Protein AF-A0A956Q977-F1 (afdb_monomer)

Mean predicted aligned error: 12.02 Å

Secondary structure (DSSP, 8-state):
-------------------PPPPPPPHHHHHHHTTTS----HHHHSSTTS-HHHHHHHHHHHHHHHHHHHS-BSSGGGHHHHHHHHHHHHHHHHHHH-TTT-HHHHHHHHHHHHS---S-----TTTSS-SSS-TT-THHHHHHHHHHHHHHHHHH-TTHHHHHHHHHHHHHTT--B-HHHHHTTSSSSHHHHHHHHHH--S-EEEEEEE-TTSEEEEEEEEPPSSTT--S-------EEEEEEEEETTEEEEEEEEE-SSEEEEE---SS---EEESBGGG--SSEEEE---HHHHHHS-HHHHHHHHHHHHHHHHHTSS-HHHHHHHHHHHHTT--HHHHHHHHHHHHHHHHHT--GGGHHHHHHHHHHHHHHHHHHHHHS---TTHHHHHHHHHHHHHHTT-HHHHHHSPSSHHHHHHTT-SSSHHHHSSS---HHHHHHHHHHHHH---HHHHHHHHHHHHH-S-HHHHHHHHHHHTTS-HHHHHHHHHHHHHHGGG-HHHHHHHHHHHSHHHHHHHHHHHHHTT-HHHHHHTT-TTHHHHHHHHHHHHHHHHHHHHT-

Sequence (563 aa):
MQIGPTLAPRSLFSARASVATPKAPDSAQLQAVARAAFPDLRGILLGPGLAPRAAIEKSREMVEAWIANQAPPADPKLEHFWKGVAAWRAGRAIDDLRPDWQTRALENRHTAGTLWDVAEDPFAVTDSLIEDKWNLWPDFAEKKTGVLLDMVDNYLGGDQLARAIDKFVAARDGRPAKPADLFASLPGDWSKAMDGWLTQPHLPMVRSKLEPDGSLALSQSAFKLYPDSKGNYDQQWTIPVVIRYEDSQGLKTHRVMLSEPKAKVALPAVGKIQWAYPNAGGKGVYRTDTQLSEQDFDKLDKDERFAVTANQWRLVRHGEAKVGSFLDLALKMSGQADDSTLALLNTEMDYLGRCRVRPEDRQAFQALARTLLRPGLERLEAAGPAPHRPQLAEQTRDLLALNGDTQALEKVKPGPFRAVLEGKAEPLISELEGHPDKDRARELVVNLSNNNDPRVAERLMAALAASDDDTAASAVWGLAFGVSEPNRQAFMDCLNQNWKELPAFESWLRVAAGWPARESLRGLAQQKNDSQTLELLEHDVLRGELRYMDSVAGDLGSWLRAR

pLDDT: mean 74.58, std 20.56, range [21.36, 97.81]

Radius of gyration: 26.38 Å; Cα contacts (8 Å, |Δi|>4): 812; chains: 1; bounding box: 100×66×63 Å

Solvent-accessible surface area (backbone atoms only — not comparable to full-atom values): 30966 Å² total; per-residue (Å²): 135,87,84,87,86,90,79,86,83,87,84,86,89,83,85,77,83,79,78,80,74,82,78,74,80,54,68,70,58,55,61,62,58,33,68,62,52,80,79,86,54,58,66,51,73,73,35,98,83,52,58,65,61,58,25,51,51,52,43,27,53,53,36,34,53,26,41,51,55,14,34,20,54,65,44,79,72,38,48,37,46,53,46,6,53,17,45,41,53,31,38,50,53,42,46,76,75,40,59,77,43,48,57,53,61,34,54,43,44,48,38,49,46,58,74,62,85,42,61,64,42,76,55,14,66,73,67,52,73,71,71,98,78,61,100,64,54,70,66,51,49,19,53,53,38,31,30,51,50,43,22,50,31,63,59,69,41,80,68,54,54,61,53,42,51,50,53,50,32,41,69,34,70,50,41,59,39,53,73,52,61,59,32,55,66,43,93,67,70,39,30,68,34,44,42,40,66,28,57,33,56,59,40,42,30,38,36,45,46,80,43,98,88,55,29,38,38,38,35,51,40,45,48,62,35,37,83,70,56,74,75,92,57,85,61,72,47,47,40,66,35,30,29,32,32,31,32,71,86,42,81,47,76,48,77,47,77,45,60,57,61,60,49,78,42,79,61,96,62,53,75,63,65,77,49,76,44,65,46,48,72,36,37,45,70,51,45,70,48,67,88,67,50,79,73,52,53,70,72,43,53,75,49,31,44,42,34,52,47,39,38,39,46,49,33,35,59,28,69,79,39,59,51,50,65,33,52,53,47,46,58,70,38,16,87,72,36,50,76,46,47,38,51,50,51,46,54,55,49,52,41,39,61,61,72,40,51,48,66,91,40,38,70,56,48,25,53,49,51,45,63,38,45,48,56,22,48,55,52,57,71,71,43,77,87,32,70,61,50,66,59,53,47,51,55,48,30,54,55,32,25,72,37,71,31,64,75,33,44,74,72,50,66,88,49,70,62,43,33,31,76,69,67,72,39,77,70,53,59,73,59,47,54,38,64,34,51,65,71,54,27,51,52,46,53,54,51,46,69,75,47,84,46,58,76,50,38,56,42,42,41,20,14,34,29,48,28,84,33,66,67,39,33,47,46,49,57,61,38,53,79,66,44,58,69,71,50,32,48,43,50,51,47,46,46,60,76,43,39,93,70,34,41,52,39,50,16,48,40,51,28,50,63,36,76,74,49,35,58,53,50,43,50,52,22,61,76,67,69,36,63,69,61,46,56,60,69,67,60,84,70,56,72,46,55,61,67,53,49,54,51,47,28,54,44,42,46,55,48,55,75,75,107

Foldseek 3Di:
DDDDDDDDDDDDDDDDPDPDQPDDPDPVVLVVQLQAFQDDLQCLLVPPRDDNVVSLVVLLVSLLVSLCQQANAPDPLLSLLSSLVSNLLSVVVNCVNPVQQCVLVQLLLLCLLCVDQDLKQQAQSPPSSDDDQPVFASVNSSSLSNLVLLQVCVLVDDCQLSVLSRVQSSVSSRPYDDPLSSLVSHPDNRSQQCNCSRGPIAAKEWEWDQDPVRWIKIFIWGDGLFPPRDDDTRDFGQWFWWKWWQAPVGIDIDTDGDGDRIDTGRDPGDHHIPAMDRQALLSGSHAYHGPADPVNLVVHDPSVLSNVLSSQVSCLSHVVDAPLVSLVSLLVCQQPDDLNSLVSLLLVLVLCQLQFAALVLLLLSLVSLCSRNVNHLVVLVVRDDHPCSVVSNLSSLLVNLLSVNPVSLVVHDDDPSSCQSVVNDPVLSVLLGHQDEPVSLVVLLVVLQVDLDLVSNQSSLSSNLSYPDLVSLLSNVVRLVVHDPSNVVSVSVCCSPPVSSGSNVSSVLVNLVPVVNVVVQCVVCVVVVPPNSNVSSPDPSRPRNVVSSNSNSVSVSVSSVVD

Nearest PDB structures (foldseek):
  6mgq-assembly3_C  TM=6.447E-01  e=2.157E-15  Homo sapiens
  6mgq-assembly2_B  TM=6.651E-01  e=7.760E-15  Homo sapiens
  4jbs-assembly1_A  TM=6.341E-01  e=4.650E-15  Homo sapiens
  4p8q-assembly1_A  TM=5.962E-01  e=4.284E-13  Homo sapiens
  4z7i-assembly2_B  TM=6.032E-01  e=3.781E-11  Homo sapiens

Structure (mmCIF, N/CA/C/O backbone):
data_AF-A0A956Q977-F1
#
_entry.id   AF-A0A956Q977-F1
#
loop_
_atom_site.group_PDB
_atom_site.id
_atom_site.type_symbol
_atom_site.label_atom_id
_atom_site.label_alt_id
_atom_site.label_comp_id
_atom_site.label_asym_id
_atom_site.label_entity_id
_atom_site.label_seq_id
_atom_site.pdbx_PDB_ins_code
_atom_site.Cartn_x
_atom_site.Cartn_y
_atom_site.Cartn_z
_atom_site.occupancy
_atom_site.B_iso_or_equiv
_atom_site.auth_seq_id
_atom_site.auth_comp_id
_atom_site.auth_asym_id
_atom_site.auth_atom_id
_atom_site.pdbx_PDB_model_num
ATOM 1 N N . MET A 1 1 ? 75.853 25.916 35.596 1.00 33.31 1 MET A N 1
ATOM 2 C CA . MET A 1 1 ? 74.736 25.706 34.650 1.00 33.31 1 MET A CA 1
ATOM 3 C C . MET A 1 1 ? 74.315 24.238 34.753 1.00 33.31 1 MET A C 1
ATOM 5 O O . MET A 1 1 ? 74.905 23.407 34.087 1.00 33.31 1 MET A O 1
ATOM 9 N N . GLN A 1 2 ? 73.688 23.852 35.876 1.00 24.84 2 GLN A N 1
ATOM 10 C CA . GLN A 1 2 ? 72.247 23.517 36.015 1.00 24.84 2 GLN A CA 1
ATOM 11 C C . GLN A 1 2 ? 71.829 22.367 35.075 1.00 24.84 2 GLN A C 1
ATOM 13 O O . GLN A 1 2 ? 71.550 22.619 33.914 1.00 24.84 2 GLN A O 1
ATOM 18 N N . ILE A 1 3 ? 72.095 21.097 35.425 1.00 22.75 3 ILE A N 1
ATOM 19 C CA . ILE A 1 3 ? 71.440 20.178 36.401 1.00 22.75 3 ILE A CA 1
ATOM 20 C C . ILE A 1 3 ? 70.071 19.664 35.913 1.00 22.75 3 ILE A C 1
ATOM 22 O O . ILE A 1 3 ? 69.130 20.442 35.832 1.00 22.75 3 ILE A O 1
ATOM 26 N N . GLY A 1 4 ? 69.945 18.334 35.777 1.00 21.36 4 GLY A N 1
ATOM 27 C CA . GLY A 1 4 ? 68.764 17.617 36.286 1.00 21.36 4 GLY A CA 1
ATOM 28 C C . GLY A 1 4 ? 67.836 16.913 35.277 1.00 21.36 4 GLY A C 1
ATOM 29 O O . GLY A 1 4 ? 67.233 17.592 34.456 1.00 21.36 4 GLY A O 1
ATOM 30 N N . PRO A 1 5 ? 67.658 15.577 35.381 1.00 34.03 5 PRO A N 1
ATOM 31 C CA . PRO A 1 5 ? 66.677 14.776 34.640 1.00 34.03 5 PRO A CA 1
ATOM 32 C C . PRO A 1 5 ? 65.350 14.585 35.423 1.00 34.03 5 PRO A C 1
ATOM 34 O O . PRO A 1 5 ? 65.203 15.074 36.542 1.00 34.03 5 PRO A O 1
ATOM 37 N N . THR A 1 6 ? 64.474 13.712 34.896 1.00 21.75 6 THR A N 1
ATOM 38 C CA . THR A 1 6 ? 63.455 12.876 35.591 1.00 21.75 6 THR A CA 1
ATOM 39 C C . THR A 1 6 ? 62.000 13.369 35.767 1.00 21.75 6 THR A C 1
ATOM 41 O O . THR A 1 6 ? 61.745 14.499 36.156 1.00 21.75 6 THR A O 1
ATOM 44 N N . LEU A 1 7 ? 61.095 12.378 35.614 1.00 22.02 7 LEU A N 1
ATOM 45 C CA . LEU A 1 7 ? 59.753 12.171 36.207 1.00 22.02 7 LEU A CA 1
ATOM 46 C C . LEU A 1 7 ? 58.495 12.481 35.367 1.00 22.02 7 LEU A C 1
ATOM 48 O O . LEU A 1 7 ? 58.010 13.602 35.296 1.00 22.02 7 LEU A O 1
ATOM 52 N N . ALA A 1 8 ? 57.870 11.400 34.882 1.00 25.27 8 ALA A N 1
ATOM 53 C CA . ALA A 1 8 ? 56.411 11.244 34.945 1.00 25.27 8 ALA A CA 1
ATOM 54 C C . ALA A 1 8 ? 55.989 10.973 36.411 1.00 25.27 8 ALA A C 1
ATOM 56 O O . ALA A 1 8 ? 56.784 10.377 37.147 1.00 25.27 8 ALA A O 1
ATOM 57 N N . PRO A 1 9 ? 54.763 11.347 36.846 1.00 24.84 9 PRO A N 1
ATOM 58 C CA . PRO A 1 9 ? 53.682 10.348 36.859 1.00 24.84 9 PRO A CA 1
ATOM 59 C C . PRO A 1 9 ? 52.232 10.865 36.640 1.00 24.84 9 PRO A C 1
ATOM 61 O O . PRO A 1 9 ? 51.841 11.932 37.093 1.00 24.84 9 PRO A O 1
ATOM 64 N N . ARG A 1 10 ? 51.444 9.994 35.986 1.00 22.00 10 ARG A N 1
ATOM 65 C CA . ARG A 1 10 ? 50.012 9.628 36.149 1.00 22.00 10 ARG A CA 1
ATOM 66 C C . ARG A 1 10 ? 48.985 10.655 36.678 1.00 22.00 10 ARG A C 1
ATOM 68 O O . ARG A 1 10 ? 48.985 10.985 37.858 1.00 22.00 10 ARG A O 1
ATOM 75 N N . SER A 1 11 ? 47.917 10.846 35.896 1.00 21.95 11 SER A N 1
ATOM 76 C CA . SER A 1 11 ? 46.542 10.805 36.419 1.00 21.95 11 SER A CA 1
ATOM 77 C C . SER A 1 11 ? 45.676 9.847 35.584 1.00 21.95 11 SER A C 1
ATOM 79 O O . SER A 1 11 ? 45.898 9.640 34.391 1.00 21.95 11 SER A O 1
ATOM 81 N N . LEU A 1 12 ? 44.782 9.156 36.287 1.00 24.86 12 LEU A N 1
ATOM 82 C CA . LEU A 1 12 ? 43.885 8.098 35.826 1.00 24.86 12 LEU A CA 1
ATOM 83 C C . LEU A 1 12 ? 42.687 8.669 35.043 1.00 24.86 12 LEU A C 1
ATOM 85 O O . LEU A 1 12 ? 42.328 9.824 35.237 1.00 24.86 12 LEU A O 1
ATOM 89 N N . PHE A 1 13 ? 42.034 7.783 34.277 1.00 23.36 13 PHE A N 1
ATOM 90 C CA . PHE A 1 13 ? 40.771 7.924 33.525 1.00 23.36 13 PHE A CA 1
ATOM 91 C C . PHE A 1 13 ? 40.871 8.354 32.050 1.00 23.36 13 PHE A C 1
ATOM 93 O O . PHE A 1 13 ? 40.732 9.517 31.702 1.00 23.36 13 PHE A O 1
ATOM 100 N N . SER A 1 14 ? 40.949 7.373 31.144 1.00 23.97 14 SER A N 1
ATOM 101 C CA . SER A 1 14 ? 39.811 7.041 30.269 1.00 23.97 14 SER A CA 1
ATOM 102 C C . SER A 1 14 ? 40.108 5.762 29.477 1.00 23.97 14 SER A C 1
ATOM 104 O O . SER A 1 14 ? 41.134 5.641 28.817 1.00 23.97 14 SER A O 1
ATOM 106 N N . ALA A 1 15 ? 39.199 4.795 29.542 1.00 23.19 15 ALA A N 1
ATOM 107 C CA . ALA A 1 15 ? 39.104 3.728 28.558 1.00 23.19 15 ALA A CA 1
ATOM 108 C C . ALA A 1 15 ? 37.668 3.759 28.030 1.00 23.19 15 ALA A C 1
ATOM 110 O O . ALA A 1 15 ? 36.773 3.119 28.574 1.00 23.19 15 ALA A O 1
ATOM 111 N N . ARG A 1 16 ? 37.435 4.579 26.999 1.00 25.55 16 ARG A N 1
ATOM 112 C CA . ARG A 1 16 ? 36.317 4.366 26.078 1.00 25.55 16 ARG A CA 1
ATOM 113 C C . ARG A 1 16 ? 36.783 3.309 25.087 1.00 25.55 16 ARG A C 1
ATOM 115 O O . ARG A 1 16 ? 37.752 3.533 24.368 1.00 25.55 16 ARG A O 1
ATOM 122 N N . ALA A 1 17 ? 36.110 2.165 25.069 1.00 27.70 17 ALA A N 1
ATOM 123 C CA . ALA A 1 17 ? 36.262 1.203 23.992 1.00 27.70 17 ALA A CA 1
ATOM 124 C C . ALA A 1 17 ? 35.852 1.880 22.673 1.00 27.70 17 ALA A C 1
ATOM 126 O O . ALA A 1 17 ? 34.720 2.344 22.530 1.00 27.70 17 ALA A O 1
ATOM 127 N N . SER A 1 18 ? 36.791 1.981 21.732 1.00 25.09 18 SER A N 1
ATOM 128 C CA . SER A 1 18 ? 36.519 2.406 20.363 1.00 25.09 18 SER A CA 1
ATOM 129 C C . SER A 1 18 ? 35.730 1.308 19.656 1.00 25.09 18 SER A C 1
ATOM 131 O O . SER A 1 18 ? 36.269 0.235 19.380 1.00 25.09 18 SER A O 1
ATOM 133 N N . VAL A 1 19 ? 34.467 1.573 19.336 1.00 31.80 19 VAL A N 1
ATOM 134 C CA . VAL A 1 19 ? 33.778 0.821 18.288 1.00 31.80 19 VAL A CA 1
ATOM 135 C C . VAL A 1 19 ? 34.350 1.338 16.975 1.00 31.80 19 VAL A C 1
ATOM 137 O O . VAL A 1 19 ? 34.201 2.515 16.654 1.00 31.80 19 VAL A O 1
ATOM 140 N N . ALA A 1 20 ? 35.072 0.484 16.253 1.00 30.45 20 ALA A N 1
ATOM 141 C CA . ALA A 1 20 ? 35.516 0.804 14.908 1.00 30.45 20 ALA A CA 1
ATOM 142 C C . ALA A 1 20 ? 34.277 0.983 14.022 1.00 30.45 20 ALA A C 1
ATOM 144 O O . ALA A 1 20 ? 33.486 0.056 13.852 1.00 30.45 20 ALA A O 1
ATOM 145 N N . THR A 1 21 ? 34.100 2.178 13.470 1.00 36.44 21 THR A N 1
ATOM 146 C CA . THR A 1 21 ? 33.175 2.407 12.365 1.00 36.44 21 THR A CA 1
ATOM 147 C C . THR A 1 21 ? 33.656 1.596 11.156 1.00 36.44 21 THR A C 1
ATOM 149 O O . THR A 1 21 ? 34.840 1.673 10.810 1.00 36.44 21 THR A O 1
ATOM 152 N N . PRO A 1 22 ? 32.793 0.806 10.489 1.00 40.84 22 PRO A 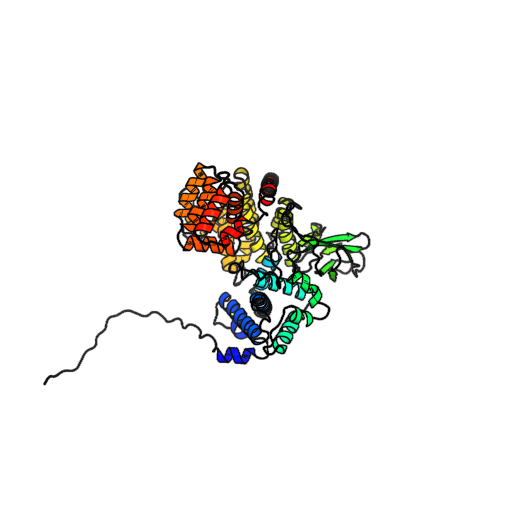N 1
ATOM 153 C CA . PRO A 1 22 ? 33.165 0.181 9.229 1.00 40.84 22 PRO A CA 1
ATOM 154 C C . PRO A 1 22 ? 33.512 1.284 8.228 1.00 40.84 22 PRO A C 1
ATOM 156 O O . PRO A 1 22 ? 32.705 2.180 7.981 1.00 40.84 22 PRO A O 1
ATOM 159 N N . LYS A 1 23 ? 34.720 1.242 7.663 1.00 41.06 23 LYS A N 1
ATOM 160 C CA . LYS A 1 23 ? 35.137 2.180 6.619 1.00 41.06 23 LYS A CA 1
ATOM 161 C C . LYS A 1 23 ? 34.208 1.981 5.415 1.00 41.06 23 LYS A C 1
ATOM 163 O O . LYS A 1 23 ? 34.110 0.867 4.896 1.00 41.06 23 LYS A O 1
ATOM 168 N N . ALA A 1 24 ? 33.497 3.033 5.009 1.00 49.06 24 ALA A N 1
ATOM 169 C CA . ALA A 1 24 ? 32.728 3.019 3.770 1.00 49.06 24 ALA A CA 1
ATOM 170 C C . ALA A 1 24 ? 33.658 2.632 2.598 1.00 49.06 24 ALA A C 1
ATOM 172 O O . ALA A 1 24 ? 34.837 3.004 2.627 1.00 49.06 24 ALA A O 1
ATOM 173 N N . PRO A 1 25 ? 33.181 1.845 1.614 1.00 50.12 25 PRO A N 1
ATOM 174 C CA . PRO A 1 25 ? 33.988 1.493 0.451 1.00 50.12 25 PRO A CA 1
ATOM 175 C C . PRO A 1 25 ? 34.493 2.758 -0.255 1.00 50.12 25 PRO A C 1
ATOM 177 O O . PRO A 1 25 ? 33.809 3.780 -0.280 1.00 50.12 25 PRO A O 1
ATOM 180 N N . ASP A 1 26 ? 35.715 2.689 -0.782 1.00 56.91 26 ASP A N 1
ATOM 181 C CA . ASP A 1 26 ? 36.385 3.813 -1.433 1.00 56.91 26 ASP A CA 1
ATOM 182 C C . ASP A 1 26 ? 35.555 4.317 -2.631 1.00 56.91 26 ASP A C 1
ATOM 184 O O . ASP A 1 26 ? 35.125 3.530 -3.479 1.00 56.91 26 ASP A O 1
ATOM 188 N N . SER A 1 27 ? 35.341 5.634 -2.701 1.00 56.22 27 SER A N 1
ATOM 189 C CA . SER A 1 27 ? 34.620 6.339 -3.771 1.00 56.22 27 SER A CA 1
ATOM 190 C C . SER A 1 27 ? 35.114 5.925 -5.164 1.00 56.22 27 SER A C 1
ATOM 192 O O . SER A 1 27 ? 34.315 5.691 -6.071 1.00 56.22 27 SER A O 1
ATOM 194 N N . ALA A 1 28 ? 36.424 5.710 -5.314 1.00 54.78 28 ALA A N 1
ATOM 195 C CA . ALA A 1 28 ? 37.023 5.275 -6.573 1.00 54.78 28 ALA A CA 1
ATOM 196 C C . ALA A 1 28 ? 36.668 3.820 -6.952 1.00 54.78 28 ALA A C 1
ATOM 198 O O . ALA A 1 28 ? 36.517 3.508 -8.134 1.00 54.78 28 ALA A O 1
ATOM 199 N N . GLN A 1 29 ? 36.489 2.925 -5.972 1.00 53.28 29 GLN A N 1
ATOM 200 C CA . GLN A 1 29 ? 36.068 1.537 -6.210 1.00 53.28 29 GLN A CA 1
ATOM 201 C C . GLN A 1 29 ? 34.581 1.447 -6.561 1.00 53.28 29 GLN A C 1
ATOM 203 O O . GLN A 1 29 ? 34.215 0.708 -7.475 1.00 53.28 29 GLN A O 1
ATOM 208 N N . LEU A 1 30 ? 33.733 2.234 -5.891 1.00 53.41 30 LEU A N 1
ATOM 209 C CA . LEU A 1 30 ? 32.309 2.334 -6.223 1.00 53.41 30 LEU A CA 1
ATOM 210 C C . LEU A 1 30 ? 32.105 2.883 -7.644 1.00 53.41 30 LEU A C 1
ATOM 212 O O . LEU A 1 30 ? 31.294 2.348 -8.397 1.00 53.41 30 LEU A O 1
ATOM 216 N N . GLN A 1 31 ? 32.896 3.881 -8.049 1.00 55.09 31 GLN A N 1
ATOM 217 C CA . GLN A 1 31 ? 32.854 4.452 -9.401 1.00 55.09 31 GLN A CA 1
ATOM 218 C C . GLN A 1 31 ? 33.339 3.488 -10.499 1.00 55.09 31 GLN A C 1
ATOM 220 O O . GLN A 1 31 ? 32.870 3.586 -11.633 1.00 55.09 31 GLN A O 1
ATOM 225 N N . ALA A 1 32 ? 34.252 2.561 -10.190 1.00 54.09 32 ALA A N 1
ATOM 226 C CA . ALA A 1 32 ? 34.758 1.571 -11.145 1.00 54.09 32 ALA A CA 1
ATOM 227 C C . ALA A 1 32 ? 33.801 0.378 -11.337 1.00 54.09 32 ALA A C 1
ATOM 229 O O . ALA A 1 32 ? 33.623 -0.092 -12.458 1.00 54.09 32 ALA A O 1
ATOM 230 N N . VAL A 1 33 ? 33.152 -0.089 -10.263 1.00 51.94 33 VAL A N 1
ATOM 231 C CA . VAL A 1 33 ? 32.170 -1.192 -10.303 1.00 51.94 33 VAL A CA 1
ATOM 232 C C . VAL A 1 33 ? 30.842 -0.748 -10.933 1.00 51.94 33 VAL A C 1
ATOM 234 O O . VAL A 1 33 ? 30.188 -1.535 -11.612 1.00 51.94 33 VAL A O 1
ATOM 237 N N . ALA A 1 34 ? 30.469 0.528 -10.789 1.00 56.75 34 ALA A N 1
ATOM 238 C CA . ALA A 1 34 ? 29.203 1.072 -11.281 1.00 56.75 34 ALA A CA 1
ATOM 239 C C . ALA A 1 34 ? 29.087 1.197 -12.814 1.00 56.75 34 ALA A C 1
ATOM 241 O O . ALA A 1 34 ? 28.024 1.571 -13.301 1.00 56.75 34 ALA A O 1
ATOM 242 N N . ARG A 1 35 ? 30.144 0.934 -13.597 1.00 62.00 35 ARG A N 1
ATOM 243 C CA . ARG A 1 35 ? 30.169 1.354 -15.010 1.00 62.00 35 ARG A CA 1
ATOM 244 C C . ARG A 1 35 ? 29.624 0.373 -16.054 1.00 62.00 35 ARG A C 1
ATOM 246 O O . ARG A 1 35 ? 29.585 0.747 -17.217 1.00 62.00 35 ARG A O 1
ATOM 253 N N . ALA A 1 36 ? 29.208 -0.844 -15.688 1.00 62.09 36 ALA A N 1
ATOM 254 C CA . ALA A 1 36 ? 28.709 -1.796 -16.698 1.00 62.09 36 ALA A CA 1
ATOM 255 C C . ALA A 1 36 ? 27.7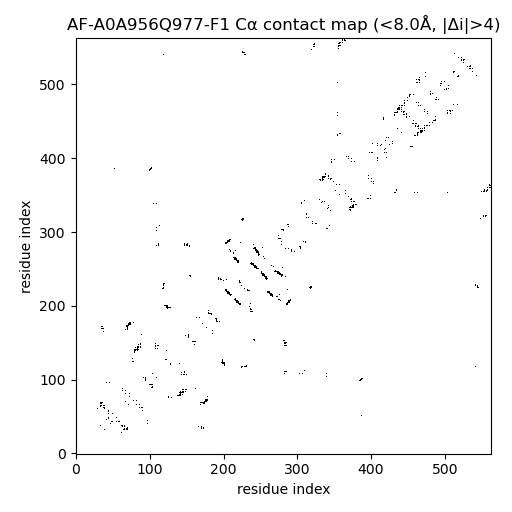00 -2.860 -16.223 1.00 62.09 36 ALA A C 1
ATOM 257 O O . ALA A 1 36 ? 27.074 -3.502 -17.064 1.00 62.09 36 ALA A O 1
ATOM 258 N N . ALA A 1 37 ? 27.527 -3.090 -14.915 1.00 77.38 37 ALA A N 1
ATOM 259 C CA . ALA A 1 37 ? 26.672 -4.168 -14.406 1.00 77.38 37 ALA A CA 1
ATOM 260 C C . ALA A 1 37 ? 25.976 -3.790 -13.094 1.00 77.38 37 ALA A C 1
ATOM 262 O O . ALA A 1 37 ? 26.464 -2.935 -12.356 1.00 77.38 37 ALA A O 1
ATOM 263 N N . PHE A 1 38 ? 24.849 -4.451 -12.813 1.00 87.94 38 PHE A N 1
ATOM 264 C CA . PHE A 1 38 ? 24.130 -4.311 -11.547 1.00 87.94 38 PHE A CA 1
ATOM 265 C C . PHE A 1 38 ? 25.064 -4.613 -10.352 1.00 87.94 38 PHE A C 1
ATOM 267 O O . PHE A 1 38 ? 25.790 -5.613 -10.405 1.00 87.94 38 PHE A O 1
ATOM 274 N N . PRO A 1 39 ? 25.066 -3.792 -9.281 1.00 86.44 39 PRO A N 1
ATOM 275 C CA . PRO A 1 39 ? 25.947 -3.999 -8.130 1.00 86.44 39 PRO A CA 1
ATOM 276 C C . PRO A 1 39 ? 25.725 -5.351 -7.429 1.00 86.44 39 PRO A C 1
ATOM 278 O O . PRO A 1 39 ? 24.589 -5.747 -7.175 1.00 86.44 39 PRO A O 1
ATOM 281 N N . ASP A 1 40 ? 26.801 -6.044 -7.036 1.00 86.75 40 ASP A N 1
ATOM 282 C CA . ASP A 1 40 ? 26.687 -7.235 -6.179 1.00 86.75 40 ASP A CA 1
ATOM 283 C C . ASP A 1 40 ? 26.447 -6.826 -4.717 1.00 86.75 40 ASP A C 1
ATOM 285 O O . ASP A 1 40 ? 27.344 -6.342 -4.022 1.00 86.75 40 ASP A O 1
ATOM 289 N N . LEU A 1 41 ? 25.216 -7.029 -4.245 1.00 90.38 41 LEU A N 1
ATOM 290 C CA . LEU A 1 41 ? 24.768 -6.629 -2.909 1.00 90.38 41 LEU A CA 1
ATOM 291 C C . LEU A 1 41 ? 24.975 -7.713 -1.836 1.00 90.38 41 LEU A C 1
ATOM 293 O O . LEU A 1 41 ? 24.718 -7.464 -0.654 1.00 90.38 41 LEU A O 1
ATOM 297 N N . ARG A 1 42 ? 25.463 -8.912 -2.195 1.00 90.56 42 ARG A N 1
ATOM 298 C CA . ARG A 1 42 ? 25.560 -10.056 -1.265 1.00 90.56 42 ARG A CA 1
ATOM 299 C C . ARG A 1 42 ? 26.360 -9.746 -0.008 1.00 90.56 42 ARG A C 1
ATOM 301 O O . ARG A 1 42 ? 25.913 -10.060 1.091 1.00 90.56 42 ARG A O 1
ATOM 308 N N . GLY A 1 43 ? 27.519 -9.105 -0.150 1.00 87.56 43 GLY A N 1
ATOM 309 C CA . GLY A 1 43 ? 28.384 -8.785 0.991 1.00 87.56 43 GLY A CA 1
ATOM 310 C C . GLY A 1 43 ? 27.749 -7.811 1.990 1.00 87.56 43 GLY A C 1
ATOM 311 O O . GLY A 1 43 ? 28.054 -7.871 3.177 1.00 87.56 43 GLY A O 1
ATOM 312 N N . ILE A 1 44 ? 26.846 -6.941 1.530 1.00 89.25 44 ILE A N 1
ATOM 313 C CA . ILE A 1 44 ? 26.142 -5.963 2.372 1.00 89.25 44 ILE A CA 1
ATOM 314 C C . ILE A 1 44 ? 24.975 -6.617 3.102 1.00 89.25 44 ILE A C 1
ATOM 316 O O . ILE A 1 44 ? 24.791 -6.383 4.292 1.00 89.25 44 ILE A O 1
ATOM 320 N N . LEU A 1 45 ? 24.210 -7.447 2.393 1.00 89.88 45 LEU A N 1
ATOM 321 C CA . LEU A 1 45 ? 22.962 -8.021 2.899 1.00 89.88 45 LEU A CA 1
ATOM 322 C C . LEU A 1 45 ? 23.164 -9.303 3.719 1.00 89.88 45 LEU A C 1
ATOM 324 O O . LEU A 1 45 ? 22.362 -9.603 4.609 1.00 89.88 45 LEU A O 1
ATOM 328 N N . LEU A 1 46 ? 24.232 -10.053 3.429 1.00 88.38 46 LEU A N 1
ATOM 329 C CA . LEU A 1 46 ? 24.577 -11.310 4.101 1.00 88.38 46 LEU A CA 1
ATOM 330 C C . LEU A 1 46 ? 25.779 -11.177 5.051 1.00 88.38 46 LEU A C 1
ATOM 332 O O . LEU A 1 46 ? 26.043 -12.087 5.834 1.00 88.38 46 LEU A O 1
ATOM 336 N N . GLY A 1 47 ? 26.534 -10.076 4.977 1.00 83.38 47 GLY A N 1
ATOM 337 C CA . GLY A 1 47 ? 27.735 -9.869 5.786 1.00 83.38 47 GLY A CA 1
ATOM 338 C C . GLY A 1 47 ? 27.438 -9.433 7.231 1.00 83.38 47 GLY A C 1
ATOM 339 O O . GLY A 1 47 ? 26.446 -8.752 7.483 1.00 83.38 47 GLY A O 1
ATOM 340 N N . PRO A 1 48 ? 28.323 -9.738 8.201 1.00 73.31 48 PRO A N 1
ATOM 341 C CA . PRO A 1 48 ? 28.103 -9.452 9.627 1.00 73.31 48 PRO A CA 1
ATOM 342 C C . PRO A 1 48 ? 28.342 -7.982 10.044 1.00 73.31 48 PRO A C 1
ATOM 344 O O . PRO A 1 48 ? 28.502 -7.697 11.227 1.00 73.31 48 PRO A O 1
ATOM 347 N N . GLY A 1 49 ? 28.417 -7.037 9.101 1.00 72.56 49 GLY A N 1
ATOM 348 C CA . GLY A 1 49 ? 28.955 -5.690 9.350 1.00 72.56 49 GLY A CA 1
ATOM 349 C C . GLY A 1 49 ? 27.936 -4.562 9.528 1.00 72.56 49 GLY A C 1
ATOM 350 O O . GLY A 1 49 ? 28.323 -3.480 9.964 1.00 72.56 49 GLY A O 1
ATOM 351 N N . LEU A 1 50 ? 26.666 -4.771 9.175 1.00 83.62 50 LEU A N 1
ATOM 352 C CA . LEU A 1 50 ? 25.643 -3.722 9.199 1.00 83.62 50 LEU A CA 1
ATOM 353 C C . LEU A 1 50 ? 24.359 -4.219 9.856 1.00 83.62 50 LEU A C 1
ATOM 355 O O . LEU A 1 50 ? 23.916 -5.342 9.626 1.00 83.62 50 LEU A O 1
ATOM 359 N N . ALA A 1 51 ? 23.737 -3.346 10.649 1.00 86.31 51 ALA A N 1
ATOM 360 C CA . ALA A 1 51 ? 22.368 -3.564 11.094 1.00 86.31 51 ALA A CA 1
ATOM 361 C C . ALA A 1 51 ? 21.429 -3.613 9.869 1.00 86.31 51 ALA A C 1
ATOM 363 O O . ALA A 1 51 ? 21.681 -2.893 8.900 1.00 86.31 51 ALA A O 1
ATOM 364 N N . PRO A 1 52 ? 20.328 -4.388 9.902 1.00 86.88 52 PRO A N 1
ATOM 365 C CA . PRO A 1 52 ? 19.467 -4.590 8.735 1.00 86.88 52 PRO A CA 1
ATOM 366 C C . PRO A 1 52 ? 19.007 -3.299 8.043 1.00 86.88 52 PRO A C 1
ATOM 368 O O . PRO A 1 52 ? 19.118 -3.182 6.828 1.00 86.88 52 PRO A O 1
ATOM 371 N N . ARG A 1 53 ? 18.586 -2.284 8.811 1.00 84.00 53 ARG A N 1
ATOM 372 C CA . ARG A 1 53 ? 18.181 -0.977 8.264 1.00 84.00 53 ARG A CA 1
ATOM 373 C C . ARG A 1 53 ? 19.314 -0.280 7.501 1.00 84.00 53 ARG A C 1
ATOM 375 O O . ARG A 1 53 ? 19.101 0.174 6.386 1.00 84.00 53 ARG A O 1
ATOM 382 N N . ALA A 1 54 ? 20.524 -0.277 8.061 1.00 87.31 54 ALA A N 1
ATOM 383 C CA . ALA A 1 54 ? 21.699 0.303 7.410 1.00 87.31 54 ALA A CA 1
ATOM 384 C C . ALA A 1 54 ? 22.131 -0.497 6.167 1.00 87.31 54 ALA A C 1
ATOM 386 O O . ALA A 1 54 ? 22.638 0.071 5.206 1.00 87.31 54 ALA A O 1
ATOM 387 N N . ALA A 1 55 ? 21.930 -1.819 6.163 1.00 89.38 55 ALA A N 1
ATOM 388 C CA . ALA A 1 55 ? 22.196 -2.651 4.993 1.00 89.38 55 ALA A CA 1
ATOM 389 C C . ALA A 1 55 ? 21.211 -2.368 3.844 1.00 89.38 55 ALA A C 1
ATOM 391 O O . ALA A 1 55 ? 21.629 -2.346 2.687 1.00 89.38 55 ALA A O 1
ATOM 392 N N . ILE A 1 56 ? 19.933 -2.116 4.153 1.00 88.31 56 ILE A N 1
ATOM 393 C CA . ILE A 1 56 ? 18.916 -1.698 3.172 1.00 88.31 56 ILE A CA 1
ATOM 394 C C . ILE A 1 56 ? 19.278 -0.340 2.579 1.00 88.31 56 ILE A C 1
ATOM 396 O O . ILE A 1 56 ? 19.363 -0.217 1.361 1.00 88.31 56 ILE A O 1
ATOM 400 N N . GLU A 1 57 ? 19.540 0.648 3.434 1.00 88.38 57 GLU A N 1
ATOM 401 C CA . GLU A 1 57 ? 19.900 2.010 3.028 1.00 88.38 57 GLU A CA 1
ATOM 402 C C . GLU A 1 57 ? 21.145 2.007 2.137 1.00 88.38 57 GLU A C 1
ATOM 404 O O . GLU A 1 57 ? 21.095 2.461 0.999 1.00 88.38 57 GLU A O 1
ATOM 409 N N . LYS A 1 58 ? 22.214 1.332 2.569 1.00 89.31 58 LYS A N 1
ATOM 410 C CA . LYS A 1 58 ? 23.435 1.196 1.769 1.00 89.31 58 LYS A CA 1
ATOM 411 C C . LYS A 1 58 ? 23.210 0.466 0.441 1.00 89.31 58 LYS A C 1
ATOM 413 O O . LYS A 1 58 ? 23.848 0.783 -0.561 1.00 89.31 58 LYS A O 1
ATOM 418 N N . SER A 1 59 ? 22.332 -0.538 0.419 1.00 90.69 59 SER A N 1
ATOM 419 C CA . SER A 1 59 ? 21.990 -1.243 -0.822 1.00 90.69 59 SER A CA 1
ATOM 420 C C . SER A 1 59 ? 21.268 -0.319 -1.799 1.00 90.69 59 SER A C 1
ATOM 422 O O . SER A 1 59 ? 21.585 -0.330 -2.987 1.00 90.69 59 SER A O 1
ATOM 424 N N . ARG A 1 60 ? 20.343 0.509 -1.301 1.00 90.31 60 ARG A N 1
ATOM 425 C CA . ARG A 1 60 ? 19.656 1.529 -2.097 1.00 90.31 60 ARG A CA 1
ATOM 426 C C . ARG A 1 60 ? 20.636 2.564 -2.634 1.00 90.31 60 ARG A C 1
ATOM 428 O O . ARG A 1 60 ? 20.688 2.736 -3.844 1.00 90.31 60 ARG A O 1
ATOM 435 N N . GLU A 1 61 ? 21.487 3.136 -1.783 1.00 90.12 61 GLU A N 1
ATOM 436 C CA . GLU A 1 61 ? 22.522 4.102 -2.181 1.00 90.12 61 GLU A CA 1
ATOM 437 C C . GLU A 1 61 ? 23.419 3.566 -3.306 1.00 90.12 61 GLU A C 1
ATOM 439 O O . GLU A 1 61 ? 23.723 4.270 -4.269 1.00 90.12 61 GLU A O 1
ATOM 444 N N . MET A 1 62 ? 23.835 2.297 -3.219 1.00 90.69 62 MET A N 1
ATOM 445 C CA . MET A 1 62 ? 24.673 1.681 -4.249 1.00 90.69 62 MET A CA 1
ATOM 446 C C . MET A 1 62 ? 23.952 1.506 -5.585 1.00 90.69 62 MET A C 1
ATOM 448 O O . MET A 1 62 ? 24.558 1.727 -6.635 1.00 90.69 62 MET A O 1
ATOM 452 N N . VAL A 1 63 ? 22.680 1.105 -5.564 1.00 93.12 63 VAL A N 1
ATOM 453 C CA . VAL A 1 63 ? 21.882 0.972 -6.790 1.00 93.12 63 VAL A CA 1
ATOM 454 C C . VAL A 1 63 ? 21.543 2.349 -7.363 1.00 93.12 63 VAL A C 1
ATOM 456 O O . VAL A 1 63 ? 21.650 2.535 -8.571 1.00 93.12 63 VAL A O 1
ATOM 459 N N . GLU A 1 64 ? 21.220 3.331 -6.521 1.00 91.94 64 GLU A N 1
ATOM 460 C CA . GLU A 1 64 ? 20.988 4.725 -6.917 1.00 91.94 64 GLU A CA 1
ATOM 461 C C . GLU A 1 64 ? 22.224 5.316 -7.601 1.00 91.94 64 GLU A C 1
ATOM 463 O O . GLU A 1 64 ? 22.119 5.844 -8.707 1.00 91.94 64 GLU A O 1
ATOM 468 N N . ALA A 1 65 ? 23.412 5.151 -7.011 1.00 90.25 65 ALA A N 1
ATOM 469 C CA . ALA A 1 65 ? 24.665 5.605 -7.607 1.00 90.25 65 ALA A CA 1
ATOM 470 C C . ALA A 1 65 ? 24.968 4.904 -8.941 1.00 90.25 65 ALA A C 1
ATOM 472 O O . ALA A 1 65 ? 25.486 5.526 -9.871 1.00 90.25 65 ALA A O 1
ATOM 473 N N . TRP A 1 66 ? 24.651 3.612 -9.060 1.00 91.00 66 TRP A N 1
ATOM 474 C CA . TRP A 1 66 ? 24.786 2.882 -10.319 1.00 91.00 66 TRP A CA 1
ATOM 475 C C . TRP A 1 66 ? 23.859 3.450 -11.403 1.00 91.00 66 TRP A C 1
ATOM 477 O O . TRP A 1 66 ? 24.346 3.806 -12.477 1.00 91.00 66 TRP A O 1
ATOM 487 N N . ILE A 1 67 ? 22.563 3.627 -11.114 1.00 92.62 67 ILE A N 1
ATOM 488 C CA . ILE A 1 67 ? 21.605 4.215 -12.065 1.00 92.62 67 ILE A CA 1
ATOM 489 C C . ILE A 1 67 ? 22.013 5.642 -12.436 1.00 92.62 67 ILE A C 1
ATOM 491 O O . ILE A 1 67 ? 22.069 5.955 -13.620 1.00 92.62 67 ILE A O 1
ATOM 495 N N . ALA A 1 68 ? 22.363 6.487 -11.466 1.00 90.62 68 ALA A N 1
ATOM 496 C CA . ALA A 1 68 ? 22.741 7.876 -11.719 1.00 90.62 68 ALA A CA 1
ATOM 497 C C . ALA A 1 68 ? 23.973 8.002 -12.634 1.00 90.62 68 ALA A C 1
ATOM 499 O O . ALA A 1 68 ? 24.028 8.896 -13.474 1.00 90.62 68 ALA A O 1
ATOM 500 N N . ASN A 1 69 ? 24.946 7.092 -12.511 1.00 89.94 69 ASN A N 1
ATOM 501 C CA . ASN A 1 69 ? 26.140 7.085 -13.361 1.00 89.94 69 ASN A CA 1
ATOM 502 C C . ASN A 1 69 ? 25.882 6.515 -14.760 1.00 89.94 69 ASN A C 1
ATOM 504 O O . ASN A 1 69 ? 26.533 6.920 -15.720 1.00 89.94 69 ASN A O 1
ATOM 508 N N . GLN A 1 70 ? 24.995 5.528 -14.872 1.00 90.62 70 GLN A N 1
ATOM 509 C CA . GLN A 1 70 ? 24.777 4.780 -16.108 1.00 90.62 70 GLN A CA 1
ATOM 510 C C . GLN A 1 70 ? 23.655 5.360 -16.961 1.00 90.62 70 GLN A C 1
ATOM 512 O O . GLN A 1 70 ? 23.802 5.472 -18.173 1.00 90.62 70 GLN A O 1
ATOM 517 N N . ALA A 1 71 ? 22.560 5.763 -16.334 1.00 92.25 71 ALA A N 1
ATOM 518 C CA . ALA A 1 71 ? 21.366 6.310 -16.953 1.00 92.25 71 ALA A CA 1
ATOM 519 C C . ALA A 1 71 ? 20.936 7.590 -16.211 1.00 92.25 71 ALA A C 1
ATOM 521 O O . ALA A 1 71 ? 19.867 7.601 -15.597 1.00 92.25 71 ALA A O 1
ATOM 522 N N . PRO A 1 72 ? 21.755 8.665 -16.230 1.00 92.19 72 PRO A N 1
ATOM 523 C CA . PRO A 1 72 ? 21.406 9.903 -15.541 1.00 92.19 72 PRO A CA 1
ATOM 524 C C . PRO A 1 72 ? 20.063 10.453 -16.044 1.00 92.19 72 PRO A C 1
ATOM 526 O O . PRO A 1 72 ? 19.702 10.225 -17.200 1.00 92.19 72 PRO A O 1
ATOM 529 N N . PRO A 1 73 ? 19.303 11.195 -15.229 1.00 90.69 73 PRO A N 1
ATOM 530 C CA . PRO A 1 73 ? 18.062 11.806 -15.686 1.00 90.69 73 PRO A CA 1
ATOM 531 C C . PRO A 1 73 ? 18.296 12.768 -16.861 1.00 90.69 73 PRO A C 1
ATOM 533 O O . PRO A 1 73 ? 19.220 13.579 -16.838 1.00 90.69 73 PRO A O 1
ATOM 536 N N . ALA A 1 74 ? 17.435 12.710 -17.883 1.00 91.75 74 ALA A N 1
ATOM 537 C CA . ALA A 1 74 ? 17.441 13.676 -18.990 1.00 91.75 74 ALA A CA 1
ATOM 538 C C . ALA A 1 74 ? 17.028 15.098 -18.567 1.00 91.75 74 ALA A C 1
ATOM 540 O O . ALA A 1 74 ? 17.362 16.057 -19.257 1.00 91.75 74 ALA A O 1
ATOM 541 N N . ASP A 1 75 ? 16.317 15.218 -17.447 1.00 85.88 75 ASP A N 1
ATOM 542 C CA . ASP A 1 75 ? 15.931 16.466 -16.791 1.00 85.88 75 ASP A CA 1
ATOM 543 C C . ASP A 1 75 ? 16.064 16.254 -15.271 1.00 85.88 75 ASP A C 1
ATOM 545 O O . ASP A 1 75 ? 15.535 15.249 -14.785 1.00 85.88 75 ASP A O 1
ATOM 549 N N . PRO A 1 76 ? 16.731 17.147 -14.507 1.00 82.56 76 PRO A N 1
ATOM 550 C CA . PRO A 1 76 ? 16.841 17.048 -13.048 1.00 82.56 76 PRO A CA 1
ATOM 551 C C . PRO A 1 76 ? 15.521 16.767 -12.317 1.00 82.56 76 PRO A C 1
ATOM 553 O O . PRO A 1 76 ? 15.518 16.071 -11.307 1.00 82.56 76 PRO A O 1
ATOM 556 N N . LYS A 1 77 ? 14.384 17.225 -12.851 1.00 75.31 77 LYS A N 1
ATOM 557 C CA . LYS A 1 77 ? 13.052 16.968 -12.280 1.00 75.31 77 LYS A CA 1
ATOM 558 C C . LYS A 1 77 ? 12.701 15.483 -12.207 1.00 75.31 77 LYS A C 1
ATOM 560 O O . LYS A 1 77 ? 11.907 15.083 -11.369 1.00 75.31 77 LYS A O 1
ATOM 565 N N . LEU A 1 78 ? 13.324 14.644 -13.031 1.00 81.56 78 LEU A N 1
ATOM 566 C CA . LEU A 1 78 ? 13.106 13.197 -13.050 1.00 81.56 78 LEU A CA 1
ATOM 567 C C . LEU A 1 78 ? 13.912 12.444 -11.978 1.00 81.56 78 LEU A C 1
ATOM 569 O O . LEU A 1 78 ? 13.843 11.216 -11.933 1.00 81.56 78 LEU A O 1
ATOM 573 N N . GLU A 1 79 ? 14.684 13.126 -11.125 1.00 84.00 79 GLU A N 1
ATOM 574 C CA . GLU A 1 79 ? 15.544 12.489 -10.116 1.00 84.00 79 GLU A CA 1
ATOM 575 C C . GLU A 1 79 ? 14.779 11.480 -9.245 1.00 84.00 79 GLU A C 1
ATOM 577 O O . GLU A 1 79 ? 15.216 10.339 -9.091 1.00 84.00 79 GLU A O 1
ATOM 582 N N . HIS A 1 80 ? 13.603 11.853 -8.731 1.00 83.75 80 HIS A N 1
ATOM 583 C CA . HIS A 1 80 ? 12.820 10.984 -7.846 1.00 83.75 80 HIS A CA 1
ATOM 584 C C . HIS A 1 80 ? 12.202 9.774 -8.556 1.00 83.75 80 HIS A C 1
ATOM 586 O O . HIS A 1 80 ? 12.047 8.723 -7.935 1.00 83.75 80 HIS A O 1
ATOM 592 N N . PHE A 1 81 ? 11.919 9.870 -9.860 1.00 86.94 81 PHE A N 1
ATOM 593 C CA . PHE A 1 81 ? 11.559 8.692 -10.652 1.00 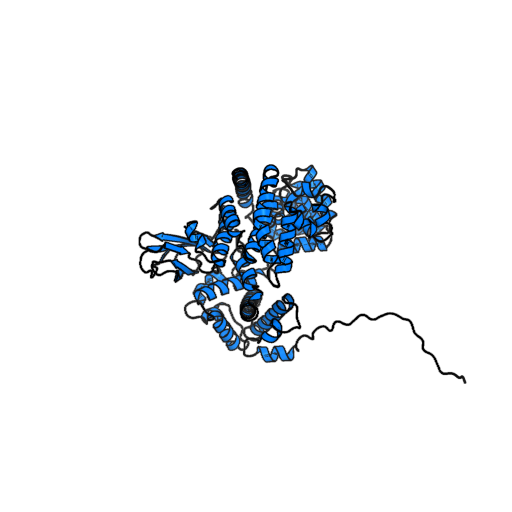86.94 81 PHE A CA 1
ATOM 594 C C . PHE A 1 81 ? 12.719 7.691 -10.669 1.00 86.94 81 PHE A C 1
ATOM 596 O O . PHE A 1 81 ? 12.535 6.520 -10.346 1.00 86.94 81 PHE A O 1
ATOM 603 N N . TRP A 1 82 ? 13.938 8.145 -10.977 1.00 90.50 82 TRP A N 1
ATOM 604 C CA . TRP A 1 82 ? 15.105 7.259 -11.032 1.00 90.50 82 TRP A CA 1
ATOM 605 C C . TRP A 1 82 ? 15.500 6.702 -9.662 1.00 90.50 82 TRP A C 1
ATOM 607 O O . TRP A 1 82 ? 15.867 5.528 -9.581 1.00 90.50 82 TRP A O 1
ATOM 617 N N . LYS A 1 83 ? 15.342 7.478 -8.581 1.00 89.06 83 LYS A N 1
ATOM 618 C CA . LYS A 1 83 ? 15.437 6.953 -7.207 1.00 89.06 83 LYS A CA 1
ATOM 619 C C . LYS A 1 83 ? 14.399 5.864 -6.950 1.00 89.06 83 LYS A C 1
ATOM 621 O O . LYS A 1 83 ? 14.732 4.836 -6.372 1.00 89.06 83 LYS A O 1
ATOM 626 N N . GLY A 1 84 ? 13.179 6.017 -7.465 1.00 89.75 84 GLY A N 1
ATOM 627 C CA . GLY A 1 84 ? 12.135 4.996 -7.364 1.00 89.75 84 GLY A CA 1
ATOM 628 C C . GLY A 1 84 ? 12.479 3.710 -8.111 1.00 89.75 84 GLY A C 1
ATOM 629 O O . GLY A 1 84 ? 12.291 2.615 -7.579 1.00 89.75 84 GLY A O 1
ATOM 630 N N . VAL A 1 85 ? 13.064 3.824 -9.310 1.00 93.94 85 VAL A N 1
ATOM 631 C CA . VAL A 1 85 ? 13.602 2.673 -10.058 1.00 93.94 85 VAL A CA 1
ATOM 632 C C . VAL A 1 85 ? 14.704 1.973 -9.255 1.00 93.94 85 VAL A C 1
ATOM 634 O O . VAL A 1 85 ? 14.714 0.742 -9.157 1.00 93.94 85 VAL A O 1
ATOM 637 N N . ALA A 1 86 ? 15.611 2.740 -8.647 1.00 92.62 86 ALA A N 1
ATOM 638 C CA . ALA A 1 86 ? 16.695 2.202 -7.836 1.00 92.62 86 ALA A CA 1
ATOM 639 C C . ALA A 1 86 ? 16.184 1.500 -6.571 1.00 92.62 86 ALA A C 1
ATOM 641 O O . ALA A 1 86 ? 16.565 0.357 -6.314 1.00 92.62 86 ALA A O 1
ATOM 642 N N . ALA A 1 87 ? 15.283 2.142 -5.824 1.00 90.38 87 ALA A N 1
ATOM 643 C CA . ALA A 1 87 ? 14.659 1.591 -4.627 1.00 90.38 87 ALA A CA 1
ATOM 644 C C . ALA A 1 87 ? 13.913 0.288 -4.943 1.00 90.38 87 ALA A C 1
ATOM 646 O O . ALA A 1 87 ? 14.102 -0.715 -4.254 1.00 90.38 87 ALA A O 1
ATOM 647 N N . TRP A 1 88 ? 13.150 0.255 -6.041 1.00 93.19 88 TRP A N 1
ATOM 648 C CA . TRP A 1 88 ? 12.462 -0.951 -6.501 1.00 93.19 88 TRP A CA 1
ATOM 649 C C . TRP A 1 88 ? 13.433 -2.095 -6.815 1.00 93.19 88 TRP A C 1
ATOM 651 O O . TRP A 1 88 ? 13.232 -3.240 -6.385 1.00 93.19 88 TRP A O 1
ATOM 661 N N . ARG A 1 89 ? 14.512 -1.794 -7.550 1.00 93.12 89 ARG A N 1
ATOM 662 C CA . ARG A 1 89 ? 15.493 -2.793 -7.985 1.00 93.12 89 ARG A CA 1
ATOM 663 C C . ARG A 1 89 ? 16.350 -3.310 -6.827 1.00 93.12 89 ARG A C 1
ATOM 665 O O . ARG A 1 89 ? 16.611 -4.516 -6.774 1.00 93.12 89 ARG A O 1
ATOM 672 N N . ALA A 1 90 ? 16.750 -2.430 -5.908 1.00 92.19 90 ALA A N 1
ATOM 673 C CA . ALA A 1 90 ? 17.418 -2.784 -4.658 1.00 92.19 90 ALA A CA 1
ATOM 674 C C . ALA A 1 90 ? 16.501 -3.641 -3.779 1.00 92.19 90 ALA A C 1
ATOM 676 O O . ALA A 1 90 ? 16.916 -4.702 -3.322 1.00 92.19 90 ALA A O 1
ATOM 677 N N . GLY A 1 91 ? 15.234 -3.239 -3.628 1.00 91.00 91 GLY A N 1
ATOM 678 C CA . GLY A 1 91 ? 14.208 -3.994 -2.912 1.00 91.00 91 GLY A CA 1
ATOM 679 C C . GLY A 1 91 ? 14.041 -5.413 -3.453 1.00 91.00 91 GLY A C 1
ATOM 680 O O . GLY A 1 91 ? 13.982 -6.356 -2.672 1.00 91.00 91 GLY A O 1
ATOM 681 N N . ARG A 1 92 ? 14.073 -5.595 -4.783 1.00 90.81 92 ARG A N 1
ATOM 682 C CA . ARG A 1 92 ? 14.041 -6.937 -5.389 1.00 90.81 92 ARG A CA 1
ATOM 683 C C . ARG A 1 92 ? 15.234 -7.795 -4.971 1.00 90.81 92 ARG A C 1
ATOM 685 O O . ARG A 1 92 ? 15.062 -8.939 -4.575 1.00 90.81 92 ARG A O 1
ATOM 692 N N . ALA A 1 93 ? 16.441 -7.236 -5.040 1.00 90.69 93 ALA A N 1
ATOM 693 C CA . ALA A 1 93 ? 17.648 -7.952 -4.642 1.00 90.69 93 ALA A CA 1
ATOM 694 C C . ALA A 1 93 ? 17.665 -8.271 -3.136 1.00 90.69 93 ALA A C 1
ATOM 696 O O . ALA A 1 93 ? 18.174 -9.317 -2.737 1.00 90.69 93 ALA A O 1
ATOM 697 N N . ILE A 1 94 ? 17.097 -7.389 -2.308 1.00 92.00 94 ILE A N 1
ATOM 698 C CA . ILE A 1 94 ? 16.899 -7.632 -0.877 1.00 92.00 94 ILE A CA 1
ATOM 699 C C . ILE A 1 94 ? 15.941 -8.802 -0.668 1.00 92.00 94 ILE A C 1
ATOM 701 O O . ILE A 1 94 ? 16.288 -9.694 0.093 1.00 92.00 94 ILE A O 1
ATOM 705 N N . ASP A 1 95 ? 14.801 -8.858 -1.358 1.00 89.38 95 ASP A N 1
ATOM 706 C CA . ASP A 1 95 ? 13.865 -9.985 -1.240 1.00 89.38 95 ASP A CA 1
ATOM 707 C C . ASP A 1 95 ? 14.503 -11.317 -1.674 1.00 89.38 95 ASP A C 1
ATOM 709 O O . ASP A 1 95 ? 14.284 -12.344 -1.034 1.00 89.38 95 ASP A O 1
ATOM 713 N N . ASP A 1 96 ? 15.331 -11.304 -2.724 1.00 89.81 96 ASP A N 1
ATOM 714 C CA . ASP A 1 96 ? 16.009 -12.508 -3.216 1.00 89.81 96 ASP A CA 1
ATOM 715 C C . ASP A 1 96 ? 17.100 -13.006 -2.241 1.00 89.81 96 ASP A C 1
ATOM 717 O O . ASP A 1 96 ? 17.323 -14.210 -2.106 1.00 89.81 96 ASP A O 1
ATOM 721 N N . LEU A 1 97 ? 17.802 -12.090 -1.561 1.00 91.81 97 LEU A N 1
ATOM 722 C CA . LEU A 1 97 ? 18.922 -12.412 -0.662 1.00 91.81 97 LEU A CA 1
ATOM 723 C C . LEU A 1 97 ? 18.507 -12.555 0.810 1.00 91.81 97 LEU A C 1
ATOM 725 O O . LEU A 1 97 ? 19.142 -13.301 1.555 1.00 91.81 97 LEU A O 1
ATOM 729 N N . ARG A 1 98 ? 17.469 -11.832 1.229 1.00 91.12 98 ARG A N 1
ATOM 730 C CA . ARG A 1 98 ? 16.914 -11.735 2.588 1.00 91.12 98 ARG A CA 1
ATOM 731 C C . ARG A 1 98 ? 15.381 -11.787 2.553 1.00 91.12 98 ARG A C 1
ATOM 733 O O . ARG A 1 98 ? 14.717 -10.856 3.016 1.00 91.12 98 ARG A O 1
ATOM 740 N N . PRO A 1 99 ? 14.786 -12.894 2.069 1.00 88.81 99 PRO A N 1
ATOM 741 C CA . PRO A 1 99 ? 13.330 -13.052 2.048 1.00 88.81 99 PRO A CA 1
ATOM 742 C C . PRO A 1 99 ? 12.710 -13.002 3.455 1.00 88.81 99 PRO A C 1
ATOM 744 O O . PRO A 1 99 ? 11.524 -12.714 3.609 1.00 88.81 99 PRO A O 1
ATOM 747 N N . ASP A 1 100 ? 13.507 -13.251 4.499 1.00 86.56 100 ASP A N 1
ATOM 748 C CA . ASP A 1 100 ? 13.116 -13.123 5.902 1.00 86.56 100 ASP A CA 1
ATOM 749 C C . ASP A 1 100 ? 12.774 -11.682 6.312 1.00 86.56 100 ASP A C 1
ATOM 751 O O . ASP A 1 100 ? 11.984 -11.492 7.238 1.00 86.56 100 ASP A O 1
ATOM 755 N N . TRP A 1 101 ? 13.317 -10.674 5.619 1.00 88.62 101 TRP A N 1
ATOM 756 C CA . TRP A 1 101 ? 13.102 -9.262 5.942 1.00 88.62 101 TRP A CA 1
ATOM 757 C C . TRP A 1 101 ? 11.760 -8.717 5.474 1.00 88.62 101 TRP A C 1
ATOM 759 O O . TRP A 1 101 ? 11.240 -7.819 6.126 1.00 88.62 101 TRP A O 1
ATOM 769 N N . GLN A 1 102 ? 11.192 -9.252 4.389 1.00 82.88 102 GLN A N 1
ATOM 770 C CA . GLN A 1 102 ? 9.863 -8.876 3.879 1.00 82.88 102 GLN A CA 1
ATOM 771 C C . GLN A 1 102 ? 9.667 -7.355 3.672 1.00 82.88 102 GLN A C 1
ATOM 773 O O . GLN A 1 102 ? 8.548 -6.852 3.775 1.00 82.88 102 GLN A O 1
ATOM 778 N N . THR A 1 103 ? 10.736 -6.605 3.390 1.00 75.56 103 THR A N 1
ATOM 779 C CA . THR A 1 103 ? 10.730 -5.131 3.388 1.00 75.56 103 THR A CA 1
ATOM 780 C C . THR A 1 103 ? 9.879 -4.566 2.263 1.00 75.56 103 THR A C 1
ATOM 782 O O . THR A 1 103 ? 8.986 -3.762 2.515 1.00 75.56 103 THR A O 1
ATOM 785 N N . ARG A 1 104 ? 10.076 -5.053 1.032 1.00 78.75 104 ARG A N 1
ATOM 786 C CA . ARG A 1 104 ? 9.282 -4.631 -0.129 1.00 78.75 104 ARG A CA 1
ATOM 787 C C . ARG A 1 104 ? 7.823 -5.049 0.013 1.00 78.75 104 ARG A C 1
ATOM 789 O O . ARG A 1 104 ? 6.928 -4.293 -0.352 1.00 78.75 104 ARG A O 1
ATOM 796 N N . ALA A 1 105 ? 7.571 -6.230 0.580 1.00 71.94 105 ALA A N 1
ATOM 797 C CA . ALA A 1 105 ? 6.215 -6.677 0.865 1.00 71.94 105 ALA A CA 1
ATOM 798 C C . ALA A 1 105 ? 5.511 -5.726 1.841 1.00 71.94 105 ALA A C 1
ATOM 800 O O . ALA A 1 105 ? 4.338 -5.446 1.635 1.00 71.94 105 ALA A O 1
ATOM 801 N N . LEU A 1 106 ? 6.185 -5.202 2.867 1.00 74.56 106 LEU A N 1
ATOM 802 C CA . LEU A 1 106 ? 5.583 -4.207 3.753 1.00 74.56 106 LEU A CA 1
ATOM 803 C C . LEU A 1 106 ? 5.398 -2.856 3.067 1.00 74.56 106 LEU A C 1
ATOM 805 O O . LEU A 1 106 ? 4.270 -2.373 2.984 1.00 74.56 106 LEU A O 1
ATOM 809 N N . GLU A 1 107 ? 6.488 -2.277 2.572 1.00 72.25 107 GLU A N 1
ATOM 810 C CA . GLU A 1 107 ? 6.514 -0.916 2.040 1.00 72.25 107 GLU A CA 1
ATOM 811 C C . GLU A 1 107 ? 5.600 -0.782 0.825 1.00 72.25 107 GLU A C 1
ATOM 813 O O . GLU A 1 107 ? 4.706 0.060 0.832 1.00 72.25 107 GLU A O 1
ATOM 818 N N . ASN A 1 108 ? 5.725 -1.645 -0.184 1.00 74.00 108 ASN A N 1
ATOM 819 C CA . ASN A 1 108 ? 4.943 -1.498 -1.409 1.00 74.00 108 ASN A CA 1
ATOM 820 C C . ASN A 1 108 ? 3.493 -1.950 -1.250 1.00 74.00 108 ASN A C 1
ATOM 822 O O . ASN A 1 108 ? 2.636 -1.367 -1.903 1.00 74.00 108 ASN A O 1
ATOM 826 N N . ARG A 1 109 ? 3.174 -2.940 -0.395 1.00 76.38 109 ARG A N 1
ATOM 827 C CA . ARG A 1 109 ? 1.758 -3.286 -0.142 1.00 76.38 109 ARG A CA 1
ATOM 828 C C . ARG A 1 109 ? 1.069 -2.178 0.626 1.00 76.38 109 ARG A C 1
ATOM 830 O O . ARG A 1 109 ? -0.009 -1.771 0.211 1.00 76.38 109 ARG A O 1
ATOM 837 N N . HIS A 1 110 ? 1.692 -1.677 1.695 1.00 69.00 110 HIS A N 1
ATOM 838 C CA . HIS A 1 110 ? 1.154 -0.529 2.413 1.00 69.00 110 HIS A CA 1
ATOM 839 C C . HIS A 1 110 ? 0.985 0.625 1.437 1.00 69.00 110 HIS A C 1
ATOM 841 O O . HIS A 1 110 ? -0.133 1.060 1.226 1.00 69.00 110 HIS A O 1
ATOM 847 N N . THR A 1 111 ? 2.040 1.004 0.715 1.00 71.75 111 THR A N 1
ATOM 848 C CA . THR A 1 111 ? 1.956 2.108 -0.238 1.00 71.75 111 THR A CA 1
ATOM 849 C C . THR A 1 111 ? 0.888 1.833 -1.304 1.00 71.75 111 THR A C 1
ATOM 851 O O . THR A 1 111 ? 0.038 2.675 -1.466 1.00 71.75 111 THR A O 1
ATOM 854 N N . ALA A 1 112 ? 0.790 0.687 -1.981 1.00 66.25 112 ALA A N 1
ATOM 855 C CA . ALA A 1 112 ? -0.275 0.440 -2.975 1.00 66.25 112 ALA A CA 1
ATOM 856 C C . ALA A 1 112 ? -1.697 0.456 -2.367 1.00 66.25 112 ALA A C 1
ATOM 858 O O . ALA A 1 112 ? -2.645 0.982 -2.959 1.00 66.25 112 ALA A O 1
ATOM 859 N N . GLY A 1 113 ? -1.850 -0.078 -1.153 1.00 59.97 113 GLY A N 1
ATOM 860 C CA . GLY A 1 113 ? -3.093 -0.008 -0.386 1.00 59.97 113 GLY A CA 1
ATOM 861 C C . GLY A 1 113 ? -3.445 1.422 0.032 1.00 59.97 113 GLY A C 1
ATOM 862 O O . GLY A 1 113 ? -4.619 1.786 0.039 1.00 59.97 113 GLY A O 1
ATOM 863 N N . THR A 1 114 ? -2.437 2.256 0.287 1.00 62.56 114 THR A N 1
ATOM 864 C CA . THR A 1 114 ? -2.571 3.571 0.917 1.00 62.56 114 THR A CA 1
ATOM 865 C C . THR A 1 114 ? -2.045 4.735 0.079 1.00 62.56 114 THR A C 1
ATOM 867 O O . THR A 1 114 ? -1.909 5.795 0.668 1.00 62.56 114 THR A O 1
ATOM 870 N N . LEU A 1 115 ? -1.736 4.592 -1.226 1.00 56.66 115 LEU A N 1
ATOM 871 C CA . LEU A 1 115 ? -0.831 5.474 -2.026 1.00 56.66 115 LEU A CA 1
ATOM 872 C C . LEU A 1 115 ? -1.296 6.922 -2.229 1.00 56.66 115 LEU A C 1
ATOM 874 O O . LEU A 1 115 ? -0.773 7.648 -3.070 1.00 56.66 115 LEU A O 1
ATOM 878 N N . TRP A 1 116 ? -2.233 7.329 -1.396 1.00 56.53 116 TRP A N 1
ATOM 879 C CA . TRP A 1 116 ? -2.644 8.664 -1.061 1.00 56.53 116 TRP A CA 1
ATOM 880 C C . TRP A 1 116 ? -3.763 9.136 -1.957 1.00 56.53 116 TRP A C 1
ATOM 882 O O . TRP A 1 116 ? -3.581 9.972 -2.837 1.00 56.53 116 TRP A O 1
ATOM 892 N N . ASP A 1 117 ? -4.945 8.596 -1.666 1.00 53.56 117 ASP A N 1
ATOM 893 C CA . ASP A 1 117 ? -6.207 9.096 -2.174 1.00 53.56 117 ASP A CA 1
ATOM 894 C C . ASP A 1 117 ? -6.363 10.550 -1.693 1.00 53.56 117 ASP A C 1
ATOM 896 O O . ASP A 1 117 ? -6.525 10.829 -0.511 1.00 53.56 117 ASP A O 1
ATOM 900 N N . VAL A 1 118 ? -6.229 11.503 -2.602 1.00 44.88 118 VAL A N 1
ATOM 901 C CA . VAL A 1 118 ? -6.625 12.901 -2.410 1.00 44.88 118 VAL A CA 1
ATOM 902 C C . VAL A 1 118 ? -7.533 13.257 -3.567 1.00 44.88 118 VAL A C 1
ATOM 904 O O . VAL A 1 118 ? -7.390 12.736 -4.675 1.00 44.88 118 VAL A O 1
ATOM 907 N N . ALA A 1 119 ? -8.479 14.151 -3.289 1.00 40.69 119 ALA A N 1
ATOM 908 C CA . ALA A 1 119 ? -9.410 14.706 -4.267 1.00 40.69 119 ALA A CA 1
ATOM 909 C C . ALA A 1 119 ? -8.710 15.345 -5.479 1.00 40.69 119 ALA A C 1
ATOM 911 O O . ALA A 1 119 ? -9.302 15.403 -6.553 1.00 40.69 119 ALA A O 1
ATOM 912 N N . GLU A 1 120 ? -7.446 15.724 -5.327 1.00 44.88 120 GLU A N 1
ATOM 913 C CA . GLU A 1 120 ? -6.538 16.134 -6.385 1.00 44.88 120 GLU A CA 1
ATOM 914 C C . GLU A 1 120 ? -5.254 15.339 -6.163 1.00 44.88 120 GLU A C 1
ATOM 916 O O . GLU A 1 120 ? -4.570 15.532 -5.165 1.00 44.88 120 GLU A O 1
ATOM 921 N N . ASP A 1 121 ? -4.947 14.377 -7.024 1.00 42.56 121 ASP A N 1
ATOM 922 C CA . ASP A 1 121 ? -3.552 13.982 -7.195 1.00 42.56 121 ASP A CA 1
ATOM 923 C C . ASP A 1 121 ? -2.909 15.153 -7.944 1.00 42.56 121 ASP A C 1
ATOM 925 O O . ASP A 1 121 ? -3.387 15.483 -9.023 1.00 42.56 121 ASP A O 1
ATOM 929 N N . PRO A 1 122 ? -1.888 15.848 -7.442 1.00 41.47 122 PRO A N 1
ATOM 930 C CA . PRO A 1 122 ? -1.195 16.813 -8.277 1.00 41.47 122 PRO A CA 1
ATOM 931 C C . PRO A 1 122 ? -0.181 16.151 -9.229 1.00 41.47 122 PRO A C 1
ATOM 933 O O . PRO A 1 122 ? 0.574 16.876 -9.864 1.00 41.47 122 PRO A O 1
ATOM 936 N N . PHE A 1 123 ? -0.061 14.817 -9.330 1.00 49.03 123 PHE A N 1
ATOM 937 C CA . PHE A 1 123 ? 1.243 14.216 -9.642 1.00 49.03 123 PHE A CA 1
ATOM 938 C C . PHE A 1 123 ? 1.294 13.312 -10.880 1.00 49.03 123 PHE A C 1
ATOM 940 O O . PHE A 1 123 ? 1.358 12.081 -10.805 1.00 49.03 123 PHE A O 1
ATOM 947 N N . ALA A 1 124 ? 1.439 13.957 -12.032 1.00 47.25 124 ALA A N 1
ATOM 948 C CA . ALA A 1 124 ? 2.246 13.434 -13.122 1.00 47.25 124 ALA A CA 1
ATOM 949 C C . ALA A 1 124 ? 3.696 13.191 -12.639 1.00 47.25 124 ALA A C 1
ATOM 951 O O . ALA A 1 124 ? 4.354 14.101 -12.145 1.00 47.25 124 ALA A O 1
ATOM 952 N N . VAL A 1 125 ? 4.229 11.984 -12.825 1.00 48.50 125 VAL A N 1
ATOM 953 C CA . VAL A 1 125 ? 5.663 11.660 -12.718 1.00 48.50 125 VAL A CA 1
ATOM 954 C C . VAL A 1 125 ? 6.548 12.474 -13.686 1.00 48.50 125 VAL A C 1
ATOM 956 O O . VAL A 1 125 ? 7.745 12.576 -13.436 1.00 48.50 125 VAL A O 1
ATOM 959 N N . THR A 1 126 ? 6.018 13.045 -14.779 1.00 46.91 126 THR A N 1
ATOM 960 C CA . THR A 1 126 ? 6.841 13.725 -15.804 1.00 46.91 126 THR A CA 1
ATOM 961 C C . THR A 1 126 ? 6.589 15.221 -16.017 1.00 46.91 126 THR A C 1
ATOM 963 O O . THR A 1 126 ? 7.557 15.896 -16.348 1.00 46.91 126 THR A O 1
ATOM 966 N N . ASP A 1 127 ? 5.382 15.764 -15.796 1.00 42.62 127 ASP A N 1
ATOM 967 C CA . ASP A 1 127 ? 5.075 17.177 -16.138 1.00 42.62 127 ASP A CA 1
ATOM 968 C C . ASP A 1 127 ? 4.643 18.079 -14.963 1.00 42.62 127 ASP A C 1
ATOM 970 O O . ASP A 1 127 ? 4.745 19.298 -15.072 1.00 42.62 127 ASP A O 1
ATOM 974 N N . SER A 1 128 ? 4.234 17.541 -13.807 1.00 42.69 128 SER A N 1
ATOM 975 C CA . SER A 1 128 ? 3.790 18.354 -12.653 1.00 42.69 128 SER A CA 1
ATOM 976 C C . SER A 1 128 ? 4.816 18.458 -11.518 1.00 42.69 128 SER A C 1
ATOM 978 O O . SER A 1 128 ? 4.527 18.951 -10.428 1.00 42.69 128 SER A O 1
ATOM 980 N N . LEU A 1 129 ? 6.061 18.077 -11.810 1.00 43.94 129 LEU A N 1
ATOM 981 C CA . LEU A 1 129 ? 7.242 18.341 -10.980 1.00 43.94 129 LEU A CA 1
ATOM 982 C C . LEU A 1 129 ? 7.805 19.765 -11.208 1.00 43.94 129 LEU A C 1
ATOM 984 O O . LEU A 1 129 ? 8.962 20.038 -10.893 1.00 43.94 129 LEU A O 1
ATOM 988 N N . ILE A 1 130 ? 7.018 20.676 -11.801 1.00 43.97 130 ILE A N 1
ATOM 989 C CA . ILE A 1 130 ? 7.464 21.993 -12.282 1.00 43.97 130 ILE A CA 1
ATOM 990 C C . ILE A 1 130 ? 6.546 23.103 -11.770 1.00 43.97 130 ILE A C 1
ATOM 992 O O . ILE A 1 130 ? 5.593 23.474 -12.438 1.00 43.97 130 ILE A O 1
ATOM 996 N N . GLU A 1 131 ? 6.852 23.588 -10.569 1.00 35.84 131 GLU A N 1
ATOM 997 C CA . GLU A 1 131 ? 6.997 25.003 -10.168 1.00 35.84 131 GLU A CA 1
ATOM 998 C C . GLU A 1 131 ? 6.774 25.097 -8.660 1.00 35.84 131 GLU A C 1
ATOM 1000 O O . GLU A 1 131 ? 5.711 24.723 -8.188 1.00 35.84 131 GLU A O 1
ATOM 1005 N N . ASP A 1 132 ? 7.811 25.534 -7.934 1.00 41.25 132 ASP A N 1
ATOM 1006 C CA . ASP A 1 132 ? 7.888 26.080 -6.562 1.00 41.25 132 ASP A CA 1
ATOM 1007 C C . ASP A 1 132 ? 7.191 25.375 -5.371 1.00 41.25 132 ASP A C 1
ATOM 1009 O O . ASP A 1 132 ? 7.502 25.679 -4.221 1.00 41.25 132 ASP A O 1
ATOM 1013 N N . LYS A 1 133 ? 6.343 24.368 -5.598 1.00 39.03 133 LYS A N 1
ATOM 1014 C CA . LYS A 1 133 ? 5.452 23.737 -4.605 1.00 39.03 133 LYS A CA 1
ATOM 1015 C C . LYS A 1 133 ? 6.057 22.523 -3.873 1.00 39.03 133 LYS A C 1
ATOM 1017 O O . LYS A 1 133 ? 5.404 21.903 -3.040 1.00 39.03 133 LYS A O 1
ATOM 1022 N N . TRP A 1 134 ? 7.300 22.138 -4.191 1.00 44.38 134 TRP A N 1
ATOM 1023 C CA . TRP A 1 134 ? 7.779 20.755 -3.993 1.00 44.38 134 TRP A CA 1
ATOM 1024 C C . TRP A 1 134 ? 9.094 20.533 -3.242 1.00 44.38 134 TRP A C 1
ATOM 1026 O O . TRP A 1 134 ? 9.531 19.388 -3.130 1.00 44.38 134 TRP A O 1
ATOM 1036 N N . ASN A 1 135 ? 9.656 21.536 -2.571 1.00 40.56 135 ASN A N 1
ATOM 1037 C CA . ASN A 1 135 ? 10.659 21.262 -1.526 1.00 40.56 135 ASN A CA 1
ATOM 1038 C C . ASN A 1 135 ? 10.082 20.470 -0.318 1.00 40.56 135 ASN A C 1
ATOM 1040 O O . ASN A 1 135 ? 10.760 20.321 0.694 1.00 40.56 135 ASN A O 1
ATOM 1044 N N . LEU A 1 136 ? 8.839 19.970 -0.405 1.00 42.00 136 LEU A N 1
ATOM 1045 C CA . LEU A 1 136 ? 8.051 19.438 0.704 1.00 42.00 136 LEU A CA 1
ATOM 1046 C C . LEU A 1 136 ? 7.871 17.903 0.700 1.00 42.00 136 LEU A C 1
ATOM 1048 O O . LEU A 1 136 ? 7.760 17.345 1.786 1.00 42.00 136 LEU A O 1
ATOM 1052 N N . TRP A 1 137 ? 7.893 17.187 -0.447 1.00 50.97 137 TRP A N 1
ATOM 1053 C CA . TRP A 1 137 ? 7.549 15.735 -0.479 1.00 50.97 137 TRP A CA 1
ATOM 1054 C C . TRP A 1 137 ? 8.343 14.821 -1.453 1.00 50.97 137 TRP A C 1
ATOM 1056 O O . TRP A 1 137 ? 7.747 14.018 -2.175 1.00 50.97 137 TRP A O 1
ATOM 1066 N N . PRO A 1 138 ? 9.686 14.850 -1.457 1.00 55.75 138 PRO A N 1
ATOM 1067 C CA . PRO A 1 138 ? 10.533 14.046 -2.359 1.00 55.75 138 PRO A CA 1
ATOM 1068 C C . PRO A 1 138 ? 10.234 12.526 -2.387 1.00 55.75 138 PRO A C 1
ATOM 1070 O O . PRO A 1 138 ? 10.401 11.875 -3.420 1.00 55.75 138 PRO A O 1
ATOM 1073 N N . ASP A 1 139 ? 9.734 11.959 -1.288 1.00 64.00 139 ASP A N 1
ATOM 1074 C CA . ASP A 1 139 ? 9.395 10.536 -1.152 1.00 64.00 139 ASP A CA 1
ATOM 1075 C C . ASP A 1 139 ? 8.256 10.054 -2.071 1.00 64.00 139 ASP A C 1
ATOM 1077 O O . ASP A 1 139 ? 8.136 8.855 -2.336 1.00 64.00 139 ASP A O 1
ATOM 1081 N N . PHE A 1 140 ? 7.364 10.945 -2.517 1.00 68.81 140 PHE A N 1
ATOM 1082 C CA . PHE A 1 140 ? 6.130 10.531 -3.191 1.00 68.81 140 PHE A CA 1
ATOM 1083 C C . PHE A 1 140 ? 6.388 9.932 -4.577 1.00 68.81 140 PHE A C 1
ATOM 1085 O O . PHE A 1 140 ? 5.924 8.830 -4.874 1.00 68.81 140 PHE A O 1
ATOM 1092 N N . ALA A 1 141 ? 7.132 10.641 -5.430 1.00 74.06 141 ALA A N 1
ATOM 1093 C CA . ALA A 1 141 ? 7.416 10.190 -6.792 1.00 74.06 141 ALA A CA 1
ATOM 1094 C C . ALA A 1 141 ? 8.246 8.895 -6.795 1.00 74.06 141 ALA A C 1
ATOM 1096 O O . ALA A 1 141 ? 8.024 8.014 -7.628 1.00 74.06 141 ALA A O 1
ATOM 1097 N N . GLU A 1 142 ? 9.136 8.743 -5.813 1.00 80.06 142 GLU A N 1
ATOM 1098 C CA . GLU A 1 142 ? 9.885 7.512 -5.581 1.00 80.06 142 GLU A CA 1
ATOM 1099 C C . GLU A 1 142 ? 8.944 6.335 -5.267 1.00 80.06 142 GLU A C 1
ATOM 1101 O O . GLU A 1 142 ? 8.966 5.312 -5.957 1.00 80.06 142 GLU A O 1
ATOM 1106 N N . LYS A 1 143 ? 8.055 6.506 -4.278 1.00 79.12 143 LYS A N 1
ATOM 1107 C CA . LYS A 1 143 ? 7.079 5.490 -3.853 1.00 79.12 143 LYS A CA 1
ATOM 1108 C C . LYS A 1 143 ? 6.075 5.139 -4.959 1.00 79.12 143 LYS A C 1
ATOM 1110 O O . LYS A 1 143 ? 5.823 3.955 -5.192 1.00 79.12 143 LYS A O 1
ATOM 1115 N N . LYS A 1 144 ? 5.547 6.136 -5.690 1.00 80.38 144 LYS A N 1
ATOM 1116 C CA . LYS A 1 144 ? 4.669 5.932 -6.864 1.00 80.38 144 LYS A CA 1
ATOM 1117 C C . LYS A 1 144 ? 5.387 5.121 -7.937 1.00 80.38 144 LYS A C 1
ATOM 1119 O O . LYS A 1 144 ? 4.829 4.160 -8.455 1.00 80.38 144 LYS A O 1
ATOM 1124 N N . THR A 1 145 ? 6.646 5.439 -8.223 1.00 87.00 145 THR A N 1
ATOM 1125 C CA . THR A 1 145 ? 7.445 4.660 -9.176 1.00 87.00 145 THR A CA 1
ATOM 1126 C C . THR A 1 145 ? 7.607 3.212 -8.716 1.00 87.00 145 THR A C 1
ATOM 1128 O O . THR A 1 145 ? 7.377 2.299 -9.506 1.00 87.00 145 THR A O 1
ATOM 1131 N N . GLY A 1 146 ? 7.924 2.980 -7.438 1.00 88.31 146 GLY A N 1
ATOM 1132 C CA . GLY A 1 146 ? 8.070 1.635 -6.880 1.00 88.31 146 GLY A CA 1
ATOM 1133 C C . GLY A 1 146 ? 6.830 0.754 -7.075 1.00 88.31 146 GLY A C 1
ATOM 1134 O O . GLY A 1 146 ? 6.945 -0.375 -7.553 1.00 88.31 146 GLY A O 1
ATOM 1135 N N . VAL A 1 147 ? 5.633 1.268 -6.785 1.00 87.25 147 VAL A N 1
ATOM 1136 C CA . VAL A 1 147 ? 4.397 0.488 -6.980 1.00 87.25 147 VAL A CA 1
ATOM 1137 C C . VAL A 1 147 ? 4.006 0.325 -8.454 1.00 87.25 147 VAL A C 1
ATOM 1139 O O . VAL A 1 147 ? 3.441 -0.703 -8.821 1.00 87.25 147 VAL A O 1
ATOM 1142 N N . LEU A 1 148 ? 4.319 1.299 -9.321 1.00 91.25 148 LEU A N 1
ATOM 1143 C CA . LEU A 1 148 ? 4.065 1.186 -10.760 1.00 91.25 148 LEU A CA 1
ATOM 1144 C C . LEU A 1 148 ? 4.926 0.070 -11.344 1.00 91.25 148 LEU A C 1
ATOM 1146 O O . LEU A 1 148 ? 4.435 -0.755 -12.111 1.00 91.25 148 LEU A O 1
ATOM 1150 N N . LEU A 1 149 ? 6.189 -0.002 -10.925 1.00 94.06 149 LEU A N 1
ATOM 1151 C CA . LEU A 1 149 ? 7.082 -1.088 -11.302 1.00 94.06 149 LEU A CA 1
ATOM 1152 C C . LEU A 1 149 ? 6.603 -2.436 -10.742 1.00 94.06 149 LEU A C 1
ATOM 1154 O O . LEU A 1 149 ? 6.665 -3.416 -11.472 1.00 94.06 149 LEU A O 1
ATOM 1158 N N . ASP A 1 150 ? 6.045 -2.511 -9.526 1.00 92.12 150 ASP A N 1
ATOM 1159 C CA . ASP A 1 150 ? 5.403 -3.742 -9.019 1.00 92.12 150 ASP A CA 1
ATOM 1160 C C . ASP A 1 150 ? 4.231 -4.203 -9.889 1.00 92.12 150 ASP A C 1
ATOM 1162 O O . ASP A 1 150 ? 4.103 -5.393 -10.182 1.00 92.12 150 ASP A O 1
ATOM 1166 N N . MET A 1 151 ? 3.385 -3.271 -10.325 1.00 94.62 151 MET A N 1
ATOM 1167 C CA . MET A 1 151 ? 2.260 -3.568 -11.205 1.00 94.62 151 MET A CA 1
ATOM 1168 C C . MET A 1 151 ? 2.734 -4.074 -12.577 1.00 94.62 151 MET A C 1
ATOM 1170 O O . MET A 1 151 ? 2.214 -5.073 -13.083 1.00 94.62 151 MET A O 1
ATOM 1174 N N . VAL A 1 152 ? 3.740 -3.417 -13.163 1.00 96.19 152 VAL A N 1
ATOM 1175 C CA . VAL A 1 152 ? 4.362 -3.826 -14.433 1.00 96.19 152 VAL A CA 1
ATOM 1176 C C . VAL A 1 152 ? 5.014 -5.206 -14.293 1.00 96.19 152 VAL A C 1
ATOM 1178 O O . VAL A 1 152 ? 4.793 -6.076 -15.136 1.00 96.19 152 VAL A O 1
ATOM 1181 N N . ASP A 1 153 ? 5.767 -5.439 -13.218 1.00 94.94 153 ASP A N 1
ATOM 1182 C CA . ASP A 1 153 ? 6.442 -6.710 -12.925 1.00 94.94 153 ASP A CA 1
ATOM 1183 C C . ASP A 1 153 ? 5.442 -7.856 -12.747 1.00 94.94 153 ASP A C 1
ATOM 1185 O O . ASP A 1 153 ? 5.618 -8.926 -13.324 1.00 94.94 153 ASP A O 1
ATOM 1189 N N . ASN A 1 154 ? 4.337 -7.619 -12.033 1.00 94.56 154 ASN A N 1
ATOM 1190 C CA . ASN A 1 154 ? 3.265 -8.601 -11.857 1.00 94.56 154 ASN A CA 1
ATOM 1191 C C . ASN A 1 154 ? 2.603 -8.979 -13.194 1.00 94.56 154 ASN A C 1
ATOM 1193 O O . ASN A 1 154 ? 2.327 -10.155 -13.463 1.00 94.56 154 ASN A O 1
ATOM 1197 N N . TYR A 1 155 ? 2.375 -7.990 -14.064 1.00 96.81 155 TYR A N 1
ATOM 1198 C CA . TYR A 1 155 ? 1.816 -8.238 -15.389 1.00 96.81 155 TYR A CA 1
ATOM 1199 C C . TYR A 1 155 ? 2.789 -8.998 -16.289 1.00 96.81 155 TYR A C 1
ATOM 1201 O O . TYR A 1 155 ? 2.386 -9.969 -16.926 1.00 96.81 155 TYR A O 1
ATOM 1209 N N . LEU A 1 156 ? 4.063 -8.606 -16.339 1.00 95.19 156 LEU A N 1
ATOM 1210 C CA . LEU A 1 156 ? 5.070 -9.299 -17.147 1.00 95.19 156 LEU A CA 1
ATOM 1211 C C . LEU A 1 156 ? 5.343 -10.718 -16.621 1.00 95.19 156 LEU A C 1
ATOM 1213 O O . LEU A 1 156 ? 5.390 -11.669 -17.402 1.00 95.19 156 LEU A O 1
ATOM 1217 N N . GLY A 1 157 ? 5.464 -10.866 -15.302 1.00 90.94 157 GLY A N 1
ATOM 1218 C CA . GLY A 1 157 ? 5.778 -12.106 -14.600 1.00 90.94 157 GLY A CA 1
ATOM 1219 C C . GLY A 1 157 ? 7.252 -12.530 -14.697 1.00 90.94 157 GLY A C 1
ATOM 1220 O O . GLY A 1 157 ? 7.940 -12.287 -15.696 1.00 90.94 157 GLY A O 1
ATOM 1221 N N . GLY A 1 158 ? 7.723 -13.234 -13.660 1.00 87.56 158 GLY A N 1
ATOM 1222 C CA . GLY A 1 158 ? 9.132 -13.631 -13.511 1.00 87.56 158 GLY A CA 1
ATOM 1223 C C . GLY A 1 158 ? 10.058 -12.415 -13.391 1.00 87.56 158 GLY A C 1
ATOM 1224 O O . GLY A 1 158 ? 9.596 -11.330 -13.080 1.00 87.56 158 GLY A O 1
ATOM 1225 N N . ASP A 1 159 ? 11.351 -12.555 -13.703 1.00 90.19 159 ASP A N 1
ATOM 1226 C CA . ASP A 1 159 ? 12.306 -11.427 -13.570 1.00 90.19 159 ASP A CA 1
ATOM 1227 C C . ASP A 1 159 ? 12.433 -10.576 -14.846 1.00 90.19 159 ASP A C 1
ATOM 1229 O O . ASP A 1 159 ? 13.501 -10.044 -15.159 1.00 90.19 159 ASP A O 1
ATOM 1233 N N . GLN A 1 160 ? 11.374 -10.496 -15.655 1.00 93.31 160 GLN A N 1
ATOM 1234 C CA . GLN A 1 160 ? 11.433 -9.796 -16.941 1.00 93.31 160 GLN A CA 1
ATOM 1235 C C . GLN A 1 160 ? 11.713 -8.299 -16.775 1.00 93.31 160 GLN A C 1
ATOM 1237 O O . GLN A 1 160 ? 12.602 -7.788 -17.459 1.00 93.31 160 GLN A O 1
ATOM 1242 N N . LEU A 1 161 ? 11.018 -7.618 -15.855 1.00 95.50 161 LEU A N 1
ATOM 1243 C CA . LEU A 1 161 ? 11.232 -6.190 -15.610 1.00 95.50 161 LEU A CA 1
ATOM 1244 C C . LEU A 1 161 ? 12.627 -5.925 -15.039 1.00 95.50 161 LEU A C 1
ATOM 1246 O O . LEU A 1 161 ? 13.335 -5.055 -15.538 1.00 95.50 161 LEU A O 1
ATOM 1250 N N . ALA A 1 162 ? 13.053 -6.710 -14.044 1.00 93.50 162 ALA A N 1
ATOM 1251 C CA . ALA A 1 162 ? 14.375 -6.567 -13.436 1.00 93.50 162 ALA A CA 1
ATOM 1252 C C . ALA A 1 162 ? 15.501 -6.719 -14.474 1.00 93.50 162 ALA A C 1
ATOM 1254 O O . ALA A 1 162 ? 16.379 -5.863 -14.557 1.00 93.50 162 ALA A O 1
ATOM 1255 N N . ARG A 1 163 ? 15.435 -7.746 -15.336 1.00 92.31 163 ARG A N 1
ATOM 1256 C CA . ARG A 1 163 ? 16.412 -7.932 -16.424 1.00 92.31 163 ARG A CA 1
ATOM 1257 C C . ARG A 1 163 ? 16.371 -6.805 -17.455 1.00 92.31 163 ARG A C 1
ATOM 1259 O O . ARG A 1 163 ? 17.418 -6.441 -17.989 1.00 92.31 163 ARG A O 1
ATOM 1266 N N . ALA A 1 164 ? 15.185 -6.278 -17.762 1.00 93.94 164 ALA A N 1
ATOM 1267 C CA . ALA A 1 164 ? 15.043 -5.162 -18.689 1.00 93.94 164 ALA A CA 1
ATOM 1268 C C . ALA A 1 164 ? 15.657 -3.876 -18.121 1.00 93.94 164 ALA A C 1
ATOM 1270 O O . ALA A 1 164 ? 16.424 -3.234 -18.831 1.00 93.94 164 ALA A O 1
ATOM 1271 N N . ILE A 1 165 ? 15.411 -3.558 -16.844 1.00 95.25 165 ILE A N 1
ATOM 1272 C CA . ILE A 1 165 ? 16.048 -2.435 -16.137 1.00 95.25 165 ILE A CA 1
ATOM 1273 C C . ILE A 1 165 ? 17.570 -2.601 -16.143 1.00 95.25 165 ILE A C 1
ATOM 1275 O O . ILE A 1 165 ? 18.273 -1.685 -16.561 1.00 95.25 165 ILE A O 1
ATOM 1279 N N . ASP A 1 166 ? 18.081 -3.775 -15.758 1.00 93.19 166 ASP A N 1
ATOM 1280 C CA . ASP A 1 166 ? 19.523 -4.042 -15.704 1.00 93.19 166 ASP A CA 1
ATOM 1281 C C . ASP A 1 166 ? 20.193 -3.815 -17.064 1.00 93.19 166 ASP A C 1
ATOM 1283 O O . ASP A 1 166 ? 21.194 -3.103 -17.171 1.00 93.19 166 ASP A O 1
ATOM 1287 N N . LYS A 1 167 ? 19.600 -4.376 -18.124 1.00 92.56 167 LYS A N 1
ATOM 1288 C CA . LYS A 1 167 ? 20.090 -4.222 -19.495 1.00 92.56 167 LYS A CA 1
ATOM 1289 C C . LYS A 1 167 ? 19.960 -2.785 -19.994 1.00 92.56 167 LYS A C 1
ATOM 1291 O O . LYS A 1 167 ? 20.872 -2.298 -20.657 1.00 92.56 167 LYS A O 1
ATOM 1296 N N . PHE A 1 168 ? 18.836 -2.126 -19.716 1.00 94.44 168 PHE A N 1
ATOM 1297 C CA . PHE A 1 168 ? 18.580 -0.751 -20.128 1.00 94.44 168 PHE A CA 1
ATOM 1298 C C . PHE A 1 168 ? 19.615 0.189 -19.518 1.00 94.44 168 PHE A C 1
ATOM 1300 O O . PHE A 1 168 ? 20.297 0.892 -20.260 1.00 94.44 168 PHE A O 1
ATOM 1307 N N . VAL A 1 169 ? 19.768 0.154 -18.191 1.00 93.88 169 VAL A N 1
ATOM 1308 C CA . VAL A 1 169 ? 20.683 1.031 -17.457 1.00 93.88 169 VAL A CA 1
ATOM 1309 C C . VAL A 1 169 ? 22.119 0.796 -17.923 1.00 93.88 169 VAL A C 1
ATOM 1311 O O . VAL A 1 169 ? 22.773 1.752 -18.327 1.00 93.88 169 VAL A O 1
ATOM 1314 N N . ALA A 1 170 ? 22.577 -0.459 -18.000 1.00 90.75 170 ALA A N 1
ATOM 1315 C CA . ALA A 1 170 ? 23.921 -0.777 -18.493 1.00 90.75 170 ALA A CA 1
ATOM 1316 C C . ALA A 1 170 ? 24.164 -0.313 -19.944 1.00 90.75 170 ALA A C 1
ATOM 1318 O O . ALA A 1 170 ? 25.263 0.102 -20.295 1.00 90.75 170 ALA A O 1
ATOM 1319 N N . ALA A 1 171 ? 23.143 -0.352 -20.806 1.00 91.75 171 ALA A N 1
ATOM 1320 C CA . ALA A 1 171 ? 23.262 0.0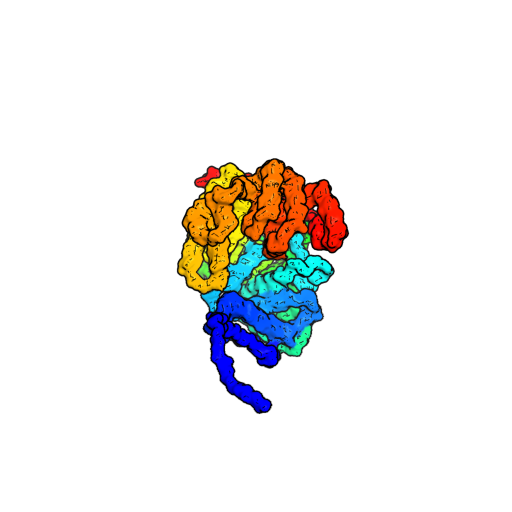85 -22.197 1.00 91.75 171 ALA A CA 1
ATOM 1321 C C . ALA A 1 171 ? 23.242 1.615 -22.374 1.00 91.75 171 ALA A C 1
ATOM 1323 O O . ALA A 1 171 ? 23.549 2.107 -23.468 1.00 91.75 171 ALA A O 1
ATOM 1324 N N . ARG A 1 172 ? 22.852 2.389 -21.350 1.00 92.19 172 ARG A N 1
ATOM 1325 C CA . ARG A 1 172 ? 22.852 3.856 -21.442 1.00 92.19 172 ARG A CA 1
ATOM 1326 C C . ARG A 1 172 ? 24.265 4.427 -21.456 1.00 92.19 172 ARG A C 1
ATOM 1328 O O . ARG A 1 172 ? 24.459 5.390 -22.194 1.00 92.19 172 ARG A O 1
ATOM 1335 N N . ASP A 1 173 ? 25.230 3.814 -20.769 1.00 88.50 173 ASP A N 1
ATOM 1336 C CA . ASP A 1 173 ? 26.647 4.227 -20.765 1.00 88.50 173 ASP A CA 1
ATOM 1337 C C . ASP A 1 173 ? 26.825 5.738 -20.494 1.00 88.50 173 ASP A C 1
ATOM 1339 O O . ASP A 1 173 ? 27.441 6.485 -21.251 1.00 88.50 173 ASP A O 1
ATOM 1343 N N . GLY A 1 174 ? 26.152 6.228 -19.452 1.00 90.06 174 GLY A N 1
ATOM 1344 C CA . GLY A 1 174 ? 26.148 7.634 -19.039 1.00 90.06 174 GLY A CA 1
ATOM 1345 C C . GLY A 1 174 ? 25.238 8.552 -19.859 1.00 90.06 174 GLY A C 1
ATOM 1346 O O . GLY A 1 174 ? 25.174 9.749 -19.580 1.00 90.06 174 GLY A O 1
ATOM 1347 N N . ARG A 1 175 ? 24.509 8.042 -20.863 1.00 93.25 175 ARG A N 1
ATOM 1348 C CA . ARG A 1 175 ? 23.601 8.869 -21.675 1.00 93.25 175 ARG A CA 1
ATOM 1349 C C . ARG A 1 175 ? 22.305 9.196 -20.920 1.00 93.25 175 ARG A C 1
ATOM 1351 O O . ARG A 1 175 ? 21.612 8.259 -20.500 1.00 93.25 175 ARG A O 1
ATOM 1358 N N . PRO A 1 176 ? 21.914 10.485 -20.832 1.00 94.56 176 PRO A N 1
ATOM 1359 C CA . PRO A 1 176 ? 20.737 10.898 -20.075 1.00 94.56 176 PRO A CA 1
ATOM 1360 C C . PRO A 1 176 ? 19.450 10.246 -20.570 1.00 94.56 176 PRO A C 1
ATOM 1362 O O . PRO A 1 176 ? 19.269 10.159 -21.780 1.00 94.56 176 PRO A O 1
ATOM 1365 N N . ALA A 1 177 ? 18.565 9.801 -19.676 1.00 92.69 177 ALA A N 1
ATOM 1366 C CA . ALA A 1 177 ? 17.383 8.992 -19.968 1.00 92.69 177 ALA A CA 1
ATOM 1367 C C . ALA A 1 177 ? 16.059 9.591 -19.486 1.00 92.69 177 ALA A C 1
ATOM 1369 O O . ALA A 1 177 ? 15.977 10.233 -18.436 1.00 92.69 177 ALA A O 1
ATOM 1370 N N . LYS A 1 178 ? 15.004 9.324 -20.264 1.00 91.94 178 LYS A N 1
ATOM 1371 C CA . LYS A 1 178 ? 13.607 9.598 -19.902 1.00 91.94 178 LYS A CA 1
ATOM 1372 C C . LYS A 1 178 ? 12.907 8.306 -19.449 1.00 91.94 178 LYS A C 1
ATOM 1374 O O . LYS A 1 178 ? 13.287 7.236 -19.924 1.00 91.94 178 LYS A O 1
ATOM 1379 N N . PRO A 1 179 ? 11.843 8.375 -18.626 1.00 91.44 179 PRO A N 1
ATOM 1380 C CA . PRO A 1 179 ? 11.023 7.208 -18.283 1.00 91.44 179 PRO A CA 1
ATOM 1381 C C . PRO A 1 179 ? 10.529 6.430 -19.511 1.00 91.44 179 PRO A C 1
ATOM 1383 O O . PRO A 1 179 ? 10.592 5.203 -19.537 1.00 91.44 179 PRO A O 1
ATOM 1386 N N . ALA A 1 180 ? 10.114 7.143 -20.564 1.00 91.50 180 ALA A N 1
ATOM 1387 C CA . ALA A 1 180 ? 9.688 6.550 -21.831 1.00 91.50 180 ALA A CA 1
ATOM 1388 C C . ALA A 1 180 ? 10.766 5.649 -22.463 1.00 91.50 180 ALA A C 1
ATOM 1390 O O . ALA A 1 180 ? 10.438 4.584 -22.978 1.00 91.50 180 ALA A O 1
ATOM 1391 N N . ASP A 1 181 ? 12.052 6.019 -22.362 1.00 94.69 181 ASP A N 1
ATOM 1392 C CA . ASP A 1 181 ? 13.157 5.203 -22.882 1.00 94.69 181 ASP A CA 1
ATOM 1393 C C . ASP A 1 181 ? 13.245 3.854 -22.148 1.00 94.69 181 ASP A C 1
ATOM 1395 O O . ASP A 1 181 ? 13.482 2.819 -22.775 1.00 94.69 181 ASP A O 1
ATOM 1399 N N . LEU A 1 182 ? 13.047 3.861 -20.821 1.00 95.19 182 LEU A N 1
ATOM 1400 C CA . LEU A 1 182 ? 13.044 2.647 -20.003 1.00 95.19 182 LEU A CA 1
ATOM 1401 C C . LEU A 1 182 ? 11.861 1.754 -20.381 1.00 95.19 182 LEU A C 1
ATOM 1403 O O . LEU A 1 182 ? 12.052 0.573 -20.666 1.00 95.19 182 LEU A O 1
ATOM 1407 N N . PHE A 1 183 ? 10.646 2.300 -20.423 1.00 95.56 183 PHE A N 1
ATOM 1408 C CA . PHE A 1 183 ? 9.456 1.508 -20.735 1.00 95.56 183 PHE A CA 1
ATOM 1409 C C . PHE A 1 183 ? 9.438 1.012 -22.187 1.00 95.56 183 PHE A C 1
ATOM 1411 O O . PHE A 1 183 ? 8.987 -0.101 -22.434 1.00 95.56 183 PHE A O 1
ATOM 1418 N N . ALA A 1 184 ? 10.011 1.756 -23.137 1.00 95.19 184 ALA A N 1
ATOM 1419 C CA . ALA A 1 184 ? 10.202 1.299 -24.516 1.00 95.19 184 ALA A CA 1
ATOM 1420 C C . ALA A 1 184 ? 11.166 0.101 -24.643 1.00 95.19 184 ALA A C 1
ATOM 1422 O O . ALA A 1 184 ? 11.189 -0.559 -25.681 1.00 95.19 184 ALA A O 1
ATOM 1423 N N . SER A 1 185 ? 11.960 -0.203 -23.607 1.00 93.75 185 SER A N 1
ATOM 1424 C CA . SER A 1 185 ? 12.829 -1.389 -23.585 1.00 93.75 185 SER A CA 1
ATOM 1425 C C . SER A 1 185 ? 12.092 -2.696 -23.250 1.00 93.75 185 SER A C 1
ATOM 1427 O O . SER A 1 185 ? 12.658 -3.780 -23.421 1.00 93.75 185 SER A O 1
ATOM 1429 N N . LEU A 1 186 ? 10.841 -2.610 -22.784 1.00 94.62 186 LEU A N 1
ATOM 1430 C CA . LEU A 1 186 ? 9.997 -3.754 -22.435 1.00 94.62 186 LEU A CA 1
ATOM 1431 C C . LEU A 1 186 ? 9.278 -4.332 -23.667 1.00 94.62 186 LEU A C 1
ATOM 1433 O O . LEU A 1 186 ? 9.041 -3.619 -24.640 1.00 94.62 186 LEU A O 1
ATOM 1437 N N . PRO A 1 187 ? 8.881 -5.619 -23.645 1.00 89.31 187 PRO A N 1
ATOM 1438 C CA . PRO A 1 187 ? 8.120 -6.210 -24.742 1.00 89.31 187 PRO A CA 1
ATOM 1439 C C . PRO A 1 187 ? 6.695 -5.636 -24.811 1.00 89.31 187 PRO A C 1
ATOM 1441 O O . PRO A 1 187 ? 5.927 -5.754 -23.856 1.00 89.31 187 PRO A O 1
ATOM 1444 N N . GLY A 1 188 ? 6.325 -5.074 -25.965 1.00 89.12 188 GLY A N 1
ATOM 1445 C CA . GLY A 1 188 ? 5.020 -4.445 -26.204 1.00 89.12 188 GLY A CA 1
ATOM 1446 C C . GLY A 1 188 ? 5.073 -2.915 -26.137 1.00 89.12 188 GLY A C 1
ATOM 1447 O O . GLY A 1 188 ? 6.145 -2.325 -26.074 1.00 89.12 188 GLY A O 1
ATOM 1448 N N . ASP A 1 189 ? 3.911 -2.263 -26.160 1.00 91.38 189 ASP A N 1
ATOM 1449 C CA . ASP A 1 189 ? 3.807 -0.794 -26.182 1.00 91.38 189 ASP A CA 1
ATOM 1450 C C . ASP A 1 189 ? 3.745 -0.190 -24.763 1.00 91.38 189 ASP A C 1
ATOM 1452 O O . ASP A 1 189 ? 2.812 0.525 -24.391 1.00 91.38 189 ASP A O 1
ATOM 1456 N N . TRP A 1 190 ? 4.728 -0.528 -23.922 1.00 95.12 190 TRP A N 1
ATOM 1457 C CA . TRP A 1 190 ? 4.757 -0.086 -22.520 1.00 95.12 190 TRP A CA 1
ATOM 1458 C C . TRP A 1 190 ? 5.028 1.403 -22.359 1.00 95.12 190 TRP A C 1
ATOM 1460 O O . TRP A 1 190 ? 4.536 2.000 -21.405 1.00 95.12 190 TRP A O 1
ATOM 1470 N N . SER A 1 191 ? 5.773 2.018 -23.283 1.00 92.94 191 SER A N 1
ATOM 1471 C CA . SER A 1 191 ? 5.985 3.468 -23.254 1.00 92.94 191 SER A CA 1
ATOM 1472 C C . SER A 1 191 ? 4.655 4.210 -23.350 1.00 92.94 191 SER A C 1
ATOM 1474 O O . SER A 1 191 ? 4.421 5.125 -22.567 1.00 92.94 191 SER A O 1
ATOM 1476 N N . LYS A 1 192 ? 3.766 3.796 -24.262 1.00 90.94 192 LYS A N 1
ATOM 1477 C CA . LYS A 1 192 ? 2.423 4.368 -24.364 1.00 90.94 192 LYS A CA 1
ATOM 1478 C C . LYS A 1 192 ? 1.550 3.971 -23.179 1.00 90.94 192 LYS A C 1
ATOM 1480 O O . LYS A 1 192 ? 0.811 4.805 -22.667 1.00 90.94 192 LYS A O 1
ATOM 1485 N N . ALA A 1 193 ? 1.641 2.719 -22.725 1.00 93.81 193 ALA A N 1
ATOM 1486 C CA . ALA A 1 193 ? 0.828 2.253 -21.609 1.00 93.81 193 ALA A CA 1
ATOM 1487 C C . ALA A 1 193 ? 1.105 3.039 -20.320 1.00 93.81 193 ALA A C 1
ATOM 1489 O O . ALA A 1 193 ? 0.172 3.329 -19.577 1.00 93.81 193 ALA A O 1
ATOM 1490 N N . MET A 1 194 ? 2.371 3.389 -20.071 1.00 92.38 194 MET A N 1
ATOM 1491 C CA . MET A 1 194 ? 2.809 4.119 -18.880 1.00 92.38 194 MET A CA 1
ATOM 1492 C C . MET A 1 194 ? 2.644 5.630 -18.982 1.00 92.38 194 MET A C 1
ATOM 1494 O O . MET A 1 194 ? 2.646 6.277 -17.943 1.00 92.38 194 MET A O 1
ATOM 1498 N N . ASP A 1 195 ? 2.439 6.188 -20.177 1.00 87.12 195 ASP A N 1
ATOM 1499 C CA . ASP A 1 195 ? 2.302 7.634 -20.373 1.00 87.12 195 ASP A CA 1
ATOM 1500 C C . ASP A 1 195 ? 1.274 8.242 -19.409 1.00 87.12 195 ASP A C 1
ATOM 1502 O O . ASP A 1 195 ? 1.632 9.070 -18.582 1.00 87.12 195 ASP A O 1
ATOM 1506 N N . GLY A 1 196 ? 0.042 7.718 -19.387 1.00 85.12 196 GLY A N 1
ATOM 1507 C CA . GLY A 1 196 ? -1.002 8.211 -18.483 1.00 85.12 196 GLY A CA 1
ATOM 1508 C C . GLY A 1 196 ? -0.689 8.041 -16.992 1.00 85.12 196 GLY A C 1
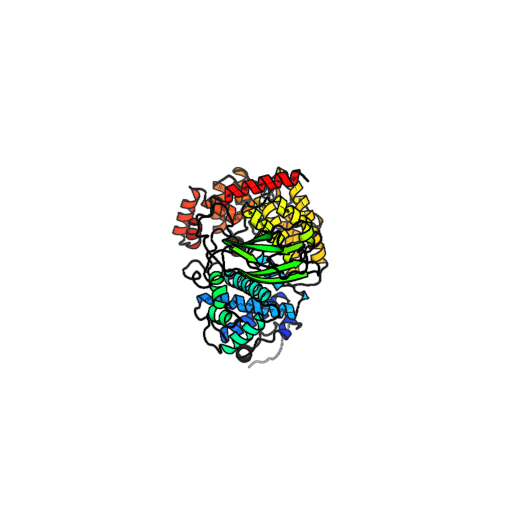ATOM 1509 O O . GLY A 1 196 ? -1.062 8.879 -16.182 1.00 85.12 196 GLY A O 1
ATOM 1510 N N . TRP A 1 197 ? 0.053 7.004 -16.604 1.00 86.56 197 TRP A N 1
ATOM 1511 C CA . TRP A 1 197 ? 0.477 6.815 -15.208 1.00 86.56 197 TRP A CA 1
ATOM 1512 C C . TRP A 1 197 ? 1.542 7.825 -14.774 1.00 86.56 197 TRP A C 1
ATOM 1514 O O . TRP A 1 197 ? 1.673 8.127 -13.584 1.00 86.56 197 TRP A O 1
ATOM 1524 N N . LEU A 1 198 ? 2.307 8.322 -15.747 1.00 81.19 198 LEU A N 1
ATOM 1525 C CA . LEU A 1 198 ? 3.372 9.288 -15.561 1.00 81.19 198 LEU A CA 1
ATOM 1526 C C . LEU A 1 198 ? 2.917 10.729 -15.804 1.00 81.19 198 LEU A C 1
ATOM 1528 O O . LEU A 1 198 ? 3.573 11.637 -15.324 1.00 81.19 198 LEU A O 1
ATOM 1532 N N . THR A 1 199 ? 1.830 10.978 -16.526 1.00 77.56 199 THR A N 1
ATOM 1533 C CA . THR A 1 199 ? 1.410 12.341 -16.901 1.00 77.56 199 THR A CA 1
ATOM 1534 C C . THR A 1 199 ? 0.076 12.755 -16.303 1.00 77.56 199 THR A C 1
ATOM 1536 O O . THR A 1 199 ? -0.214 13.948 -16.242 1.00 77.56 199 THR A O 1
ATOM 1539 N N . GLN A 1 200 ? -0.746 11.803 -15.857 1.00 77.00 200 GLN A N 1
ATOM 1540 C CA . GLN A 1 200 ? -2.085 12.108 -15.370 1.00 77.00 200 GLN A CA 1
ATOM 1541 C C . GLN A 1 200 ? -2.148 12.078 -13.843 1.00 77.00 200 GLN A C 1
ATOM 1543 O O . GLN A 1 200 ? -1.532 11.214 -13.205 1.00 77.00 200 GLN A O 1
ATOM 1548 N N . PRO A 1 201 ? -2.937 12.992 -13.260 1.00 71.44 201 PRO A N 1
ATOM 1549 C CA . PRO A 1 201 ? -3.353 12.876 -11.883 1.00 71.44 201 PRO A CA 1
ATOM 1550 C C . PRO A 1 201 ? -4.408 11.773 -11.724 1.00 71.44 201 PRO A C 1
ATOM 1552 O O . PRO A 1 201 ? -5.172 11.478 -12.641 1.00 71.44 201 PRO A O 1
ATOM 1555 N N . HIS A 1 202 ? -4.505 11.270 -10.504 1.00 74.12 202 HIS A N 1
ATOM 1556 C CA . HIS A 1 202 ? -5.440 10.314 -9.936 1.00 74.12 202 HIS A CA 1
ATOM 1557 C C . HIS A 1 202 ? -5.024 8.870 -10.199 1.00 74.12 202 HIS A C 1
ATOM 1559 O O . HIS A 1 202 ? -4.044 8.572 -10.881 1.00 74.12 202 HIS A O 1
ATOM 1565 N N . LEU A 1 203 ? -5.782 7.961 -9.595 1.00 80.62 203 LEU A N 1
ATOM 1566 C CA . LEU A 1 203 ? -5.670 6.529 -9.820 1.00 80.62 203 LEU A CA 1
ATOM 1567 C C . LEU A 1 203 ? -6.973 6.025 -10.442 1.00 80.62 203 LEU A C 1
ATOM 1569 O O . LEU A 1 203 ? -8.037 6.575 -10.144 1.00 80.62 203 LEU A O 1
ATOM 1573 N N . PRO A 1 204 ? -6.938 4.971 -11.267 1.00 88.88 204 PRO A N 1
ATOM 1574 C CA . PRO A 1 204 ? -8.163 4.394 -11.782 1.00 88.88 204 PRO A CA 1
ATOM 1575 C C . PRO A 1 204 ? -8.902 3.589 -10.705 1.00 88.88 204 PRO A C 1
ATOM 1577 O O . PRO A 1 204 ? -8.300 2.935 -9.853 1.00 88.88 204 PRO A O 1
ATOM 1580 N N . MET A 1 205 ? -10.226 3.587 -10.797 1.00 89.88 205 MET A N 1
ATOM 1581 C CA . MET A 1 205 ? -11.124 2.601 -10.208 1.00 89.88 205 MET A CA 1
ATOM 1582 C C . MET A 1 205 ? -11.507 1.596 -11.292 1.00 89.88 205 MET A C 1
ATOM 1584 O O . MET A 1 205 ? -12.096 1.972 -12.304 1.00 89.88 205 MET A O 1
ATOM 1588 N N . VAL A 1 206 ? -11.210 0.320 -11.064 1.00 94.69 206 VAL A N 1
ATOM 1589 C CA . VAL A 1 206 ? -11.590 -0.799 -11.927 1.00 94.69 206 VAL A CA 1
ATOM 1590 C C . VAL A 1 206 ? -12.769 -1.529 -11.300 1.00 94.69 206 VAL A C 1
ATOM 1592 O O . VAL A 1 206 ? -12.632 -2.200 -10.279 1.00 94.69 206 VAL A O 1
ATOM 1595 N N . ARG A 1 207 ? -13.935 -1.445 -11.939 1.00 95.12 207 ARG A N 1
ATOM 1596 C CA . ARG A 1 207 ? -15.097 -2.253 -11.553 1.00 95.12 207 ARG A CA 1
ATOM 1597 C C . ARG A 1 207 ? -15.123 -3.539 -12.356 1.00 95.12 207 ARG A C 1
ATOM 1599 O O . ARG A 1 207 ? -14.866 -3.514 -13.562 1.00 95.12 207 ARG A O 1
ATOM 1606 N N . SER A 1 208 ? -15.451 -4.646 -11.700 1.00 95.56 208 SER A N 1
ATOM 1607 C CA . SER A 1 208 ? -15.547 -5.952 -12.348 1.00 95.56 208 SER A CA 1
ATOM 1608 C C . SER A 1 208 ? -16.828 -6.686 -11.977 1.00 95.56 208 SER A C 1
ATOM 1610 O O . SER A 1 208 ? -17.267 -6.668 -10.825 1.00 95.56 208 SER A O 1
ATOM 1612 N N . LYS A 1 209 ? -17.418 -7.355 -12.967 1.00 95.25 209 LYS A N 1
ATOM 1613 C CA . LYS A 1 209 ? -18.612 -8.182 -12.798 1.00 95.25 209 LYS A CA 1
ATOM 1614 C C . LYS A 1 209 ? -18.496 -9.434 -13.659 1.00 95.25 209 LYS A C 1
ATOM 1616 O O . LYS A 1 209 ? -18.294 -9.338 -14.869 1.00 95.25 209 LYS A O 1
ATOM 1621 N N . LEU A 1 210 ? -18.614 -10.603 -13.033 1.00 94.00 210 LEU A N 1
ATOM 1622 C CA . LEU A 1 210 ? -18.677 -11.874 -13.749 1.00 94.00 210 LEU A CA 1
ATOM 1623 C C . LEU A 1 210 ? -20.070 -12.017 -14.372 1.00 94.00 210 LEU A C 1
ATOM 1625 O O . LEU A 1 210 ? -21.079 -11.995 -13.667 1.00 94.00 210 LEU A O 1
ATOM 1629 N N . GLU A 1 211 ? -20.131 -12.124 -15.694 1.00 93.62 211 GLU A N 1
ATOM 1630 C CA . GLU A 1 211 ? -21.386 -12.259 -16.426 1.00 93.62 211 GLU A CA 1
ATOM 1631 C C . GLU A 1 211 ? -21.826 -13.733 -16.521 1.00 93.62 211 GLU A C 1
ATOM 1633 O O . GLU A 1 211 ? -20.992 -14.642 -16.448 1.00 93.62 211 GLU A O 1
ATOM 1638 N N . PRO A 1 212 ? -23.132 -14.013 -16.715 1.00 90.69 212 PRO A N 1
ATOM 1639 C CA . PRO A 1 212 ? -23.650 -15.384 -16.787 1.00 90.69 212 PRO A CA 1
ATOM 1640 C C . PRO A 1 212 ? -23.035 -16.249 -17.895 1.00 90.69 212 PRO A C 1
ATOM 1642 O O . PRO A 1 212 ? -23.068 -17.474 -17.804 1.00 90.69 212 PRO A O 1
ATOM 1645 N N . ASP A 1 213 ? -22.484 -15.624 -18.937 1.00 90.75 213 ASP A N 1
ATOM 1646 C CA . ASP A 1 213 ? -21.797 -16.299 -20.042 1.00 90.75 213 ASP A CA 1
ATOM 1647 C C . ASP A 1 213 ? -20.328 -16.651 -19.735 1.00 90.75 213 ASP A C 1
ATOM 1649 O O . ASP A 1 213 ? -19.629 -17.172 -20.603 1.00 90.75 213 ASP A O 1
ATOM 1653 N N . GLY A 1 214 ? -19.853 -16.375 -18.515 1.00 90.12 214 GLY A N 1
ATOM 1654 C CA . GLY A 1 214 ? -18.485 -16.642 -18.070 1.00 90.12 214 GLY A CA 1
ATOM 1655 C C . GLY A 1 214 ? -17.466 -15.572 -18.472 1.00 90.12 214 GLY A C 1
ATOM 1656 O O . GLY A 1 214 ? -16.284 -15.702 -18.166 1.00 90.12 214 GLY A O 1
ATOM 1657 N N . SER A 1 215 ? -17.882 -14.498 -19.140 1.00 94.69 215 SER A N 1
ATOM 1658 C CA . SER A 1 215 ? -16.994 -13.359 -19.381 1.00 94.69 215 SER A CA 1
ATOM 1659 C C . SER A 1 215 ? -16.902 -12.443 -18.158 1.00 94.69 215 SER A C 1
ATOM 1661 O O . SER A 1 215 ? -17.824 -12.358 -17.347 1.00 94.69 215 SER A O 1
ATOM 1663 N N . LEU A 1 216 ? -15.787 -11.724 -18.032 1.00 96.56 216 LEU A N 1
ATOM 1664 C CA . LEU A 1 216 ? -15.612 -10.687 -17.022 1.00 96.56 216 LEU A CA 1
ATOM 1665 C C . LEU A 1 216 ? -15.828 -9.316 -17.666 1.00 96.56 216 LEU A C 1
ATOM 1667 O O . LEU A 1 216 ? -15.031 -8.878 -18.499 1.00 96.56 216 LEU A O 1
ATOM 1671 N N . ALA A 1 217 ? -16.906 -8.634 -17.289 1.00 97.62 217 ALA A N 1
ATOM 1672 C CA . ALA A 1 217 ? -17.108 -7.239 -17.644 1.00 97.62 217 ALA A CA 1
ATOM 1673 C C . ALA A 1 217 ? -16.206 -6.367 -16.763 1.00 97.62 217 ALA A C 1
ATOM 1675 O O . ALA A 1 217 ? -16.273 -6.448 -15.536 1.00 97.62 217 ALA A O 1
ATOM 1676 N N . LEU A 1 218 ? -15.372 -5.545 -17.394 1.00 97.81 218 LEU A N 1
ATOM 1677 C CA . LEU A 1 218 ? -14.499 -4.571 -16.749 1.00 97.81 218 LEU A CA 1
ATOM 1678 C C . LEU A 1 218 ? -14.896 -3.159 -17.169 1.00 97.81 218 LEU A C 1
ATOM 1680 O O . LEU A 1 218 ? -15.231 -2.918 -18.331 1.00 97.81 218 LEU A O 1
ATOM 1684 N N . SER A 1 219 ? -14.802 -2.214 -16.241 1.00 96.88 219 SER A N 1
ATOM 1685 C CA . SER A 1 219 ? -14.876 -0.787 -16.551 1.00 96.88 219 SER A CA 1
ATOM 1686 C C . SER A 1 219 ? -13.887 0.008 -15.721 1.00 96.88 219 SER A C 1
ATOM 1688 O O . SER A 1 219 ? -13.677 -0.335 -14.558 1.00 96.88 219 SER A O 1
ATOM 1690 N N . GLN A 1 220 ? -13.348 1.082 -16.292 1.00 94.56 220 GLN A N 1
ATOM 1691 C CA . GLN A 1 220 ? -12.493 2.026 -15.581 1.00 94.56 220 GLN A CA 1
ATOM 1692 C C . GLN A 1 220 ? -13.126 3.416 -15.485 1.00 94.56 220 GLN A C 1
ATOM 1694 O O . GLN A 1 220 ? -13.860 3.847 -16.374 1.00 94.56 220 GLN A O 1
ATOM 1699 N N . SER A 1 221 ? -12.806 4.115 -14.404 1.00 91.00 221 SER A N 1
ATOM 1700 C CA . SER A 1 221 ? -13.044 5.548 -14.220 1.00 91.00 221 SER A CA 1
ATOM 1701 C C . SER A 1 221 ? -11.939 6.123 -13.342 1.00 91.00 221 SER A C 1
ATOM 1703 O O . SER A 1 221 ? -11.326 5.373 -12.585 1.00 91.00 221 SER A O 1
ATOM 1705 N N . ALA A 1 222 ? -11.706 7.433 -13.359 1.00 86.56 222 ALA A N 1
ATOM 1706 C CA . ALA A 1 222 ? -10.867 8.048 -12.334 1.00 86.56 222 ALA A CA 1
ATOM 1707 C C . ALA A 1 222 ? -11.498 7.841 -10.941 1.00 86.56 222 ALA A C 1
ATOM 1709 O O . ALA A 1 222 ? -12.707 8.014 -10.760 1.00 86.56 222 ALA A O 1
ATOM 1710 N N . PHE A 1 223 ? -10.698 7.417 -9.964 1.00 80.81 223 PHE A N 1
ATOM 1711 C CA . PHE A 1 223 ? -11.135 7.280 -8.580 1.00 80.81 223 PHE A CA 1
ATOM 1712 C C . PHE A 1 223 ? -11.234 8.660 -7.933 1.00 80.81 223 PHE A C 1
ATOM 1714 O O . PHE A 1 223 ? -10.300 9.462 -7.993 1.00 80.81 223 PHE A O 1
ATOM 1721 N N . LYS A 1 224 ? -12.368 8.920 -7.285 1.00 73.06 224 LYS A N 1
ATOM 1722 C CA . LYS A 1 224 ? -12.576 10.096 -6.445 1.00 73.06 224 LYS A CA 1
ATOM 1723 C C . LYS A 1 224 ? -12.464 9.648 -5.003 1.00 73.06 224 LYS A C 1
ATOM 1725 O O . LYS A 1 224 ? -13.077 8.653 -4.639 1.00 73.06 224 LYS A O 1
ATOM 1730 N N . LEU A 1 225 ? -11.718 10.372 -4.172 1.00 65.94 225 LEU A N 1
ATOM 1731 C CA . LEU A 1 225 ? -11.754 10.087 -2.738 1.00 65.94 225 LEU A CA 1
ATOM 1732 C C . LEU A 1 225 ? -13.038 10.621 -2.095 1.00 65.94 225 LEU A C 1
ATOM 1734 O O . LEU A 1 225 ? -13.540 9.998 -1.173 1.00 65.94 225 LEU A O 1
ATOM 1738 N N . TYR A 1 226 ? -13.580 11.743 -2.575 1.00 61.84 226 TYR A N 1
ATOM 1739 C CA . TYR A 1 226 ? -14.769 12.372 -1.997 1.00 61.84 226 TYR A CA 1
ATOM 1740 C C . TYR A 1 226 ? -15.838 12.603 -3.076 1.00 61.84 226 TYR A C 1
ATOM 1742 O O . TYR A 1 226 ? -15.490 13.100 -4.147 1.00 61.84 226 TYR A O 1
ATOM 1750 N N . PRO A 1 227 ? -17.130 12.314 -2.816 1.00 60.22 227 PRO A N 1
ATOM 1751 C CA . PRO A 1 227 ? -18.202 12.466 -3.809 1.00 60.22 227 PRO A CA 1
ATOM 1752 C C . PRO A 1 227 ? -18.304 13.867 -4.426 1.00 60.22 227 PRO A C 1
ATOM 1754 O O . PRO A 1 227 ? -18.575 14.009 -5.618 1.00 60.22 227 PRO A O 1
ATOM 1757 N N . ASP A 1 228 ? -18.052 14.895 -3.610 1.00 60.25 228 ASP A N 1
ATOM 1758 C CA . ASP A 1 228 ? -18.171 16.310 -3.978 1.00 60.25 228 ASP A CA 1
ATOM 1759 C C . ASP A 1 228 ? -16.883 16.887 -4.605 1.00 60.25 228 ASP A C 1
ATOM 1761 O O . ASP A 1 228 ? -16.800 18.098 -4.835 1.00 60.25 228 ASP A O 1
ATOM 1765 N N . SER A 1 229 ? -15.853 16.067 -4.861 1.00 60.16 229 SER A N 1
ATOM 1766 C CA . SER A 1 229 ? -14.583 16.568 -5.388 1.00 60.16 229 SER A CA 1
ATOM 1767 C C . SER A 1 229 ? -14.742 17.138 -6.804 1.00 60.16 229 SER A C 1
ATOM 1769 O O . SER A 1 229 ? -15.293 16.506 -7.714 1.00 60.16 229 SER A O 1
ATOM 1771 N N . LYS A 1 230 ? -14.252 18.369 -6.989 1.00 54.41 230 LYS A N 1
ATOM 1772 C CA . LYS A 1 230 ? -14.171 19.042 -8.290 1.00 54.41 230 LYS A CA 1
ATOM 1773 C C . LYS A 1 230 ? -12.843 18.686 -8.954 1.00 54.41 230 LYS A C 1
ATOM 1775 O O . LYS A 1 230 ? -11.828 18.602 -8.281 1.00 54.41 230 LYS A O 1
ATOM 1780 N N . GLY A 1 231 ? -12.854 18.488 -10.266 1.00 61.47 231 GLY A N 1
ATOM 1781 C CA . GLY A 1 231 ? -11.671 18.107 -11.035 1.00 61.47 231 GLY A CA 1
ATOM 1782 C C . GLY A 1 231 ? -12.062 17.529 -12.390 1.00 61.47 231 GLY A C 1
ATOM 1783 O O . GLY A 1 231 ? -13.237 17.236 -12.628 1.00 61.47 231 GLY A O 1
ATOM 1784 N N . ASN A 1 232 ? -11.082 17.378 -13.281 1.00 63.03 232 ASN A N 1
ATOM 1785 C CA . ASN A 1 232 ? -11.251 16.528 -14.455 1.00 63.03 232 ASN A CA 1
ATOM 1786 C C . ASN A 1 232 ? -11.193 15.070 -13.979 1.00 63.03 232 ASN A C 1
ATOM 1788 O O . ASN A 1 232 ? -10.244 14.716 -13.285 1.00 63.03 232 ASN A O 1
ATOM 1792 N N . TYR A 1 233 ? -12.209 14.274 -14.314 1.00 73.38 233 TYR A N 1
ATOM 1793 C CA . TYR A 1 233 ? -12.298 12.841 -13.996 1.00 73.38 233 TYR A CA 1
ATOM 1794 C C . TYR A 1 233 ? -12.558 11.985 -15.247 1.00 73.38 233 TYR A C 1
ATOM 1796 O O . TYR A 1 233 ? -12.924 10.814 -15.133 1.00 73.38 233 TYR A O 1
ATOM 1804 N N . ASP A 1 234 ? -12.367 12.570 -16.434 1.00 79.00 234 ASP A N 1
ATOM 1805 C CA . ASP A 1 234 ? -12.509 11.903 -17.731 1.00 79.00 234 ASP A CA 1
ATOM 1806 C C . ASP A 1 234 ? -11.202 11.206 -18.173 1.00 79.00 234 ASP A C 1
ATOM 1808 O O . ASP A 1 234 ? -11.103 10.703 -19.295 1.00 79.00 234 ASP A O 1
ATOM 1812 N N . GLN A 1 235 ? -10.193 11.174 -17.292 1.00 84.00 235 GLN A N 1
ATOM 1813 C CA . GLN A 1 235 ? -8.915 10.489 -17.471 1.00 84.00 235 GLN A CA 1
ATOM 1814 C C . GLN A 1 235 ? -9.100 8.999 -17.744 1.00 84.00 235 GLN A C 1
ATOM 1816 O O . GLN A 1 235 ? -9.995 8.333 -17.213 1.00 84.00 235 GLN A O 1
ATOM 1821 N N . GLN A 1 236 ? -8.186 8.470 -18.550 1.00 87.25 236 GLN A N 1
ATOM 1822 C CA . GLN A 1 236 ? -8.124 7.060 -18.894 1.00 87.25 236 GLN A CA 1
ATOM 1823 C C . GLN A 1 236 ? -6.679 6.593 -18.847 1.00 87.25 236 GLN A C 1
ATOM 1825 O O . GLN A 1 236 ? -5.757 7.284 -19.296 1.00 87.25 236 GLN A O 1
ATOM 1830 N N . TRP A 1 237 ? -6.506 5.374 -18.351 1.00 92.94 237 TRP A N 1
ATOM 1831 C CA . TRP A 1 237 ? -5.220 4.705 -18.276 1.00 92.94 237 TRP A CA 1
ATOM 1832 C C . TRP A 1 237 ? -5.238 3.472 -19.167 1.00 92.94 237 TRP A C 1
ATOM 1834 O O . TRP A 1 237 ? -6.269 2.832 -19.369 1.00 92.94 237 TRP A O 1
ATOM 1844 N N . THR A 1 238 ? -4.063 3.091 -19.662 1.00 96.25 238 THR A N 1
ATOM 1845 C CA . THR A 1 238 ? -3.853 1.718 -20.121 1.00 96.25 238 THR A CA 1
ATOM 1846 C C . THR A 1 238 ? -3.461 0.895 -18.902 1.00 96.25 238 THR A C 1
ATOM 1848 O O . THR A 1 238 ? -2.342 1.009 -18.397 1.00 96.25 238 THR A O 1
ATOM 1851 N N . ILE A 1 239 ? -4.411 0.122 -18.379 1.00 96.88 239 ILE A N 1
ATOM 1852 C CA . ILE A 1 239 ? -4.254 -0.587 -17.109 1.00 96.88 239 ILE A CA 1
ATOM 1853 C C . ILE A 1 239 ? -3.801 -2.031 -17.376 1.00 96.88 239 ILE A C 1
ATOM 1855 O O . ILE A 1 239 ? -4.549 -2.790 -17.999 1.00 96.88 239 ILE A O 1
ATOM 1859 N N . PRO A 1 240 ? -2.614 -2.448 -16.894 1.00 97.06 240 PRO A N 1
ATOM 1860 C CA . PRO A 1 240 ? -2.169 -3.840 -16.934 1.00 97.06 240 PRO A CA 1
ATOM 1861 C C . PRO A 1 240 ? -2.925 -4.682 -15.892 1.00 97.06 240 PRO A C 1
ATOM 1863 O O . PRO A 1 240 ? -2.483 -4.860 -14.756 1.00 97.06 240 PRO A O 1
ATOM 1866 N N . VAL A 1 241 ? -4.088 -5.210 -16.266 1.00 97.56 241 VAL A N 1
ATOM 1867 C CA . VAL A 1 241 ? -4.945 -5.999 -15.373 1.00 97.56 241 VAL A CA 1
ATOM 1868 C C . VAL A 1 241 ? -4.495 -7.461 -15.379 1.00 97.56 241 VAL A C 1
ATOM 1870 O O . VAL A 1 241 ? -4.381 -8.094 -16.434 1.00 97.56 241 VAL A O 1
ATOM 1873 N N . VAL A 1 242 ? -4.270 -8.016 -14.186 1.00 97.56 242 VAL A N 1
ATOM 1874 C CA . VAL A 1 242 ? -3.977 -9.440 -13.982 1.00 97.56 242 VAL A CA 1
ATOM 1875 C C . VAL A 1 242 ? -5.138 -10.049 -13.210 1.00 97.56 242 VAL A C 1
ATOM 1877 O O . VAL A 1 242 ? -5.339 -9.765 -12.035 1.00 97.56 242 VAL A O 1
ATOM 1880 N N . ILE A 1 243 ? -5.913 -10.893 -13.878 1.00 97.25 243 ILE A N 1
ATOM 1881 C CA . ILE A 1 243 ? -7.118 -11.513 -13.338 1.00 97.25 243 ILE A CA 1
ATOM 1882 C C . ILE A 1 243 ? -6.748 -12.885 -12.791 1.00 97.25 243 ILE A C 1
ATOM 1884 O O . ILE A 1 243 ? -6.277 -13.736 -13.549 1.00 97.25 243 ILE A O 1
ATOM 1888 N N . ARG A 1 244 ? -7.001 -13.132 -11.506 1.00 96.50 244 ARG A N 1
ATOM 1889 C CA . ARG A 1 244 ? -6.990 -14.484 -10.941 1.00 96.50 244 ARG A CA 1
ATOM 1890 C C . ARG A 1 244 ? -8.416 -15.005 -10.886 1.00 96.50 244 ARG A C 1
ATOM 1892 O O . ARG A 1 244 ? -9.317 -14.275 -10.493 1.00 96.50 244 ARG A O 1
ATOM 1899 N N . TYR A 1 245 ? -8.631 -16.234 -11.325 1.00 96.06 245 TYR A N 1
ATOM 1900 C CA . TYR A 1 245 ? -9.955 -16.847 -11.332 1.00 96.06 245 TYR A CA 1
ATOM 1901 C C . TYR A 1 245 ? -9.852 -18.343 -11.068 1.00 96.06 245 TYR A C 1
ATOM 1903 O O . TYR A 1 245 ? -8.798 -18.950 -11.270 1.00 96.06 245 TYR A O 1
ATOM 1911 N N . GLU A 1 246 ? -10.953 -18.932 -10.622 1.00 95.25 246 GLU A N 1
ATOM 1912 C CA . GLU A 1 246 ? -11.079 -20.374 -10.440 1.00 95.25 246 GLU A CA 1
ATOM 1913 C C . GLU A 1 246 ? -12.118 -20.926 -11.408 1.00 95.25 246 GLU A C 1
ATOM 1915 O O . GLU A 1 246 ? -13.256 -20.451 -11.455 1.00 95.25 246 GLU A O 1
ATOM 1920 N N . ASP A 1 247 ? -11.727 -21.942 -12.169 1.00 95.06 247 ASP A N 1
ATOM 1921 C CA . ASP A 1 247 ? -12.620 -22.699 -13.038 1.00 95.06 247 ASP A CA 1
ATOM 1922 C C . ASP A 1 247 ? -12.766 -24.152 -12.551 1.00 95.06 247 ASP A C 1
ATOM 1924 O O . ASP A 1 247 ? -12.416 -24.491 -11.418 1.00 95.06 247 ASP A O 1
ATOM 1928 N N . SER A 1 248 ? -13.312 -25.041 -13.384 1.00 94.62 248 SER A N 1
ATOM 1929 C CA . SER A 1 248 ? -13.502 -26.452 -13.009 1.00 94.62 248 SER A CA 1
ATOM 1930 C C . SER A 1 248 ? -12.191 -27.254 -12.939 1.00 94.62 248 SER A C 1
ATOM 1932 O O . SER A 1 248 ? -12.202 -28.399 -12.496 1.00 94.62 248 SER A O 1
ATOM 1934 N N . GLN A 1 249 ? -11.067 -26.676 -13.370 1.00 94.88 249 GLN A N 1
ATOM 1935 C CA . GLN A 1 249 ? -9.720 -27.247 -13.294 1.00 94.88 249 GLN A CA 1
ATOM 1936 C C . GLN A 1 249 ? -8.819 -26.534 -12.270 1.00 94.88 249 GLN A C 1
ATOM 1938 O O . GLN A 1 249 ? -7.630 -26.850 -12.184 1.00 94.88 249 GLN A O 1
ATOM 1943 N N . GLY A 1 250 ? -9.362 -25.597 -11.489 1.00 94.38 250 GLY A N 1
ATOM 1944 C CA . GLY A 1 250 ? -8.668 -24.915 -10.400 1.00 94.38 250 GLY A CA 1
ATOM 1945 C C . GLY A 1 250 ? -8.250 -23.484 -10.734 1.00 94.38 250 GLY A C 1
ATOM 1946 O O . GLY A 1 250 ? -8.862 -22.807 -11.558 1.00 94.38 250 GLY A O 1
ATOM 1947 N N . LEU A 1 251 ? -7.215 -23.001 -10.044 1.00 95.75 251 LEU A N 1
ATOM 1948 C CA . LEU A 1 251 ? -6.770 -21.609 -10.129 1.00 95.75 251 LEU A CA 1
ATOM 1949 C C . LEU A 1 251 ? -6.026 -21.319 -11.432 1.00 95.75 251 LEU A C 1
ATOM 1951 O O . LEU A 1 251 ? -5.123 -22.055 -11.838 1.00 95.75 251 LEU A O 1
ATOM 1955 N N . LYS A 1 252 ? -6.373 -20.194 -12.050 1.00 96.06 252 LYS A N 1
ATOM 1956 C CA . LYS A 1 252 ? -5.797 -19.697 -13.296 1.00 96.06 252 LYS A CA 1
ATOM 1957 C C . LYS A 1 252 ? -5.519 -18.200 -13.192 1.00 96.06 252 LYS A C 1
ATOM 1959 O O . LYS A 1 252 ? -6.087 -17.488 -12.363 1.00 96.06 252 LYS A O 1
ATOM 1964 N N . THR A 1 253 ? -4.676 -17.717 -14.098 1.00 96.25 253 THR A N 1
ATOM 1965 C CA . THR A 1 253 ? -4.408 -16.289 -14.274 1.00 96.25 253 THR A CA 1
ATOM 1966 C C . THR A 1 253 ? -4.605 -15.902 -15.732 1.00 96.25 253 THR A C 1
ATOM 1968 O O . THR A 1 253 ? -4.181 -16.625 -16.633 1.00 96.25 253 THR A O 1
ATOM 1971 N N . HIS A 1 254 ? -5.222 -14.751 -15.973 1.00 97.00 254 HIS A N 1
ATOM 1972 C CA . HIS A 1 254 ? -5.357 -14.142 -17.290 1.00 97.00 254 HIS A CA 1
ATOM 1973 C C . HIS A 1 254 ? -4.888 -12.686 -17.245 1.00 97.00 254 HIS A C 1
ATOM 1975 O O . HIS A 1 254 ? -4.985 -12.036 -16.211 1.00 97.00 254 HIS A O 1
ATOM 1981 N N . ARG A 1 255 ? -4.339 -12.177 -18.348 1.00 96.44 255 ARG A N 1
ATOM 1982 C CA . ARG A 1 255 ? -3.728 -10.844 -18.424 1.00 96.44 255 ARG A CA 1
ATOM 1983 C C . ARG A 1 255 ? -4.379 -10.057 -19.547 1.00 96.44 255 ARG A C 1
ATOM 1985 O O . ARG A 1 255 ? -4.501 -10.584 -20.650 1.00 96.44 255 ARG A O 1
ATOM 1992 N N . VAL A 1 256 ? -4.775 -8.820 -19.269 1.00 96.75 256 VAL A N 1
ATOM 1993 C CA . VAL A 1 256 ? -5.407 -7.933 -20.249 1.00 96.75 256 VAL A CA 1
ATOM 1994 C C . VAL A 1 256 ? -4.944 -6.491 -20.052 1.00 96.75 256 VAL A C 1
ATOM 1996 O O . VAL A 1 256 ? -4.825 -6.021 -18.923 1.00 96.75 256 VAL A O 1
ATOM 1999 N N . MET A 1 257 ? -4.697 -5.784 -21.155 1.00 96.62 257 MET A N 1
ATOM 2000 C CA . MET A 1 257 ? -4.525 -4.330 -21.145 1.00 96.62 257 MET A CA 1
ATOM 2001 C C . MET A 1 257 ? -5.890 -3.673 -21.300 1.00 96.62 257 MET A C 1
ATOM 2003 O O . MET A 1 257 ? -6.495 -3.740 -22.369 1.00 96.62 257 MET A O 1
ATOM 2007 N N . LEU A 1 258 ? -6.386 -3.057 -20.231 1.00 97.12 258 LEU A N 1
ATOM 2008 C CA . LEU A 1 258 ? -7.631 -2.298 -20.252 1.00 97.12 258 LEU A CA 1
ATOM 2009 C C . LEU A 1 258 ? -7.314 -0.850 -20.640 1.00 97.12 258 LEU A C 1
ATOM 2011 O O . LEU A 1 258 ? -6.920 -0.064 -19.786 1.00 97.12 258 LEU A O 1
ATOM 2015 N N . SER A 1 259 ? -7.437 -0.519 -21.926 1.00 94.50 259 SER A N 1
ATOM 2016 C CA . SER A 1 259 ? -7.270 0.850 -22.446 1.00 94.50 259 SER A CA 1
ATOM 2017 C C . SER A 1 259 ? -8.597 1.577 -22.657 1.00 94.50 259 SER A C 1
ATOM 2019 O O . SER A 1 259 ? -8.643 2.797 -22.599 1.00 94.50 259 SER A O 1
ATOM 2021 N N . GLU A 1 260 ? -9.673 0.829 -22.897 1.00 95.38 260 GLU A N 1
ATOM 2022 C CA . GLU A 1 260 ? -11.008 1.380 -23.128 1.00 95.38 260 GLU A CA 1
ATOM 2023 C C . GLU A 1 260 ? -11.756 1.614 -21.803 1.00 95.38 260 GLU A C 1
ATOM 2025 O O . GLU A 1 260 ? -11.484 0.923 -20.811 1.00 95.38 260 GLU A O 1
ATOM 2030 N N . PRO A 1 261 ? -12.766 2.509 -21.771 1.00 95.44 261 PRO A N 1
ATOM 2031 C CA . PRO A 1 261 ? -13.609 2.721 -20.590 1.00 95.44 261 PRO A CA 1
ATOM 2032 C C . PRO A 1 261 ? -14.319 1.456 -20.111 1.00 95.44 261 PRO A C 1
ATOM 2034 O O . PRO A 1 261 ? -14.607 1.306 -18.924 1.00 95.44 261 PRO A O 1
ATOM 2037 N N . LYS A 1 262 ? -14.647 0.555 -21.044 1.00 97.00 262 LYS A N 1
ATOM 2038 C CA . LYS A 1 262 ? -15.322 -0.716 -20.786 1.00 97.00 262 LYS A CA 1
ATOM 2039 C C . LYS A 1 262 ? -14.739 -1.797 -21.681 1.00 97.00 262 LYS A C 1
ATOM 2041 O O . LYS A 1 262 ? -14.502 -1.562 -22.861 1.00 97.00 262 LYS A O 1
ATOM 2046 N N . ALA A 1 263 ? -14.592 -2.996 -21.138 1.00 97.44 263 ALA A N 1
ATOM 2047 C CA . ALA A 1 263 ? -14.195 -4.176 -21.889 1.00 97.44 263 ALA A CA 1
ATOM 2048 C C . ALA A 1 263 ? -14.963 -5.402 -21.398 1.00 97.44 263 ALA A C 1
ATOM 2050 O O . ALA A 1 263 ? -15.294 -5.523 -20.220 1.00 97.44 263 ALA A O 1
ATOM 2051 N N . LYS A 1 264 ? -15.220 -6.339 -22.309 1.00 97.38 264 LYS A N 1
ATOM 2052 C CA . LYS A 1 264 ? -15.746 -7.663 -21.981 1.00 97.38 264 LYS A CA 1
ATOM 2053 C C . LYS A 1 264 ? -14.645 -8.681 -22.239 1.00 97.38 264 LYS A C 1
ATOM 2055 O O . LYS A 1 264 ? -14.266 -8.900 -23.386 1.00 97.38 264 LYS A O 1
ATOM 2060 N N . VAL A 1 265 ? -14.105 -9.261 -21.173 1.00 97.06 265 VAL A N 1
ATOM 2061 C CA . VAL A 1 265 ? -12.946 -10.156 -21.234 1.00 97.06 265 VAL A CA 1
ATOM 2062 C C . VAL A 1 265 ? -13.426 -11.601 -21.227 1.00 97.06 265 VAL A C 1
ATOM 2064 O O . VAL A 1 265 ? -14.027 -12.061 -20.257 1.00 97.06 265 VAL A O 1
ATOM 2067 N N . ALA A 1 266 ? -13.158 -12.329 -22.308 1.00 96.19 266 ALA A N 1
ATOM 2068 C CA . ALA A 1 266 ? -13.378 -13.769 -22.347 1.00 96.19 266 ALA A CA 1
ATOM 2069 C C . ALA A 1 266 ? -12.250 -14.472 -21.579 1.00 96.19 266 ALA A C 1
ATOM 2071 O O . ALA A 1 266 ? -11.101 -14.480 -22.022 1.00 96.19 266 ALA A O 1
ATOM 2072 N N . LEU A 1 267 ? -12.571 -15.050 -20.421 1.00 96.25 267 LEU A N 1
ATOM 2073 C CA . LEU A 1 267 ? -11.610 -15.838 -19.656 1.00 96.25 267 LEU A CA 1
ATOM 2074 C C . LEU A 1 267 ? -11.457 -17.221 -20.312 1.00 96.25 267 LEU A C 1
ATOM 2076 O O . LEU A 1 267 ? -12.472 -17.855 -20.606 1.00 96.25 267 LEU A O 1
ATOM 2080 N N . PRO A 1 268 ? -10.225 -17.715 -20.547 1.00 94.94 268 PRO A N 1
ATOM 2081 C CA . PRO A 1 268 ? -9.983 -19.022 -21.162 1.00 94.94 268 PRO A CA 1
ATOM 2082 C C . PRO A 1 268 ? -10.210 -20.161 -20.151 1.00 94.94 268 PRO A C 1
ATOM 2084 O O . PRO A 1 268 ? -9.302 -20.931 -19.846 1.00 94.94 268 PRO A O 1
ATOM 2087 N N . ALA A 1 269 ? -11.420 -20.221 -19.600 1.00 94.12 269 ALA A N 1
ATOM 2088 C CA . ALA A 1 269 ? -11.815 -21.130 -18.540 1.00 94.12 269 ALA A CA 1
ATOM 2089 C C . ALA A 1 269 ? -12.290 -22.480 -19.085 1.00 94.12 269 ALA A C 1
ATOM 2091 O O . ALA A 1 269 ? -12.902 -22.572 -20.152 1.00 94.12 269 ALA A O 1
ATOM 2092 N N . VAL A 1 270 ? -12.069 -23.531 -18.301 1.00 93.81 270 VAL A N 1
ATOM 2093 C CA . VAL A 1 270 ? -12.683 -24.840 -18.514 1.00 93.81 270 VAL A CA 1
ATOM 2094 C C . VAL A 1 270 ? -13.865 -24.996 -17.561 1.00 93.81 270 VAL A C 1
ATOM 2096 O O . VAL A 1 270 ? -13.699 -25.081 -16.344 1.00 93.81 270 VAL A O 1
ATOM 2099 N N . GLY A 1 271 ? -15.073 -25.066 -18.122 1.00 91.44 271 GLY A N 1
ATOM 2100 C CA . GLY A 1 271 ? -16.311 -25.194 -17.353 1.00 91.44 271 GLY A CA 1
ATOM 2101 C C . GLY A 1 271 ? -16.755 -23.877 -16.710 1.00 91.44 271 GLY A C 1
ATOM 2102 O O . GLY A 1 271 ? -16.540 -22.799 -17.260 1.00 91.44 271 GLY A O 1
ATOM 2103 N N . LYS A 1 272 ? -17.428 -23.967 -15.558 1.00 92.56 272 LYS A N 1
ATOM 2104 C CA . LYS A 1 272 ? -17.973 -22.794 -14.858 1.00 92.56 272 LYS A CA 1
ATOM 2105 C C . LYS A 1 272 ? -16.868 -22.060 -14.095 1.00 92.56 272 LYS A C 1
ATOM 2107 O O . LYS A 1 272 ? -16.124 -22.690 -13.346 1.00 92.56 272 LYS A O 1
ATOM 2112 N N . ILE A 1 273 ? -16.831 -20.735 -14.231 1.00 94.75 273 ILE A N 1
ATOM 2113 C CA . ILE A 1 273 ? -16.007 -19.856 -13.394 1.00 94.75 273 ILE A CA 1
ATOM 2114 C C . ILE A 1 273 ? -16.719 -19.654 -12.059 1.00 94.75 273 ILE A C 1
ATOM 2116 O O . ILE A 1 273 ? -17.893 -19.279 -12.023 1.00 94.75 273 ILE A O 1
ATOM 2120 N N . GLN A 1 274 ? -16.016 -19.953 -10.972 1.00 92.69 274 GLN A N 1
ATOM 2121 C CA . GLN A 1 274 ? -16.544 -19.835 -9.615 1.00 92.69 274 GLN A CA 1
ATOM 2122 C C . GLN A 1 274 ? -16.445 -18.392 -9.121 1.00 92.69 274 GLN A C 1
ATOM 2124 O O . GLN A 1 274 ? -17.426 -17.845 -8.634 1.00 92.69 274 GLN A O 1
ATOM 2129 N N . TRP A 1 275 ? -15.280 -17.775 -9.315 1.00 94.31 275 TRP A N 1
ATOM 2130 C CA . TRP A 1 275 ? -14.994 -16.385 -8.976 1.00 94.31 275 TRP A CA 1
ATOM 2131 C C . TRP A 1 275 ? -13.877 -15.846 -9.867 1.00 94.31 275 TRP A C 1
ATOM 2133 O O . TRP A 1 275 ? -13.112 -16.612 -10.460 1.00 94.31 275 TRP A O 1
ATOM 2143 N N . ALA A 1 276 ? -13.775 -14.522 -9.937 1.00 95.38 276 ALA A N 1
ATOM 2144 C CA . ALA A 1 276 ? -12.686 -13.819 -10.597 1.00 95.38 276 ALA A CA 1
ATOM 2145 C C . ALA A 1 276 ? -12.347 -12.541 -9.822 1.00 95.38 276 ALA A C 1
ATOM 2147 O O . ALA A 1 276 ? -13.241 -11.808 -9.405 1.00 95.38 276 ALA A O 1
ATOM 2148 N N . TYR A 1 277 ? -11.057 -12.268 -9.659 1.00 96.19 277 TYR A N 1
ATOM 2149 C CA . TYR A 1 277 ? -10.532 -11.073 -9.015 1.00 96.19 277 TYR A CA 1
ATOM 2150 C C . TYR A 1 277 ? -9.547 -10.368 -9.962 1.00 96.19 277 TYR A C 1
ATOM 2152 O O . TYR A 1 277 ? -8.573 -10.993 -10.392 1.00 96.19 277 TYR A O 1
ATOM 2160 N N . PRO A 1 278 ? -9.778 -9.092 -10.327 1.00 96.06 278 PRO A N 1
ATOM 2161 C CA . PRO A 1 278 ? -9.026 -8.409 -11.380 1.00 96.06 278 PRO A CA 1
ATOM 2162 C C . PRO A 1 278 ? -7.659 -7.863 -10.939 1.00 96.06 278 PRO A C 1
ATOM 2164 O O . PRO A 1 278 ? -6.981 -7.261 -11.759 1.00 96.06 278 PRO A O 1
ATOM 2167 N N . ASN A 1 279 ? -7.245 -8.049 -9.682 1.00 95.50 279 ASN A N 1
ATOM 2168 C CA . ASN A 1 279 ? -5.975 -7.535 -9.159 1.00 95.50 279 ASN A CA 1
ATOM 2169 C C . ASN A 1 279 ? -5.142 -8.646 -8.493 1.00 95.50 279 ASN A C 1
ATOM 2171 O O . ASN A 1 279 ? -4.801 -8.568 -7.314 1.00 95.50 279 ASN A O 1
ATOM 2175 N N . ALA A 1 280 ? -4.847 -9.711 -9.242 1.00 95.56 280 ALA A N 1
ATOM 2176 C CA . ALA A 1 280 ? -4.066 -10.857 -8.772 1.00 95.56 280 ALA A CA 1
ATOM 2177 C C . ALA A 1 280 ? -2.759 -10.423 -8.081 1.00 95.56 280 ALA A C 1
ATOM 2179 O O . ALA A 1 280 ? -2.023 -9.579 -8.602 1.00 95.56 280 ALA A O 1
ATOM 2180 N N . GLY A 1 281 ? -2.471 -10.999 -6.912 1.00 91.19 281 GLY A N 1
ATOM 2181 C CA . GLY A 1 281 ? -1.338 -10.633 -6.057 1.00 91.19 281 GLY A CA 1
ATOM 2182 C C . GLY A 1 281 ? -1.417 -9.248 -5.394 1.00 91.19 281 GLY A C 1
ATOM 2183 O O . GLY A 1 281 ? -0.463 -8.850 -4.726 1.00 91.19 281 GLY A O 1
ATOM 2184 N N . GLY A 1 282 ? -2.501 -8.484 -5.590 1.00 90.56 282 GLY A N 1
ATOM 2185 C CA . GLY A 1 282 ? -2.703 -7.173 -4.965 1.00 90.56 282 GLY A CA 1
ATOM 2186 C C . GLY A 1 282 ? -1.667 -6.113 -5.359 1.00 90.56 282 GLY A C 1
ATOM 2187 O O . GLY A 1 282 ? -1.362 -5.236 -4.554 1.00 90.56 282 GLY A O 1
ATOM 2188 N N . LYS A 1 283 ? -1.071 -6.220 -6.557 1.00 89.75 283 LYS A N 1
ATOM 2189 C CA . LYS A 1 283 ? 0.038 -5.353 -7.016 1.00 89.75 283 LYS A CA 1
ATOM 2190 C C . LYS A 1 283 ? -0.396 -4.197 -7.916 1.00 89.75 283 LYS A C 1
ATOM 2192 O O . LYS A 1 283 ? 0.419 -3.341 -8.235 1.00 89.75 283 LYS A O 1
ATOM 2197 N N . GLY A 1 284 ? -1.647 -4.182 -8.365 1.00 89.88 284 GLY A N 1
ATOM 2198 C CA . GLY A 1 284 ? -2.195 -3.111 -9.188 1.00 89.88 284 GLY A CA 1
ATOM 2199 C C . GLY A 1 284 ? -2.301 -1.796 -8.423 1.00 89.88 284 GLY A C 1
ATOM 2200 O O . GLY A 1 284 ? -2.807 -1.770 -7.302 1.00 89.88 284 GLY A O 1
ATOM 2201 N N . VAL A 1 285 ? -1.879 -0.699 -9.055 1.00 88.06 285 VAL A N 1
ATOM 2202 C CA . VAL A 1 285 ? -1.987 0.668 -8.512 1.00 88.06 285 VAL A CA 1
ATOM 2203 C C . VAL A 1 285 ? -3.342 1.282 -8.882 1.00 88.06 285 VAL A C 1
ATOM 2205 O O . VAL A 1 285 ? -3.439 2.391 -9.394 1.00 88.06 285 VAL A O 1
ATOM 2208 N N . TYR A 1 286 ? -4.413 0.520 -8.694 1.00 89.62 286 TYR A N 1
ATOM 2209 C CA . TYR A 1 286 ? -5.780 0.937 -8.984 1.00 89.62 286 TYR A CA 1
ATOM 2210 C C . TYR A 1 286 ? -6.722 0.408 -7.914 1.00 89.62 286 TYR A C 1
ATOM 2212 O O . TYR A 1 286 ? -6.473 -0.625 -7.288 1.00 89.62 286 TYR A O 1
ATOM 2220 N N . ARG A 1 287 ? -7.816 1.134 -7.701 1.00 88.38 287 ARG A N 1
ATOM 2221 C CA . ARG A 1 287 ? -8.897 0.702 -6.819 1.00 88.38 287 ARG A CA 1
ATOM 2222 C C . ARG A 1 287 ? -9.758 -0.327 -7.532 1.00 88.38 287 ARG A C 1
ATOM 2224 O O . ARG A 1 287 ? -9.819 -0.350 -8.761 1.00 88.38 287 ARG A O 1
ATOM 2231 N N . THR A 1 288 ? -10.396 -1.199 -6.767 1.00 90.69 288 THR A N 1
ATOM 2232 C CA . THR A 1 288 ? -11.211 -2.283 -7.313 1.00 90.69 288 THR A CA 1
ATOM 2233 C C . THR A 1 288 ? -12.588 -2.302 -6.682 1.00 90.69 288 THR A C 1
ATOM 2235 O O . THR A 1 288 ? -12.704 -2.342 -5.465 1.00 90.69 288 THR A O 1
ATOM 2238 N N . ASP A 1 289 ? -13.632 -2.361 -7.492 1.00 89.44 289 ASP A N 1
ATOM 2239 C CA . ASP A 1 289 ? -14.984 -2.666 -7.029 1.00 89.44 289 ASP A CA 1
ATOM 2240 C C . ASP A 1 289 ? -15.378 -4.022 -7.615 1.00 89.44 289 ASP A C 1
ATOM 2242 O O . ASP A 1 289 ? -15.496 -4.198 -8.835 1.00 89.44 289 ASP A O 1
ATOM 2246 N N . THR A 1 290 ? -15.449 -5.026 -6.746 1.00 85.31 290 THR A N 1
ATOM 2247 C CA . THR A 1 290 ? -15.562 -6.431 -7.140 1.00 85.31 290 THR A CA 1
ATOM 2248 C C . THR A 1 290 ? -16.680 -7.094 -6.363 1.00 85.31 290 THR A C 1
ATOM 2250 O O . THR A 1 290 ? -16.719 -7.008 -5.136 1.00 85.31 290 THR A O 1
ATOM 2253 N N . GLN A 1 291 ? -17.537 -7.834 -7.061 1.00 81.19 291 GLN A N 1
ATOM 2254 C CA . GLN A 1 291 ? -18.588 -8.640 -6.440 1.00 81.19 291 GLN A CA 1
ATOM 2255 C C . GLN A 1 291 ? -18.017 -9.972 -5.938 1.00 81.19 291 GLN A C 1
ATOM 2257 O O . GLN A 1 291 ? -18.296 -11.028 -6.500 1.00 81.19 291 GLN A O 1
ATOM 2262 N N . LEU A 1 292 ? -17.169 -9.916 -4.910 1.00 84.50 292 LEU A N 1
ATOM 2263 C CA . LEU A 1 292 ? -16.671 -11.110 -4.231 1.00 84.50 292 LEU A CA 1
ATOM 2264 C C . LEU A 1 292 ? -17.635 -11.503 -3.114 1.00 84.50 292 LEU A C 1
ATOM 2266 O O . LEU A 1 292 ? -17.976 -10.679 -2.265 1.00 84.50 292 LEU A O 1
ATOM 2270 N N . SER A 1 293 ? -18.063 -12.767 -3.098 1.00 86.19 293 SER A N 1
ATOM 2271 C CA . SER A 1 293 ? -18.766 -13.302 -1.935 1.00 86.19 293 SER A CA 1
ATOM 2272 C C . SER A 1 293 ? -17.794 -13.517 -0.773 1.00 86.19 293 SER A C 1
ATOM 2274 O O . SER A 1 293 ? -16.574 -13.581 -0.951 1.00 86.19 293 SER A O 1
ATOM 2276 N N . GLU A 1 294 ? -18.330 -13.693 0.434 1.00 84.62 294 GLU A N 1
ATOM 2277 C CA . GLU A 1 294 ? -17.512 -14.016 1.604 1.00 84.62 294 GLU A CA 1
ATOM 2278 C C . GLU A 1 294 ? -16.690 -15.306 1.410 1.00 84.62 294 GLU A C 1
ATOM 2280 O O . GLU A 1 294 ? -15.543 -15.375 1.855 1.00 84.62 294 GLU A O 1
ATOM 2285 N N . GLN A 1 295 ? -17.257 -16.295 0.707 1.00 87.06 295 GLN A N 1
ATOM 2286 C CA . GLN A 1 295 ? -16.599 -17.566 0.393 1.00 87.06 295 GLN A CA 1
ATOM 2287 C C . GLN A 1 295 ? -15.463 -17.387 -0.620 1.00 87.06 295 GLN A C 1
ATOM 2289 O O . GLN A 1 295 ? -14.433 -18.049 -0.513 1.00 87.06 295 GLN A O 1
ATOM 2294 N N . ASP A 1 296 ? -15.626 -16.484 -1.587 1.00 90.69 296 ASP A N 1
ATOM 2295 C CA . ASP A 1 296 ? -14.592 -16.207 -2.587 1.00 90.69 296 ASP A CA 1
ATOM 2296 C C . ASP A 1 296 ? -13.424 -15.429 -1.975 1.00 90.69 296 ASP A C 1
ATOM 2298 O O . ASP A 1 296 ? -12.268 -15.690 -2.306 1.00 90.69 296 ASP A O 1
ATOM 2302 N N . PHE A 1 297 ? -13.700 -14.538 -1.017 1.00 91.31 297 PHE A N 1
ATOM 2303 C CA . PHE A 1 297 ? -12.662 -13.838 -0.259 1.00 91.31 297 PHE A CA 1
ATOM 2304 C C . PHE A 1 297 ? -11.713 -14.806 0.470 1.00 91.31 297 PHE A C 1
ATOM 2306 O O . PHE A 1 297 ? -10.505 -14.576 0.512 1.00 91.31 297 PHE A 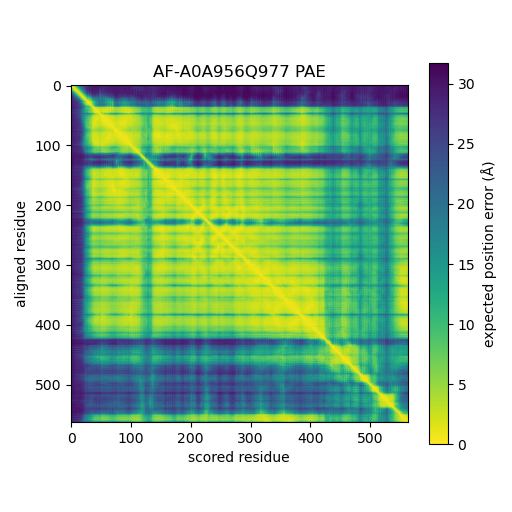O 1
ATOM 2313 N N . ASP A 1 298 ? -12.219 -15.923 1.003 1.00 91.19 298 ASP A N 1
ATOM 2314 C CA . ASP A 1 298 ? -11.382 -16.926 1.682 1.00 91.19 298 ASP A CA 1
ATOM 2315 C C . ASP A 1 298 ? -10.430 -17.664 0.740 1.00 91.19 298 ASP A C 1
ATOM 2317 O O . ASP A 1 298 ? -9.364 -18.121 1.162 1.00 91.19 298 ASP A O 1
ATOM 2321 N N . LYS A 1 299 ? -10.775 -17.724 -0.548 1.00 92.12 299 LYS A N 1
ATOM 2322 C CA . LYS A 1 299 ? -9.933 -18.304 -1.599 1.00 92.12 299 LYS A CA 1
ATOM 2323 C C . LYS A 1 299 ? -8.848 -17.339 -2.083 1.00 92.12 299 LYS A C 1
ATOM 2325 O O . LYS A 1 299 ? -7.921 -17.754 -2.789 1.00 92.12 299 LYS A O 1
ATOM 2330 N N . LEU A 1 300 ? -8.934 -16.060 -1.708 1.00 93.38 300 LEU A N 1
ATOM 2331 C CA . LEU A 1 300 ? -7.895 -15.093 -2.019 1.00 93.38 300 LEU A CA 1
ATOM 2332 C C . LEU A 1 300 ? -6.602 -15.406 -1.253 1.00 93.38 300 LEU A C 1
ATOM 2334 O O . LEU A 1 300 ? -6.635 -15.971 -0.162 1.00 93.38 300 LEU A O 1
ATOM 2338 N N . ASP A 1 301 ? -5.446 -15.058 -1.820 1.00 91.75 301 ASP A N 1
ATOM 2339 C CA . ASP A 1 301 ? -4.194 -15.167 -1.074 1.00 91.75 301 ASP A CA 1
ATOM 2340 C C . ASP A 1 301 ? -4.066 -14.008 -0.071 1.00 91.75 301 ASP A C 1
ATOM 2342 O O . ASP A 1 301 ? -4.909 -13.111 -0.007 1.00 91.75 301 ASP A O 1
ATOM 2346 N N . LYS A 1 302 ? -3.021 -14.029 0.758 1.00 90.75 302 LYS A N 1
ATOM 2347 C CA . LYS A 1 302 ? -2.833 -13.004 1.791 1.00 90.75 302 LYS A CA 1
ATOM 2348 C C . LYS A 1 302 ? -2.653 -11.585 1.225 1.00 90.75 302 LYS A C 1
ATOM 2350 O O . LYS A 1 302 ? -3.125 -10.642 1.854 1.00 90.75 302 LYS A O 1
ATOM 2355 N N . ASP A 1 303 ? -2.012 -11.434 0.066 1.00 89.94 303 ASP A N 1
ATOM 2356 C CA . ASP A 1 303 ? -1.742 -10.131 -0.552 1.00 89.94 303 ASP A CA 1
ATOM 2357 C C . ASP A 1 303 ? -3.020 -9.586 -1.201 1.00 89.94 303 ASP A C 1
ATOM 2359 O O . ASP A 1 303 ? -3.317 -8.396 -1.114 1.00 89.94 303 ASP A O 1
ATOM 2363 N N . GLU A 1 304 ? -3.832 -10.467 -1.778 1.00 93.31 304 GLU A N 1
ATOM 2364 C CA . GLU A 1 304 ? -5.129 -10.118 -2.350 1.00 93.31 304 GLU A CA 1
ATOM 2365 C C . GLU A 1 304 ? -6.159 -9.780 -1.274 1.00 93.31 304 GLU A C 1
ATOM 2367 O O . GLU A 1 304 ? -6.860 -8.779 -1.405 1.00 93.31 304 GLU A O 1
ATOM 2372 N N . ARG A 1 305 ? -6.205 -10.530 -0.164 1.00 93.12 305 ARG A N 1
ATOM 2373 C CA . ARG A 1 305 ? -7.047 -10.179 0.995 1.00 93.12 305 ARG A CA 1
ATOM 2374 C C . ARG A 1 305 ? -6.658 -8.835 1.601 1.00 93.12 305 ARG A C 1
ATOM 2376 O O . ARG A 1 305 ? -7.540 -8.050 1.954 1.00 93.12 305 ARG A O 1
ATOM 2383 N N . PHE A 1 306 ? -5.354 -8.561 1.692 1.00 91.75 306 PHE A N 1
ATOM 2384 C CA . PHE A 1 306 ? -4.849 -7.252 2.094 1.00 91.75 306 PHE A CA 1
ATOM 2385 C C . PHE A 1 306 ? -5.346 -6.159 1.141 1.00 91.75 306 PHE A C 1
ATOM 2387 O O . PHE A 1 306 ? -5.930 -5.181 1.599 1.00 91.75 306 PHE A O 1
ATOM 2394 N N . ALA A 1 307 ? -5.173 -6.339 -0.173 1.00 91.12 307 ALA A N 1
ATOM 2395 C CA . ALA A 1 307 ? -5.569 -5.347 -1.171 1.00 91.12 307 ALA A CA 1
ATOM 2396 C C . ALA A 1 307 ? -7.079 -5.067 -1.149 1.00 91.12 307 ALA A C 1
ATOM 2398 O O . ALA A 1 307 ? -7.477 -3.903 -1.156 1.00 91.12 307 ALA A O 1
ATOM 2399 N N . VAL A 1 308 ? -7.915 -6.107 -1.045 1.00 92.44 308 VAL A N 1
ATOM 2400 C CA . VAL A 1 308 ? -9.375 -5.964 -0.914 1.00 92.44 308 VAL A CA 1
ATOM 2401 C C . VAL A 1 308 ? -9.739 -5.183 0.348 1.00 92.44 308 VAL A C 1
ATOM 2403 O O . VAL A 1 308 ? -10.552 -4.265 0.287 1.00 92.44 308 VAL A O 1
ATOM 2406 N N . THR A 1 309 ? -9.115 -5.495 1.484 1.00 91.62 309 THR A N 1
ATOM 2407 C CA . THR A 1 309 ? -9.427 -4.846 2.768 1.00 91.62 309 THR A CA 1
ATOM 2408 C C . THR A 1 309 ? -8.958 -3.395 2.805 1.00 91.62 309 THR A C 1
ATOM 2410 O O . THR A 1 309 ? -9.715 -2.515 3.216 1.00 91.62 309 THR A O 1
ATOM 2413 N N . ALA A 1 310 ? -7.749 -3.119 2.306 1.00 88.38 310 ALA A N 1
ATOM 2414 C CA . ALA A 1 310 ? -7.247 -1.760 2.144 1.00 88.38 310 ALA A CA 1
ATOM 2415 C C . ALA A 1 310 ? -8.172 -0.947 1.230 1.00 88.38 310 ALA A C 1
ATOM 2417 O O . ALA A 1 310 ? -8.562 0.162 1.588 1.00 88.38 310 ALA A O 1
ATOM 2418 N N . ASN A 1 311 ? -8.585 -1.516 0.093 1.00 89.31 311 ASN A N 1
ATOM 2419 C CA . ASN A 1 311 ? -9.513 -0.889 -0.842 1.00 89.31 311 ASN A CA 1
ATOM 2420 C C . ASN A 1 311 ? -10.905 -0.654 -0.232 1.00 89.31 311 ASN A C 1
ATOM 2422 O O . ASN A 1 311 ? -11.491 0.402 -0.464 1.00 89.31 311 ASN A O 1
ATOM 2426 N N . GLN A 1 312 ? -11.420 -1.580 0.584 1.00 90.31 312 GLN A N 1
ATOM 2427 C CA . GLN A 1 312 ? -12.718 -1.418 1.243 1.00 90.31 312 GLN A CA 1
ATOM 2428 C C . GLN A 1 312 ? -12.743 -0.171 2.124 1.00 90.31 312 GLN A C 1
ATOM 2430 O O . GLN A 1 312 ? -13.709 0.587 2.081 1.00 90.31 312 GLN A O 1
ATOM 2435 N N . TRP A 1 313 ? -11.664 0.099 2.864 1.00 85.81 313 TRP A N 1
ATOM 2436 C CA . TRP A 1 313 ? -11.550 1.344 3.621 1.00 85.81 313 TRP A CA 1
ATOM 2437 C C . TRP A 1 313 ? -11.638 2.588 2.724 1.00 85.81 313 TRP A C 1
ATOM 2439 O O . TRP A 1 313 ? -12.223 3.596 3.106 1.00 85.81 313 TRP A O 1
ATOM 2449 N N . ARG A 1 314 ? -11.127 2.523 1.493 1.00 81.56 314 ARG A N 1
ATOM 2450 C CA . ARG A 1 314 ? -11.164 3.656 0.556 1.00 81.56 314 ARG A CA 1
ATOM 2451 C C . ARG A 1 314 ? -12.557 3.859 -0.026 1.00 81.56 314 ARG A C 1
ATOM 2453 O O . ARG A 1 314 ? -13.000 4.998 -0.122 1.00 81.56 314 ARG A O 1
ATOM 2460 N N . LEU A 1 315 ? -13.296 2.783 -0.295 1.00 83.06 315 LEU A N 1
ATOM 2461 C CA . LEU A 1 315 ? -14.729 2.864 -0.608 1.00 83.06 315 LEU A CA 1
ATOM 2462 C C . LEU A 1 315 ? -15.531 3.449 0.566 1.00 83.06 315 LEU A C 1
ATOM 2464 O O . LEU A 1 315 ? -16.453 4.236 0.350 1.00 83.06 315 LEU A O 1
ATOM 2468 N N . VAL A 1 316 ? -15.133 3.125 1.804 1.00 82.00 316 VAL A N 1
ATOM 2469 C CA . VAL A 1 316 ? -15.663 3.745 3.027 1.00 82.00 316 VAL A CA 1
ATOM 2470 C C . VAL A 1 316 ? -15.250 5.201 3.159 1.00 82.00 316 VAL A C 1
ATOM 2472 O O . VAL A 1 316 ? -15.982 5.950 3.774 1.00 82.00 316 VAL A O 1
ATOM 2475 N N . ARG A 1 317 ? -14.136 5.667 2.604 1.00 74.69 317 ARG A N 1
ATOM 2476 C CA . ARG A 1 317 ? -13.827 7.107 2.579 1.00 74.69 317 ARG A CA 1
ATOM 2477 C C . ARG A 1 317 ? -14.544 7.850 1.449 1.00 74.69 317 ARG A C 1
ATOM 2479 O O . ARG A 1 317 ? -14.830 9.031 1.600 1.00 74.69 317 ARG A O 1
ATOM 2486 N N . HIS A 1 318 ? -14.887 7.140 0.375 1.00 71.88 318 HIS A N 1
ATOM 2487 C CA . HIS A 1 318 ? -15.639 7.665 -0.764 1.00 71.88 318 HIS A CA 1
ATOM 2488 C C . HIS A 1 318 ? -17.158 7.708 -0.563 1.00 71.88 318 HIS A C 1
ATOM 2490 O O . HIS A 1 318 ? -17.850 8.371 -1.323 1.00 71.88 318 HIS A O 1
ATOM 2496 N N . GLY A 1 319 ? -17.718 7.022 0.431 1.00 75.50 319 GLY A N 1
ATOM 2497 C CA . GLY A 1 319 ? -19.179 6.944 0.575 1.00 75.50 319 GLY A CA 1
ATOM 2498 C C . GLY A 1 319 ? -19.856 5.918 -0.310 1.00 75.50 319 GLY A C 1
ATOM 2499 O O . GLY A 1 319 ? -21.082 5.865 -0.347 1.00 75.50 319 GLY A O 1
ATOM 2500 N N . GLU A 1 320 ? -19.078 5.059 -0.969 1.00 81.06 320 GLU A N 1
ATOM 2501 C CA . GLU A 1 320 ? -19.597 3.883 -1.674 1.00 81.06 320 GLU A CA 1
ATOM 2502 C C . GLU A 1 320 ? -19.765 2.672 -0.738 1.00 81.06 320 GLU A C 1
ATOM 2504 O O . GLU A 1 320 ? -20.454 1.716 -1.090 1.00 81.06 320 GLU A O 1
ATOM 2509 N N . ALA A 1 321 ? -19.195 2.711 0.473 1.00 86.50 321 ALA A N 1
ATOM 2510 C CA . ALA A 1 321 ? -19.337 1.651 1.467 1.00 86.50 321 ALA A CA 1
ATOM 2511 C C . ALA A 1 321 ? -19.515 2.188 2.894 1.00 86.50 321 ALA A C 1
ATOM 2513 O O . ALA A 1 321 ? -19.055 3.271 3.243 1.00 86.50 321 ALA A O 1
ATOM 2514 N N . LYS A 1 322 ? -20.152 1.384 3.752 1.00 89.69 322 LYS A N 1
ATOM 2515 C CA . LYS A 1 322 ? -20.282 1.672 5.189 1.00 89.69 322 LYS A CA 1
ATOM 2516 C C . LYS A 1 322 ? -19.065 1.182 5.956 1.00 89.69 322 LYS A C 1
ATOM 2518 O O . LYS A 1 322 ? -18.588 0.080 5.684 1.00 89.69 322 LYS A O 1
ATOM 2523 N N . VAL A 1 323 ? -18.638 1.910 6.987 1.00 90.12 323 VAL A N 1
ATOM 2524 C CA . VAL A 1 323 ? -17.491 1.523 7.837 1.00 90.12 323 VAL A CA 1
ATOM 2525 C C . VAL A 1 323 ? -17.593 0.106 8.402 1.00 90.12 323 VAL A C 1
ATOM 2527 O O . VAL A 1 323 ? -16.593 -0.605 8.437 1.00 90.12 323 VAL A O 1
ATOM 2530 N N . GLY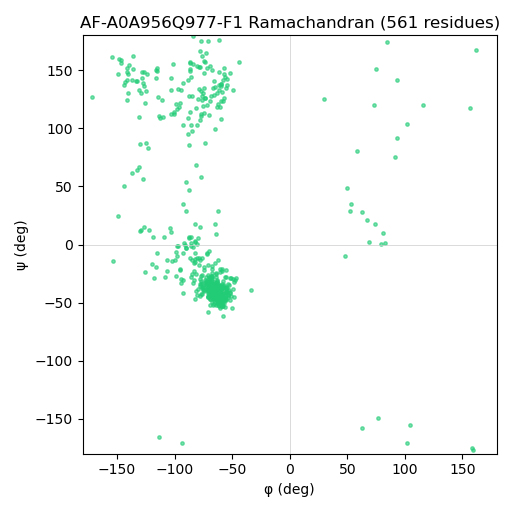 A 1 324 ? -18.803 -0.356 8.732 1.00 93.44 324 GLY A N 1
ATOM 2531 C CA . GLY A 1 324 ? -19.034 -1.727 9.194 1.00 93.44 324 GLY A CA 1
ATOM 2532 C C . GLY A 1 324 ? -18.508 -2.801 8.236 1.00 93.44 324 GLY A C 1
ATOM 2533 O O . GLY A 1 324 ? -17.915 -3.772 8.685 1.00 93.44 324 GLY A O 1
ATOM 2534 N N . SER A 1 325 ? -18.619 -2.588 6.920 1.00 92.00 325 SER A N 1
ATOM 2535 C CA . SER A 1 325 ? -18.117 -3.543 5.919 1.00 92.00 325 SER A CA 1
ATOM 2536 C C . SER A 1 325 ? -16.590 -3.680 5.930 1.00 92.00 325 SER A C 1
ATOM 2538 O O . SER A 1 325 ? -16.063 -4.769 5.717 1.00 92.00 325 SER A O 1
ATOM 2540 N N . PHE A 1 326 ? -15.868 -2.595 6.226 1.00 92.75 326 PHE A N 1
ATOM 2541 C CA . PHE A 1 326 ? -14.425 -2.642 6.448 1.00 92.75 326 PHE A CA 1
ATOM 2542 C C . PHE A 1 326 ? -14.094 -3.348 7.769 1.00 92.75 326 PHE A C 1
ATOM 2544 O O . PHE A 1 326 ? -13.208 -4.200 7.798 1.00 92.75 326 PHE A O 1
ATOM 2551 N N . LEU A 1 327 ? -14.824 -3.043 8.847 1.00 95.06 327 LEU A N 1
ATOM 2552 C CA . LEU A 1 327 ? -14.601 -3.660 10.159 1.00 95.06 327 LEU A CA 1
ATOM 2553 C C . LEU A 1 327 ? -14.873 -5.171 10.155 1.00 95.06 327 LEU A C 1
ATOM 2555 O O . LEU A 1 327 ? -14.153 -5.922 10.812 1.00 95.06 327 LEU A O 1
ATOM 2559 N N . ASP A 1 328 ? -15.853 -5.630 9.378 1.00 93.69 328 ASP A N 1
ATOM 2560 C CA . ASP A 1 328 ? -16.136 -7.054 9.190 1.00 93.69 328 ASP A CA 1
ATOM 2561 C C . ASP A 1 328 ? -14.953 -7.775 8.509 1.00 93.69 328 ASP A C 1
ATOM 2563 O O . ASP A 1 328 ? -14.517 -8.830 8.979 1.00 93.69 328 ASP A O 1
ATOM 2567 N N . LEU A 1 329 ? -14.361 -7.179 7.463 1.00 93.44 329 LEU A N 1
ATOM 2568 C CA . LEU A 1 329 ? -13.141 -7.703 6.830 1.00 93.44 329 LEU A CA 1
ATOM 2569 C C . LEU A 1 329 ? -11.933 -7.649 7.775 1.00 93.44 329 LEU A C 1
ATOM 2571 O O . LEU A 1 329 ? -11.176 -8.617 7.865 1.00 93.44 329 LEU A O 1
ATOM 2575 N N . ALA A 1 330 ? -11.770 -6.555 8.523 1.00 93.88 330 ALA A N 1
ATOM 2576 C CA . ALA A 1 330 ? -10.702 -6.401 9.507 1.00 93.88 330 ALA A CA 1
ATOM 2577 C C . ALA A 1 330 ? -10.762 -7.498 10.583 1.00 93.88 330 ALA A C 1
ATOM 2579 O O . ALA A 1 330 ? -9.742 -8.119 10.894 1.00 93.88 330 ALA A O 1
ATOM 2580 N N . LEU A 1 331 ? -11.958 -7.799 11.103 1.00 93.62 331 LEU A N 1
ATOM 2581 C CA . LEU A 1 331 ? -12.186 -8.894 12.050 1.00 93.62 331 LEU A CA 1
ATOM 2582 C C . LEU A 1 331 ? -11.847 -10.254 11.439 1.00 93.62 331 LEU A C 1
ATOM 2584 O O . LEU A 1 331 ? -11.206 -11.075 12.090 1.00 93.62 331 LEU A O 1
ATOM 2588 N N . LYS A 1 332 ? -12.228 -10.482 10.179 1.00 91.81 332 LYS A N 1
ATOM 2589 C CA . LYS A 1 332 ? -11.908 -11.718 9.454 1.00 91.81 332 LYS A CA 1
ATOM 2590 C C . LYS A 1 332 ? -10.401 -11.900 9.241 1.00 91.81 332 LYS A C 1
ATOM 2592 O O . LYS A 1 332 ? -9.894 -13.023 9.251 1.00 91.81 332 LYS A O 1
ATOM 2597 N N . MET A 1 333 ? -9.664 -10.807 9.059 1.00 91.19 333 MET A N 1
ATOM 2598 C CA . MET A 1 333 ? -8.215 -10.840 8.856 1.00 91.19 333 MET A CA 1
ATOM 2599 C C . MET A 1 333 ? -7.403 -10.889 10.154 1.00 91.19 333 MET A C 1
ATOM 2601 O O . MET A 1 333 ? -6.288 -11.409 10.128 1.00 91.19 333 MET A O 1
ATOM 2605 N N . SER A 1 334 ? -7.921 -10.397 11.282 1.00 89.81 334 SER A N 1
ATOM 2606 C CA . SER A 1 334 ? -7.149 -10.221 12.526 1.00 89.81 334 SER A CA 1
ATOM 2607 C C . SER A 1 334 ? -6.458 -11.503 13.010 1.00 89.81 334 SER A C 1
ATOM 2609 O O . SER A 1 334 ? -5.285 -11.479 13.395 1.00 89.81 334 SER A O 1
ATOM 2611 N N . GLY A 1 335 ? -7.135 -12.651 12.907 1.00 84.00 335 GLY A N 1
ATOM 2612 C CA . GLY A 1 335 ? -6.616 -13.961 13.312 1.00 84.00 335 GLY A CA 1
ATOM 2613 C C . GLY A 1 335 ? -5.454 -14.483 12.458 1.00 84.00 335 GLY A C 1
ATOM 2614 O O . GLY A 1 335 ? -4.707 -15.345 12.913 1.00 84.00 335 GLY A O 1
ATOM 2615 N N . GLN A 1 336 ? -5.260 -13.939 11.255 1.00 84.25 336 GLN A N 1
ATOM 2616 C CA . GLN A 1 336 ? -4.237 -14.360 10.286 1.00 84.25 336 GLN A CA 1
ATOM 2617 C C . GLN A 1 336 ? -3.404 -13.192 9.730 1.00 84.25 336 GLN A C 1
ATOM 2619 O O . GLN A 1 336 ? -2.674 -13.363 8.756 1.00 84.25 336 GLN A O 1
ATOM 2624 N N . ALA A 1 337 ? -3.511 -12.006 10.335 1.00 85.56 337 ALA A N 1
ATOM 2625 C CA . ALA A 1 337 ? -2.796 -10.807 9.921 1.00 85.56 337 ALA A CA 1
ATOM 2626 C C . ALA A 1 337 ? -1.277 -11.031 9.944 1.00 85.56 337 ALA A C 1
ATOM 2628 O O . ALA A 1 337 ? -0.713 -11.393 10.985 1.00 85.56 337 ALA A O 1
ATOM 2629 N N . ASP A 1 338 ? -0.649 -10.808 8.791 1.00 89.38 338 ASP A N 1
ATOM 2630 C CA . ASP A 1 338 ? 0.795 -10.667 8.641 1.00 89.38 338 ASP A CA 1
ATOM 2631 C C . ASP A 1 338 ? 1.237 -9.224 8.937 1.00 89.38 338 ASP A C 1
ATOM 2633 O O . ASP A 1 338 ? 0.408 -8.362 9.229 1.00 89.38 338 ASP A O 1
ATOM 2637 N N . ASP A 1 339 ? 2.541 -8.949 8.854 1.00 90.75 339 ASP A N 1
ATOM 2638 C CA . ASP A 1 339 ? 3.114 -7.644 9.210 1.00 90.75 339 ASP A CA 1
ATOM 2639 C C . ASP A 1 339 ? 2.461 -6.477 8.440 1.00 90.75 339 ASP A C 1
ATOM 2641 O O . ASP A 1 339 ? 2.209 -5.422 9.017 1.00 90.75 339 ASP A O 1
ATOM 2645 N N . SER A 1 340 ? 2.122 -6.665 7.159 1.00 88.44 340 SER A N 1
ATOM 2646 C CA . SER A 1 340 ? 1.436 -5.635 6.362 1.00 88.44 340 SER A CA 1
ATOM 2647 C C . SER A 1 340 ? -0.006 -5.441 6.783 1.00 88.44 340 SER A C 1
ATOM 2649 O O . SER A 1 340 ? -0.446 -4.307 6.939 1.00 88.44 340 SER A O 1
ATOM 2651 N N . THR A 1 341 ? -0.738 -6.534 6.992 1.00 90.69 341 THR A N 1
ATOM 2652 C CA . THR A 1 341 ? -2.117 -6.466 7.479 1.00 90.69 341 THR A CA 1
ATOM 2653 C C . THR A 1 341 ? -2.171 -5.785 8.842 1.00 90.69 341 THR A C 1
ATOM 2655 O O . THR A 1 341 ? -3.023 -4.932 9.061 1.00 90.69 341 THR A O 1
ATOM 2658 N N . LEU A 1 342 ? -1.240 -6.107 9.744 1.00 92.56 342 LEU A N 1
ATOM 2659 C CA . LEU A 1 342 ? -1.145 -5.451 11.042 1.00 92.56 342 LEU A CA 1
ATOM 2660 C C . LEU A 1 342 ? -0.838 -3.959 10.899 1.00 92.56 342 LEU A C 1
ATOM 2662 O O . LEU A 1 342 ? -1.479 -3.164 11.574 1.00 92.56 342 LEU A O 1
ATOM 2666 N N . ALA A 1 343 ? 0.089 -3.573 10.017 1.00 88.75 343 ALA A N 1
ATOM 2667 C CA . ALA A 1 343 ? 0.385 -2.165 9.760 1.00 88.75 343 ALA A CA 1
ATOM 2668 C C . ALA A 1 343 ? -0.852 -1.400 9.264 1.00 88.75 343 ALA A C 1
ATOM 2670 O O . ALA A 1 343 ? -1.161 -0.350 9.815 1.00 88.75 343 ALA A O 1
ATOM 2671 N N . LEU A 1 344 ? -1.607 -1.959 8.309 1.00 86.75 344 LEU A N 1
ATOM 2672 C CA . LEU A 1 344 ? -2.880 -1.384 7.858 1.00 86.75 344 LEU A CA 1
ATOM 2673 C C . LEU A 1 344 ? -3.869 -1.244 9.020 1.00 86.75 344 LEU A C 1
ATOM 2675 O O . LEU A 1 344 ? -4.382 -0.158 9.254 1.00 86.75 344 LEU A O 1
ATOM 2679 N N . LEU A 1 345 ? -4.123 -2.319 9.774 1.00 91.31 345 LEU A N 1
ATOM 2680 C CA . LEU A 1 345 ? -5.054 -2.270 10.906 1.00 91.31 345 LEU A CA 1
ATOM 2681 C C . LEU A 1 345 ? -4.618 -1.244 11.956 1.00 91.31 345 LEU A C 1
ATOM 2683 O O . LEU A 1 345 ? -5.463 -0.542 12.497 1.00 91.31 345 LEU A O 1
ATOM 2687 N N . ASN A 1 346 ? -3.320 -1.137 12.228 1.00 88.12 346 ASN A N 1
ATOM 2688 C CA . ASN A 1 346 ? -2.775 -0.157 13.156 1.00 88.12 346 ASN A CA 1
ATOM 2689 C C . ASN A 1 346 ? -3.056 1.275 12.670 1.00 88.12 346 ASN A C 1
ATOM 2691 O O . ASN A 1 346 ? -3.601 2.067 13.432 1.00 88.12 346 ASN A O 1
ATOM 2695 N N . THR A 1 347 ? -2.772 1.571 11.397 1.00 81.75 347 THR A N 1
ATOM 2696 C CA . THR A 1 347 ? -3.054 2.872 10.769 1.00 81.75 347 THR A CA 1
ATOM 2697 C C . THR A 1 347 ? -4.544 3.220 10.827 1.00 81.75 347 THR A C 1
ATOM 2699 O O . THR A 1 347 ? -4.918 4.267 11.356 1.00 81.75 347 THR A O 1
ATOM 2702 N N . GLU A 1 348 ? -5.421 2.325 10.361 1.00 83.38 348 GLU A N 1
ATOM 2703 C CA . GLU A 1 348 ? -6.850 2.643 10.258 1.00 83.38 348 GLU A CA 1
ATOM 2704 C C . GLU A 1 348 ? -7.555 2.669 11.627 1.00 83.38 348 GLU A C 1
ATOM 2706 O O . GLU A 1 348 ? -8.475 3.463 11.839 1.00 83.38 348 GLU A O 1
ATOM 2711 N N . MET A 1 349 ? -7.139 1.833 12.589 1.00 86.25 349 MET A N 1
ATOM 2712 C CA . MET A 1 349 ? -7.697 1.875 13.949 1.00 86.25 349 MET A CA 1
ATOM 2713 C C . MET A 1 349 ? -7.242 3.120 14.704 1.00 86.25 349 MET A C 1
ATOM 2715 O O . MET A 1 349 ? -8.042 3.724 15.417 1.00 86.25 349 MET A O 1
ATOM 2719 N N . ASP A 1 350 ? -5.987 3.531 14.544 1.00 76.88 350 ASP A N 1
ATOM 2720 C CA . ASP A 1 350 ? -5.511 4.778 15.132 1.00 76.88 350 ASP A CA 1
ATOM 2721 C C . ASP A 1 350 ? -6.270 5.986 14.558 1.00 76.88 350 ASP A C 1
ATOM 2723 O O . ASP A 1 350 ? -6.720 6.846 15.316 1.00 76.88 350 ASP A O 1
ATOM 2727 N N . TYR A 1 351 ? -6.525 6.011 13.245 1.00 74.19 351 TYR A N 1
ATOM 2728 C CA . TYR A 1 351 ? -7.379 7.026 12.624 1.00 74.19 351 TYR A CA 1
ATOM 2729 C C . TYR A 1 351 ? -8.804 7.030 13.199 1.00 74.19 351 TYR A C 1
ATOM 2731 O O . TYR A 1 351 ? -9.296 8.070 13.641 1.00 74.19 351 TYR A O 1
ATOM 2739 N N . LEU A 1 352 ? -9.481 5.876 13.229 1.00 76.19 352 LEU A N 1
ATOM 2740 C CA . LEU A 1 352 ? -10.853 5.782 13.740 1.00 76.19 352 LEU A CA 1
ATOM 2741 C C . LEU A 1 352 ? -10.943 6.224 15.206 1.00 76.19 352 LEU A C 1
ATOM 2743 O O . LEU A 1 352 ? -11.823 7.016 15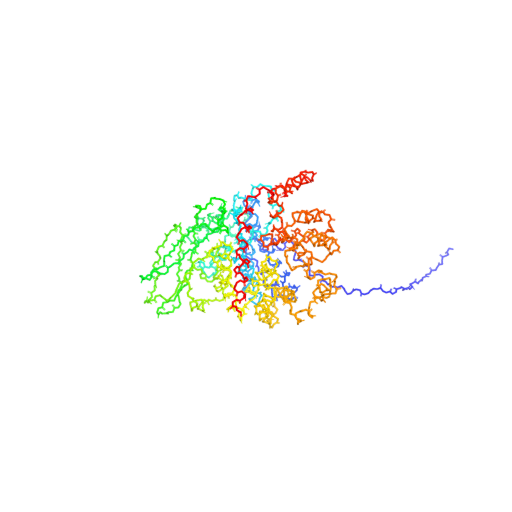.553 1.00 76.19 352 LEU A O 1
ATOM 2747 N N . GLY A 1 353 ? -10.023 5.751 16.050 1.00 73.06 353 GLY A N 1
ATOM 2748 C CA . GLY A 1 353 ? -9.982 6.069 17.477 1.00 73.06 353 GLY A CA 1
ATOM 2749 C C . GLY A 1 353 ? -9.770 7.554 17.758 1.00 73.06 353 GLY A C 1
ATOM 2750 O O . GLY A 1 353 ? -10.401 8.107 18.664 1.00 73.06 353 GLY A O 1
ATOM 2751 N N . ARG A 1 354 ? -8.919 8.206 16.958 1.00 67.75 354 ARG A N 1
ATOM 2752 C CA . ARG A 1 354 ? -8.638 9.641 17.074 1.00 67.75 354 ARG A CA 1
ATOM 2753 C C . ARG A 1 354 ? -9.754 10.517 16.508 1.00 67.75 354 ARG A C 1
ATOM 2755 O O . ARG A 1 354 ? -10.097 11.510 17.136 1.00 67.75 354 ARG A O 1
ATOM 2762 N N . CYS A 1 355 ? -10.316 10.164 15.350 1.00 65.25 355 CYS A N 1
ATOM 2763 C CA . CYS A 1 355 ? -11.168 11.079 14.576 1.00 65.25 355 CYS A CA 1
ATOM 2764 C C . CYS A 1 355 ? -12.668 10.768 14.596 1.00 65.25 355 CYS A C 1
ATOM 2766 O O . CYS A 1 355 ? -13.465 11.632 14.234 1.00 65.25 355 CYS A O 1
ATOM 2768 N N . ARG A 1 356 ? -13.078 9.525 14.875 1.00 71.94 356 ARG A N 1
ATOM 2769 C CA . ARG A 1 356 ? -14.450 9.064 14.567 1.00 71.94 356 ARG A CA 1
ATOM 2770 C C . ARG A 1 356 ? -15.198 8.485 15.755 1.00 71.94 356 ARG A C 1
ATOM 2772 O O . ARG A 1 356 ? -16.427 8.464 15.744 1.00 71.94 356 ARG A O 1
ATOM 2779 N N . VAL A 1 357 ? -14.482 8.008 16.766 1.00 72.25 357 VAL A N 1
ATOM 2780 C CA . VAL A 1 357 ? -15.088 7.378 17.940 1.00 72.25 357 VAL A CA 1
ATOM 2781 C C . VAL A 1 357 ? -15.654 8.434 18.878 1.00 72.25 357 VAL A C 1
ATOM 2783 O O . VAL A 1 357 ? -14.914 9.172 19.537 1.00 72.25 357 VAL A O 1
ATOM 2786 N N . ARG A 1 358 ? -16.983 8.455 18.977 1.00 71.69 358 ARG A N 1
ATOM 2787 C CA . ARG A 1 358 ? -17.712 9.301 19.923 1.00 71.69 358 ARG A CA 1
ATOM 2788 C C . ARG A 1 358 ? -17.498 8.832 21.368 1.00 71.69 358 ARG A C 1
ATOM 2790 O O . ARG A 1 358 ? -17.230 7.643 21.576 1.00 71.69 358 ARG A O 1
ATOM 2797 N N . PRO A 1 359 ? -17.617 9.724 22.367 1.00 71.62 359 PRO A N 1
ATOM 2798 C CA . PRO A 1 359 ? -17.434 9.363 23.773 1.00 71.62 359 PRO A CA 1
ATOM 2799 C C . PRO A 1 359 ? -18.278 8.157 24.214 1.00 71.62 359 PRO A C 1
ATOM 2801 O O . PRO A 1 359 ? -17.768 7.266 24.889 1.00 71.62 359 PRO A O 1
ATOM 2804 N N . GLU A 1 360 ? -19.537 8.078 23.776 1.00 77.69 360 GLU A N 1
ATOM 2805 C CA . GLU A 1 360 ? -20.466 6.999 24.126 1.00 77.69 360 GLU A CA 1
ATOM 2806 C C . GLU A 1 360 ? -20.085 5.625 23.549 1.00 77.69 360 GLU A C 1
ATOM 2808 O O . GLU A 1 360 ? -20.399 4.597 24.146 1.00 77.69 360 GLU A O 1
ATOM 2813 N N . ASP A 1 361 ? -19.369 5.591 22.423 1.00 81.00 361 ASP A N 1
ATOM 2814 C CA . ASP A 1 361 ? -18.987 4.358 21.721 1.00 81.00 361 ASP A CA 1
ATOM 2815 C C . ASP A 1 361 ? -17.556 3.904 22.065 1.00 81.00 361 ASP A C 1
ATOM 2817 O O . ASP A 1 361 ? -17.074 2.865 21.602 1.00 81.00 361 ASP A O 1
ATOM 2821 N N . ARG A 1 362 ? -16.857 4.671 22.907 1.00 82.56 362 ARG A N 1
ATOM 2822 C CA . ARG A 1 362 ? -15.424 4.521 23.167 1.00 82.56 362 ARG A CA 1
ATOM 2823 C C . ARG A 1 362 ? -15.050 3.191 23.797 1.00 82.56 362 ARG A C 1
ATOM 2825 O O . ARG A 1 362 ? -14.114 2.540 23.342 1.00 82.56 362 ARG A O 1
ATOM 2832 N N . GLN A 1 363 ? -15.805 2.741 24.795 1.00 87.44 363 GLN A N 1
ATOM 2833 C CA . GLN A 1 363 ? -15.541 1.457 25.448 1.00 87.44 363 GLN A CA 1
ATOM 2834 C C . GLN A 1 363 ? -15.680 0.279 24.467 1.00 87.44 363 GLN A C 1
ATOM 2836 O O . GLN A 1 363 ? -14.858 -0.644 24.485 1.00 87.44 363 GLN A O 1
ATOM 2841 N N . ALA A 1 364 ? -16.690 0.324 23.591 1.00 90.62 364 ALA A N 1
ATOM 2842 C CA . ALA A 1 364 ? -16.903 -0.689 22.560 1.00 90.62 364 ALA A CA 1
ATOM 2843 C C . ALA A 1 364 ? -15.768 -0.668 21.524 1.00 90.62 364 ALA A C 1
ATOM 2845 O O . ALA A 1 364 ? -15.213 -1.716 21.188 1.00 90.62 364 ALA A O 1
ATOM 2846 N N . PHE A 1 365 ? -15.347 0.523 21.086 1.00 90.12 365 PHE A N 1
ATOM 2847 C CA . PHE A 1 365 ? -14.211 0.670 20.179 1.00 90.12 365 PHE A CA 1
ATOM 2848 C C . PHE A 1 365 ? -12.900 0.145 20.779 1.00 90.12 365 PHE A C 1
ATOM 2850 O O . PHE A 1 365 ? -12.170 -0.588 20.117 1.00 90.12 365 PHE A O 1
ATOM 2857 N N . GLN A 1 366 ? -12.613 0.445 22.047 1.00 91.00 366 GLN A N 1
ATOM 2858 C CA . GLN A 1 366 ? -11.416 -0.065 22.719 1.00 91.00 366 GLN A CA 1
ATOM 2859 C C . GLN A 1 366 ? -11.404 -1.604 22.760 1.00 91.00 366 GLN A C 1
ATOM 2861 O O . GLN A 1 366 ? -10.362 -2.231 22.558 1.00 91.00 366 GLN A O 1
ATOM 2866 N N . ALA A 1 367 ? -12.560 -2.241 22.983 1.00 93.81 367 ALA A N 1
ATOM 2867 C CA . ALA A 1 367 ? -12.684 -3.698 22.915 1.00 93.81 367 ALA A CA 1
ATOM 2868 C C . ALA A 1 367 ? -12.433 -4.246 21.501 1.00 93.81 367 ALA A C 1
ATOM 2870 O O . ALA A 1 367 ? -11.725 -5.248 21.347 1.00 93.81 367 ALA A O 1
ATOM 2871 N N . LEU A 1 368 ? -12.946 -3.565 20.474 1.00 95.38 368 LEU A N 1
ATOM 2872 C CA . LEU A 1 368 ? -12.685 -3.897 19.076 1.00 95.38 368 LEU A CA 1
ATOM 2873 C C . LEU A 1 368 ? -11.191 -3.780 18.735 1.00 95.38 368 LEU A C 1
ATOM 2875 O O . LEU A 1 368 ? -10.617 -4.729 18.205 1.00 95.38 368 LEU A O 1
ATOM 2879 N N . ALA A 1 369 ? -10.543 -2.667 19.088 1.00 94.12 369 ALA A N 1
ATOM 2880 C CA . ALA A 1 369 ? -9.123 -2.437 18.825 1.00 94.12 369 ALA A CA 1
ATOM 2881 C C . ALA A 1 369 ? -8.247 -3.535 19.454 1.00 94.12 369 ALA A C 1
ATOM 2883 O O . ALA A 1 369 ? -7.379 -4.099 18.786 1.00 94.12 369 ALA A O 1
ATOM 2884 N N . ARG A 1 370 ? -8.530 -3.927 20.706 1.00 95.25 370 ARG A N 1
ATOM 2885 C CA . ARG A 1 370 ? -7.843 -5.056 21.362 1.00 95.25 370 ARG A CA 1
ATOM 2886 C C . ARG A 1 370 ? -8.061 -6.379 20.627 1.00 95.25 370 ARG A C 1
ATOM 2888 O O . ARG A 1 370 ? -7.119 -7.156 20.497 1.00 95.25 370 ARG A O 1
ATOM 2895 N N . THR A 1 371 ? -9.275 -6.621 20.137 1.00 95.62 371 THR A N 1
ATOM 2896 C CA . THR A 1 371 ? -9.626 -7.836 19.380 1.00 95.62 371 THR A CA 1
ATOM 2897 C C . THR A 1 371 ? -8.886 -7.907 18.044 1.00 95.62 371 THR A C 1
ATOM 2899 O O . THR A 1 371 ? -8.428 -8.977 17.648 1.00 95.62 371 THR A O 1
ATOM 2902 N N . LEU A 1 372 ? -8.736 -6.773 17.356 1.00 95.56 372 LEU A N 1
ATOM 2903 C CA . LEU A 1 372 ? -8.090 -6.704 16.047 1.00 95.56 372 LEU A CA 1
ATOM 2904 C C . LEU A 1 372 ? -6.562 -6.777 16.126 1.00 95.56 372 LEU A C 1
ATOM 2906 O O . LEU A 1 372 ? -5.935 -7.465 15.321 1.00 95.56 372 LEU A O 1
ATOM 2910 N N . LEU A 1 373 ? -5.960 -6.068 17.082 1.00 95.88 373 LEU A N 1
ATOM 2911 C CA . LEU A 1 373 ? -4.520 -5.802 17.072 1.00 95.88 373 LEU A CA 1
ATOM 2912 C C . LEU A 1 373 ? -3.707 -6.810 17.890 1.00 95.88 373 LEU A C 1
ATOM 2914 O O . LEU A 1 373 ? -2.581 -7.135 17.507 1.00 95.88 373 LEU A O 1
ATOM 2918 N N . ARG A 1 374 ? -4.261 -7.345 18.990 1.00 95.12 374 ARG A N 1
ATOM 2919 C CA . ARG A 1 374 ? -3.516 -8.251 19.882 1.00 95.12 374 ARG A CA 1
ATOM 2920 C C . ARG A 1 374 ? -3.006 -9.511 19.170 1.00 95.12 374 ARG A C 1
ATOM 2922 O O . ARG A 1 374 ? -1.812 -9.782 19.294 1.00 95.12 374 ARG A O 1
ATOM 2929 N N . PRO A 1 375 ? -3.817 -10.241 18.373 1.00 95.25 375 PRO A N 1
ATOM 2930 C CA . PRO A 1 375 ? -3.328 -11.445 17.698 1.00 95.25 375 PRO A CA 1
ATOM 2931 C C . PRO A 1 375 ? -2.178 -11.150 16.725 1.00 95.25 375 PRO A C 1
ATOM 2933 O O . PRO A 1 375 ? -1.253 -11.947 16.583 1.00 95.25 375 PRO A O 1
ATOM 2936 N N . GLY A 1 376 ? -2.227 -9.994 16.054 1.00 93.94 376 GLY A N 1
ATOM 2937 C CA . GLY A 1 376 ? -1.161 -9.543 15.163 1.00 93.94 376 GLY A CA 1
ATOM 2938 C C . GLY A 1 376 ? 0.129 -9.235 15.918 1.00 93.94 376 GLY A C 1
ATOM 2939 O O . GLY A 1 376 ? 1.187 -9.699 15.501 1.00 93.94 376 GLY A O 1
ATOM 2940 N N . LEU A 1 377 ? 0.046 -8.520 17.047 1.00 94.44 377 LEU A N 1
ATOM 2941 C CA . LEU A 1 377 ? 1.211 -8.234 17.887 1.00 94.44 377 LEU A CA 1
ATOM 2942 C C . LEU A 1 377 ? 1.868 -9.518 18.411 1.00 94.44 377 LEU A C 1
ATOM 2944 O O . LEU A 1 377 ? 3.086 -9.645 18.338 1.00 94.44 377 LEU A O 1
ATOM 2948 N N . GLU A 1 378 ? 1.083 -10.474 18.908 1.00 93.31 378 GLU A N 1
ATOM 2949 C CA . GLU A 1 378 ? 1.603 -11.748 19.422 1.00 93.31 378 GLU A CA 1
ATOM 2950 C C . GLU A 1 378 ? 2.362 -12.524 18.340 1.00 93.31 378 GLU A C 1
ATOM 2952 O O . GLU A 1 378 ? 3.471 -13.006 18.579 1.00 93.31 378 GLU A O 1
ATOM 2957 N N . ARG A 1 379 ? 1.814 -12.590 17.119 1.00 92.31 379 ARG A N 1
ATOM 2958 C CA . ARG A 1 379 ? 2.509 -13.205 15.978 1.00 92.31 379 ARG A CA 1
ATOM 2959 C C . ARG A 1 379 ? 3.765 -12.440 15.583 1.00 92.31 379 ARG A C 1
ATOM 2961 O O . ARG A 1 379 ? 4.780 -13.072 15.308 1.00 92.31 379 ARG A O 1
ATOM 2968 N N . LEU A 1 380 ? 3.703 -11.111 15.558 1.00 92.12 380 LEU A N 1
ATOM 2969 C CA . LEU A 1 380 ? 4.835 -10.248 15.222 1.00 92.12 380 LEU A CA 1
ATOM 2970 C C . LEU A 1 380 ? 5.993 -10.431 16.216 1.00 92.12 380 LEU A C 1
ATOM 2972 O O . LEU A 1 380 ? 7.143 -10.525 15.796 1.00 92.12 380 LEU A O 1
ATOM 2976 N N . GLU A 1 381 ? 5.692 -10.504 17.518 1.00 90.56 381 GLU A N 1
ATOM 2977 C CA . GLU A 1 381 ? 6.672 -10.736 18.589 1.00 90.56 381 GLU A CA 1
ATOM 2978 C C . GLU A 1 381 ? 7.228 -12.168 18.579 1.00 90.56 381 GLU A C 1
ATOM 2980 O O . GLU A 1 381 ? 8.390 -12.372 18.929 1.00 90.56 381 GLU A O 1
ATOM 2985 N N . ALA A 1 382 ? 6.422 -13.153 18.170 1.00 91.12 382 ALA A N 1
ATOM 2986 C CA . ALA A 1 382 ? 6.855 -14.541 18.012 1.00 91.12 382 ALA A CA 1
ATOM 2987 C C . ALA A 1 382 ? 7.648 -14.788 16.715 1.00 91.12 382 ALA A C 1
ATOM 2989 O O . ALA A 1 382 ? 8.330 -15.809 16.587 1.00 91.12 382 ALA A O 1
ATOM 2990 N N . ALA A 1 383 ? 7.550 -13.886 15.737 1.00 86.12 383 ALA A N 1
ATOM 2991 C CA . ALA A 1 383 ? 8.245 -14.007 14.467 1.00 86.12 383 ALA A CA 1
ATOM 2992 C C . ALA A 1 383 ? 9.748 -13.693 14.606 1.00 86.12 383 ALA A C 1
ATOM 2994 O O . ALA A 1 383 ? 10.194 -13.005 15.521 1.00 86.12 383 ALA A O 1
ATOM 2995 N N . GLY A 1 384 ? 10.553 -14.191 13.660 1.00 76.50 384 GLY A N 1
ATOM 2996 C CA . GLY A 1 384 ? 11.992 -13.902 13.607 1.00 76.50 384 GLY A CA 1
ATOM 2997 C C . GLY A 1 384 ? 12.315 -12.406 13.428 1.00 76.50 384 GLY A C 1
ATOM 2998 O O . GLY A 1 384 ? 11.420 -11.582 13.230 1.00 76.50 384 GLY A O 1
ATOM 2999 N N . PRO A 1 385 ? 13.593 -12.008 13.451 1.00 80.31 385 PRO A N 1
ATOM 3000 C CA . PRO A 1 385 ? 13.957 -10.609 13.263 1.00 80.31 385 PRO A CA 1
ATOM 3001 C C . PRO A 1 385 ? 13.674 -10.159 11.823 1.00 80.31 385 PRO A C 1
ATOM 3003 O O . PRO A 1 385 ? 14.152 -10.770 10.872 1.00 80.31 385 PRO A O 1
ATOM 3006 N N . ALA A 1 386 ? 12.949 -9.053 11.667 1.00 87.00 386 ALA A N 1
ATOM 3007 C CA . ALA A 1 386 ? 12.890 -8.298 10.419 1.00 87.00 386 ALA A CA 1
ATOM 3008 C C . ALA A 1 386 ? 12.996 -6.789 10.721 1.00 87.00 386 ALA A C 1
ATOM 3010 O O . ALA A 1 386 ? 12.621 -6.369 11.820 1.00 87.00 386 ALA A O 1
ATOM 3011 N N . PRO A 1 387 ? 13.539 -5.975 9.795 1.00 86.62 387 PRO A N 1
ATOM 3012 C CA . PRO A 1 387 ? 13.940 -4.590 10.065 1.00 86.62 387 PRO A CA 1
ATOM 3013 C C . PRO A 1 387 ? 12.813 -3.694 10.597 1.00 86.62 387 PRO A C 1
ATOM 3015 O O . PRO A 1 387 ? 13.055 -2.865 11.472 1.00 86.62 387 PRO A O 1
ATOM 3018 N N . HIS A 1 388 ? 11.589 -3.872 10.096 1.00 85.56 388 HIS A N 1
ATOM 3019 C CA . HIS A 1 388 ? 10.409 -3.077 10.456 1.00 85.56 388 HIS A CA 1
ATOM 3020 C C . HIS A 1 388 ? 9.714 -3.538 11.741 1.00 85.56 388 HIS A C 1
ATOM 3022 O O . HIS A 1 388 ? 9.009 -2.752 12.373 1.00 85.56 388 HIS A O 1
ATOM 3028 N N . ARG A 1 389 ? 9.893 -4.803 12.150 1.00 89.75 389 ARG A N 1
ATOM 3029 C CA . ARG A 1 389 ? 9.119 -5.412 13.247 1.00 89.75 389 ARG A CA 1
ATOM 3030 C C . ARG A 1 389 ? 9.266 -4.700 14.590 1.00 89.75 389 ARG A C 1
ATOM 3032 O O . ARG A 1 389 ? 8.243 -4.538 15.247 1.00 89.75 389 ARG A O 1
ATOM 3039 N N . PRO A 1 390 ? 10.459 -4.240 15.022 1.00 89.31 390 PRO A N 1
ATOM 3040 C CA . PRO A 1 390 ? 10.580 -3.520 16.287 1.00 89.31 390 PRO A CA 1
ATOM 3041 C C . PRO A 1 390 ? 9.713 -2.259 16.332 1.00 89.31 390 PRO A C 1
ATOM 3043 O O . PRO A 1 390 ? 9.034 -2.025 17.329 1.00 89.31 390 PRO A O 1
ATOM 3046 N N . GLN A 1 391 ? 9.699 -1.489 15.238 1.00 86.69 391 GLN A N 1
ATOM 3047 C CA . GLN A 1 391 ? 8.907 -0.267 15.132 1.00 86.69 391 GLN A CA 1
ATOM 3048 C C . GLN A 1 391 ? 7.410 -0.580 15.070 1.00 86.69 391 GLN A C 1
ATOM 3050 O O . GLN A 1 391 ? 6.646 0.002 15.834 1.00 86.69 391 GLN A O 1
ATOM 3055 N N . LEU A 1 392 ? 6.996 -1.541 14.237 1.00 89.44 392 LEU A N 1
ATOM 3056 C CA . LEU A 1 392 ? 5.591 -1.950 14.148 1.00 89.44 392 LEU A CA 1
ATOM 3057 C C . LEU A 1 392 ? 5.072 -2.511 15.485 1.00 89.44 392 LEU A C 1
ATOM 3059 O O . LEU A 1 392 ? 3.943 -2.224 15.880 1.00 89.44 392 LEU A O 1
ATOM 3063 N N . ALA A 1 393 ? 5.898 -3.262 16.219 1.00 92.50 393 ALA A N 1
ATOM 3064 C CA . ALA A 1 393 ? 5.547 -3.783 17.537 1.00 92.50 393 ALA A CA 1
ATOM 3065 C C . ALA A 1 393 ? 5.410 -2.663 18.576 1.00 92.50 393 ALA A C 1
ATOM 3067 O O . ALA A 1 393 ? 4.499 -2.702 19.397 1.00 92.50 393 ALA A O 1
ATOM 3068 N N . GLU A 1 394 ? 6.302 -1.666 18.559 1.00 89.69 394 GLU A N 1
ATOM 3069 C CA . GLU A 1 394 ? 6.195 -0.481 19.420 1.00 89.69 394 GLU A CA 1
ATOM 3070 C C . GLU A 1 394 ? 4.911 0.302 19.123 1.00 89.69 394 GLU A C 1
ATOM 3072 O O . GLU A 1 394 ? 4.124 0.525 20.037 1.00 89.69 394 GLU A O 1
ATOM 3077 N N . GLN A 1 395 ? 4.632 0.597 17.850 1.00 86.88 395 GLN A N 1
ATOM 3078 C CA . GLN A 1 395 ? 3.410 1.293 17.432 1.00 86.88 395 GLN A CA 1
ATOM 3079 C C . GLN A 1 395 ? 2.139 0.529 17.830 1.00 86.88 395 GLN A C 1
ATOM 3081 O O . GLN A 1 395 ? 1.208 1.114 18.380 1.00 86.88 395 GLN A O 1
ATOM 3086 N N . THR A 1 396 ? 2.117 -0.789 17.616 1.00 92.81 396 THR A N 1
ATOM 3087 C CA . THR A 1 396 ? 0.959 -1.626 17.961 1.00 92.81 396 THR A CA 1
ATOM 3088 C C . THR A 1 396 ? 0.753 -1.704 19.478 1.00 92.81 396 THR A C 1
ATOM 3090 O O . THR A 1 396 ? -0.384 -1.661 19.943 1.00 92.81 396 THR A O 1
ATOM 3093 N N . ARG A 1 397 ? 1.830 -1.785 20.279 1.00 93.62 397 ARG A N 1
ATOM 3094 C CA . ARG A 1 397 ? 1.735 -1.743 21.752 1.00 93.62 397 ARG A CA 1
ATOM 3095 C C . ARG A 1 397 ? 1.210 -0.403 22.241 1.00 93.62 397 ARG A C 1
ATOM 3097 O O . ARG A 1 397 ? 0.340 -0.387 23.106 1.00 93.62 397 ARG A O 1
ATOM 3104 N N . ASP A 1 398 ? 1.709 0.694 21.683 1.00 85.75 398 ASP A N 1
ATOM 3105 C CA . ASP A 1 398 ? 1.271 2.037 22.052 1.00 85.75 398 ASP A CA 1
ATOM 3106 C C . ASP A 1 398 ? -0.223 2.232 21.745 1.00 85.75 398 ASP A C 1
ATOM 3108 O O . ASP A 1 398 ? -0.938 2.802 22.574 1.00 85.75 398 ASP A O 1
ATOM 3112 N N . LEU A 1 399 ? -0.717 1.709 20.612 1.00 86.12 399 LEU A N 1
ATOM 3113 C CA . LEU A 1 399 ? -2.138 1.749 20.249 1.00 86.12 399 LEU A CA 1
ATOM 3114 C C . LEU A 1 399 ? -3.002 0.810 21.108 1.00 86.12 399 LEU A C 1
ATOM 3116 O O . LEU A 1 399 ? -4.113 1.168 21.496 1.00 86.12 399 LEU A O 1
ATOM 3120 N N . LEU A 1 400 ? -2.507 -0.377 21.458 1.00 92.00 400 LEU A N 1
ATOM 3121 C CA . LEU A 1 400 ? -3.194 -1.287 22.378 1.00 92.00 400 LEU A CA 1
ATOM 3122 C C . LEU A 1 400 ? -3.308 -0.694 23.788 1.00 92.00 400 LEU A C 1
ATOM 3124 O O . LEU A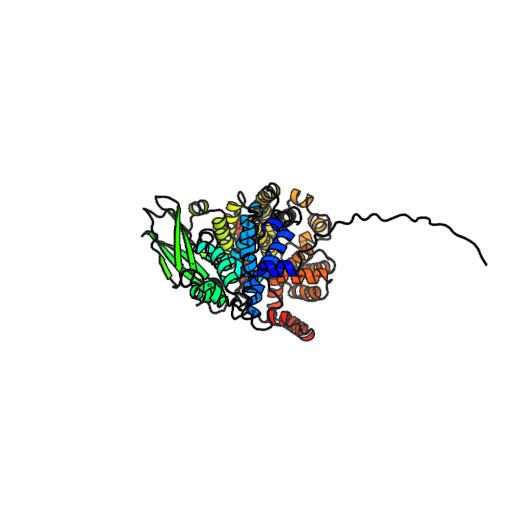 1 400 ? -4.390 -0.717 24.373 1.00 92.00 400 LEU A O 1
ATOM 3128 N N . ALA A 1 401 ? -2.218 -0.139 24.323 1.00 87.81 401 ALA A N 1
ATOM 3129 C CA . ALA A 1 401 ? -2.182 0.471 25.651 1.00 87.81 401 ALA A CA 1
ATOM 3130 C C . ALA A 1 401 ? -3.145 1.662 25.743 1.00 87.81 401 ALA A C 1
ATOM 3132 O O . ALA A 1 401 ? -3.892 1.793 26.710 1.00 87.81 401 ALA A O 1
ATOM 3133 N N . LEU A 1 402 ? -3.187 2.465 24.679 1.00 82.31 402 LEU A N 1
ATOM 3134 C CA . LEU A 1 402 ? -4.210 3.478 24.434 1.00 82.31 402 LEU A CA 1
ATOM 3135 C C . LEU A 1 402 ? -5.634 2.969 24.607 1.00 82.31 402 LEU A C 1
ATOM 3137 O O . LEU A 1 402 ? -6.480 3.619 25.206 1.00 82.31 402 LEU A O 1
ATOM 3141 N N . ASN A 1 403 ? -5.887 1.794 24.045 1.00 86.75 403 ASN A N 1
ATOM 3142 C CA . ASN A 1 403 ? -7.190 1.168 24.027 1.00 86.75 403 ASN A CA 1
ATOM 3143 C C . ASN A 1 403 ? -7.361 0.220 25.221 1.00 86.75 403 ASN A C 1
ATOM 3145 O O . ASN A 1 403 ? -7.999 -0.822 25.097 1.00 86.75 403 ASN A O 1
ATOM 3149 N N . GLY A 1 404 ? -6.793 0.558 26.383 1.00 85.19 404 GLY A N 1
ATOM 3150 C CA . GLY A 1 404 ? -7.031 -0.126 27.658 1.00 85.19 404 GLY A CA 1
ATOM 3151 C C . GLY A 1 404 ? -6.365 -1.497 27.814 1.00 85.19 404 GLY A C 1
ATOM 3152 O O . GLY A 1 404 ? -6.778 -2.281 28.668 1.00 85.19 404 GLY A O 1
ATOM 3153 N N . ASP A 1 405 ? -5.367 -1.834 26.994 1.00 90.31 405 ASP A N 1
ATOM 3154 C CA . ASP A 1 405 ? -4.580 -3.059 27.157 1.00 90.31 405 ASP A CA 1
ATOM 3155 C C . ASP A 1 405 ? -3.495 -2.891 28.231 1.00 90.31 405 ASP A C 1
ATOM 3157 O O . ASP A 1 405 ? -2.435 -2.309 27.993 1.00 90.31 405 ASP A O 1
ATOM 3161 N N . THR A 1 406 ? -3.739 -3.450 29.415 1.00 89.88 406 THR A N 1
ATOM 3162 C CA . THR A 1 406 ? -2.809 -3.365 30.547 1.00 89.88 406 THR A CA 1
ATOM 3163 C C . THR A 1 406 ? -1.485 -4.089 30.296 1.00 89.88 406 THR A C 1
ATOM 3165 O O . THR A 1 406 ? -0.440 -3.596 30.713 1.00 89.88 406 THR A O 1
ATOM 3168 N N . GLN A 1 407 ? -1.489 -5.206 29.560 1.00 90.50 407 GLN A N 1
ATOM 3169 C CA . GLN A 1 407 ? -0.257 -5.936 29.236 1.00 90.50 407 GLN A CA 1
ATOM 3170 C C . GLN A 1 407 ? 0.614 -5.153 28.252 1.00 90.50 407 GLN A C 1
ATOM 3172 O O . GLN A 1 407 ? 1.842 -5.145 28.363 1.00 90.50 407 GLN A O 1
ATOM 3177 N N . ALA A 1 408 ? -0.011 -4.478 27.284 1.00 90.88 408 ALA A N 1
ATOM 3178 C CA . ALA A 1 408 ? 0.712 -3.587 26.387 1.00 90.88 408 ALA A CA 1
ATOM 3179 C C . ALA A 1 408 ? 1.275 -2.384 27.157 1.00 90.88 408 ALA A C 1
ATOM 3181 O O . ALA A 1 408 ? 2.452 -2.064 26.991 1.00 90.88 408 ALA A O 1
ATOM 3182 N N . LEU A 1 409 ? 0.478 -1.783 28.053 1.00 86.88 409 LEU A N 1
ATOM 3183 C CA . LEU A 1 409 ? 0.876 -0.644 28.886 1.00 86.88 409 LEU A CA 1
ATOM 3184 C C . LEU A 1 409 ? 2.129 -0.929 29.727 1.00 86.88 409 LEU A C 1
ATOM 3186 O O . LEU A 1 409 ? 3.026 -0.089 29.800 1.00 86.88 409 LEU A O 1
ATOM 3190 N N . GLU A 1 410 ? 2.239 -2.122 30.315 1.00 89.06 410 GLU A N 1
ATOM 3191 C CA . GLU A 1 410 ? 3.424 -2.531 31.083 1.00 89.06 410 GLU A CA 1
ATOM 3192 C C . GLU A 1 410 ? 4.719 -2.465 30.258 1.00 89.06 410 GLU A C 1
ATOM 3194 O O . GLU A 1 410 ? 5.772 -2.095 30.792 1.00 89.06 410 GLU A O 1
ATOM 3199 N N . LYS A 1 411 ? 4.626 -2.765 28.955 1.00 89.00 411 LYS A N 1
ATOM 3200 C CA . LYS A 1 411 ? 5.737 -2.766 27.993 1.00 89.00 411 LYS A CA 1
ATOM 3201 C C . LYS A 1 411 ? 6.008 -1.394 27.356 1.00 89.00 411 LYS A C 1
ATOM 3203 O O . LYS A 1 411 ? 7.047 -1.239 26.712 1.00 89.00 411 LYS A O 1
ATOM 3208 N N . VAL A 1 412 ? 5.125 -0.402 27.517 1.00 84.19 412 VAL A N 1
ATOM 3209 C CA . VAL A 1 412 ? 5.358 0.966 27.018 1.00 84.19 412 VAL A CA 1
ATOM 3210 C C . VAL A 1 412 ? 6.541 1.583 27.769 1.00 84.19 412 VAL A C 1
ATOM 3212 O O . VAL A 1 412 ? 6.653 1.471 28.993 1.00 84.19 412 VAL A O 1
ATOM 3215 N N . LYS A 1 413 ? 7.450 2.253 27.054 1.00 82.88 413 LYS A N 1
ATOM 3216 C CA . LYS A 1 413 ? 8.626 2.889 27.672 1.00 82.88 413 LYS A CA 1
ATOM 3217 C C . LYS A 1 413 ? 8.189 3.970 28.682 1.00 82.88 413 LYS A C 1
ATOM 3219 O O . LYS A 1 413 ? 7.291 4.753 28.364 1.00 82.88 413 LYS A O 1
ATOM 3224 N N . PRO A 1 414 ? 8.818 4.060 29.873 1.00 79.50 414 PRO A N 1
ATOM 3225 C CA . PRO A 1 414 ? 8.579 5.160 30.803 1.00 79.50 414 PRO A CA 1
ATOM 3226 C C . PRO A 1 414 ? 8.800 6.517 30.133 1.00 79.50 414 PRO A C 1
ATOM 3228 O O . PRO A 1 414 ? 9.763 6.701 29.391 1.00 79.50 414 PRO A O 1
ATOM 3231 N N . GLY A 1 415 ? 7.907 7.463 30.400 1.00 74.69 415 GLY A N 1
ATOM 3232 C CA . GLY A 1 415 ? 7.947 8.794 29.809 1.00 74.69 415 GLY A CA 1
ATOM 3233 C C . GLY A 1 415 ? 6.585 9.482 29.866 1.00 74.69 415 GLY A C 1
ATOM 3234 O O . GLY A 1 415 ? 5.635 8.901 30.402 1.00 74.69 415 GLY A O 1
ATOM 3235 N N . PRO A 1 416 ? 6.475 10.696 29.298 1.00 66.94 416 PRO A N 1
ATOM 3236 C CA . PRO A 1 416 ? 5.240 11.478 29.310 1.00 66.94 416 PRO A CA 1
ATOM 3237 C C . PRO A 1 416 ? 4.058 10.705 28.724 1.00 66.94 416 PRO A C 1
ATOM 3239 O O . PRO A 1 416 ? 3.000 10.650 29.338 1.00 66.94 416 PRO A O 1
ATOM 3242 N N . PHE A 1 417 ? 4.264 10.011 27.602 1.00 73.38 417 PHE A N 1
ATOM 3243 C CA . PHE A 1 417 ? 3.242 9.168 26.986 1.00 73.38 417 PHE A CA 1
ATOM 3244 C C . PHE A 1 417 ? 2.672 8.083 27.918 1.00 73.38 417 PHE A C 1
ATOM 3246 O O . PHE A 1 417 ? 1.459 7.934 28.036 1.00 73.38 417 PHE A O 1
ATOM 3253 N N . ARG A 1 418 ? 3.532 7.348 28.634 1.00 78.44 418 ARG A N 1
ATOM 3254 C CA . ARG A 1 418 ? 3.089 6.323 29.593 1.00 78.44 418 ARG A CA 1
ATOM 3255 C C . ARG A 1 418 ? 2.413 6.938 30.816 1.00 78.44 418 ARG A C 1
ATOM 3257 O O . ARG A 1 418 ? 1.423 6.396 31.289 1.00 78.44 418 ARG A O 1
ATOM 3264 N N . ALA A 1 419 ? 2.919 8.068 31.312 1.00 70.69 419 ALA A N 1
ATOM 3265 C CA . ALA A 1 419 ? 2.306 8.783 32.430 1.00 70.69 419 ALA A CA 1
ATOM 3266 C C . ALA A 1 419 ? 0.892 9.276 32.087 1.00 70.69 419 ALA A C 1
ATOM 3268 O O . ALA A 1 419 ? 0.011 9.207 32.946 1.00 70.69 419 ALA A O 1
ATOM 3269 N N . VAL A 1 420 ? 0.677 9.701 30.833 1.00 69.38 420 VAL A N 1
ATOM 3270 C CA . VAL A 1 420 ? -0.661 9.957 30.291 1.00 69.38 420 VAL A CA 1
ATOM 3271 C C . VAL A 1 420 ? -1.483 8.689 30.404 1.00 69.38 420 VAL A C 1
ATOM 3273 O O . VAL A 1 420 ? -2.417 8.704 31.181 1.00 69.38 420 VAL A O 1
ATOM 3276 N N . LEU A 1 421 ? -1.100 7.584 29.757 1.00 72.94 421 LEU A N 1
ATOM 3277 C CA . LEU A 1 421 ? -1.868 6.325 29.754 1.00 72.94 421 LEU A CA 1
ATOM 3278 C C . LEU A 1 421 ? -2.185 5.744 31.150 1.00 72.94 421 LEU A C 1
ATOM 3280 O O . LEU A 1 421 ? -3.185 5.055 31.317 1.00 72.94 421 LEU A O 1
ATOM 3284 N N . GLU A 1 422 ? -1.354 6.013 32.156 1.00 72.56 422 GLU A N 1
ATOM 3285 C CA . GLU A 1 422 ? -1.563 5.569 33.541 1.00 72.56 422 GLU A CA 1
ATOM 3286 C C . GLU A 1 422 ? -2.485 6.496 34.360 1.00 72.56 422 GLU A C 1
ATOM 3288 O O . GLU A 1 422 ? -2.720 6.225 35.539 1.00 72.56 422 GLU A O 1
ATOM 3293 N N . GLY A 1 423 ? -2.971 7.601 33.783 1.00 66.62 423 GLY A N 1
ATOM 3294 C CA . GLY A 1 423 ? -3.758 8.617 34.495 1.00 66.62 423 GLY A CA 1
ATOM 3295 C C . GLY A 1 423 ? -2.957 9.382 35.549 1.00 66.62 423 GLY A C 1
ATOM 3296 O O . GLY A 1 423 ? -3.532 9.921 36.491 1.00 66.62 423 GLY A O 1
ATOM 3297 N N . LYS A 1 424 ? -1.622 9.383 35.426 1.00 57.75 424 LYS A N 1
ATOM 3298 C CA . LYS A 1 424 ? -0.683 10.011 36.372 1.00 57.75 424 LYS A CA 1
ATOM 3299 C C . LYS A 1 424 ? -0.185 11.378 35.911 1.00 57.75 424 LYS A C 1
ATOM 3301 O O . LYS A 1 424 ? 0.430 12.091 36.699 1.00 57.75 424 LYS A O 1
ATOM 3306 N N . ALA A 1 425 ? -0.412 11.726 34.650 1.00 58.12 425 ALA A N 1
ATOM 3307 C CA . ALA A 1 425 ? -0.351 13.104 34.188 1.00 58.12 425 ALA A CA 1
ATOM 3308 C C . ALA A 1 425 ? -1.727 13.768 34.413 1.00 58.12 425 ALA A C 1
ATOM 3310 O O . ALA A 1 425 ? -2.740 13.067 34.397 1.00 58.12 425 ALA A O 1
ATOM 3311 N N . GLU A 1 426 ? -1.763 15.093 34.632 1.00 53.69 426 GLU A N 1
ATOM 3312 C CA . GLU A 1 426 ? -2.994 15.923 34.601 1.00 53.69 426 GLU A CA 1
ATOM 3313 C C . GLU A 1 426 ? -3.882 15.551 33.395 1.00 53.69 426 GLU A C 1
ATOM 3315 O O . GLU A 1 426 ? -3.326 14.982 32.460 1.00 53.69 426 GLU A O 1
ATOM 3320 N N . PRO A 1 427 ? -5.214 15.808 33.400 1.00 52.00 427 PRO A N 1
ATOM 3321 C CA . PRO A 1 427 ? -6.271 14.998 32.751 1.00 52.00 427 PRO A CA 1
ATOM 3322 C C . PRO A 1 427 ? -6.264 14.825 31.210 1.00 52.00 427 PRO A C 1
ATOM 3324 O O . PRO A 1 427 ? -7.291 14.523 30.612 1.00 52.00 427 PRO A O 1
ATOM 3327 N N . LEU A 1 428 ? -5.098 14.871 30.578 1.00 52.88 428 LEU A N 1
ATOM 3328 C CA . LEU A 1 428 ? -4.711 14.448 29.239 1.00 52.88 428 LEU A CA 1
ATOM 3329 C C . LEU A 1 428 ? -5.449 13.204 28.722 1.00 52.88 428 LEU A C 1
ATOM 3331 O O . LEU A 1 428 ? -5.811 13.206 27.561 1.00 52.88 428 LEU A O 1
ATOM 3335 N N . ILE A 1 429 ? -5.735 12.150 29.504 1.00 48.66 429 ILE A N 1
ATOM 3336 C CA . ILE A 1 429 ? -6.495 11.016 28.930 1.00 48.66 429 ILE A CA 1
ATOM 3337 C C . ILE A 1 429 ? -7.927 11.422 28.583 1.00 48.66 429 ILE A C 1
ATOM 3339 O O . ILE A 1 429 ? -8.327 11.218 27.451 1.00 48.66 429 ILE A O 1
ATOM 3343 N N . SER A 1 430 ? -8.701 12.013 29.497 1.00 46.38 430 SER A N 1
ATOM 3344 C CA . SER A 1 430 ? -10.089 12.392 29.179 1.00 46.38 430 SER A CA 1
ATOM 3345 C C . SER A 1 430 ? -10.171 13.577 28.207 1.00 46.38 430 SER A C 1
ATOM 3347 O O . SER A 1 430 ? -11.208 13.798 27.592 1.00 46.38 430 SER A O 1
ATOM 3349 N N . GLU A 1 431 ? -9.079 14.332 28.050 1.00 49.00 431 GLU A N 1
ATOM 3350 C CA . GLU A 1 431 ? -8.912 15.431 27.085 1.00 49.00 431 GLU A CA 1
ATOM 3351 C C . GLU A 1 431 ? -8.660 14.967 25.652 1.00 49.00 431 GLU A C 1
ATOM 3353 O O . GLU A 1 431 ? -8.995 15.681 24.712 1.00 49.00 431 GLU A O 1
ATOM 3358 N N . LEU A 1 432 ? -8.075 13.782 25.477 1.00 50.50 432 LEU A N 1
ATOM 3359 C CA . LEU A 1 432 ? -7.731 13.200 24.178 1.00 50.50 432 LEU A CA 1
ATOM 3360 C C . LEU A 1 432 ? -8.891 12.425 23.533 1.00 50.50 432 LEU A C 1
ATOM 3362 O O . LEU A 1 432 ? -8.734 11.822 22.470 1.00 50.50 432 LEU A O 1
ATOM 3366 N N . GLU A 1 433 ? -10.046 12.405 24.195 1.00 49.91 433 GLU A N 1
ATOM 3367 C CA . GLU A 1 433 ? -11.128 11.465 23.938 1.00 49.91 433 GLU A CA 1
ATOM 3368 C C . GLU A 1 433 ? -12.485 12.176 23.788 1.00 49.91 433 GLU A C 1
ATOM 3370 O O . GLU A 1 433 ? -13.388 11.998 24.601 1.00 49.91 433 GLU A O 1
ATOM 3375 N N . GLY A 1 434 ? -12.660 12.981 22.733 1.00 50.81 434 GLY A N 1
ATOM 3376 C CA . GLY A 1 434 ? -13.959 13.575 22.392 1.00 50.81 434 GLY A CA 1
ATOM 3377 C C . GLY A 1 434 ? -13.881 14.823 21.511 1.00 50.81 434 GLY A C 1
ATOM 3378 O O . GLY A 1 434 ? -12.803 15.215 21.078 1.00 50.81 434 GLY A O 1
ATOM 3379 N N . HIS A 1 435 ? -15.042 15.437 21.266 1.00 52.81 435 HIS A N 1
ATOM 3380 C CA . HIS A 1 435 ? -15.173 16.799 20.740 1.00 52.81 435 HIS A CA 1
ATOM 3381 C C . HIS A 1 435 ? -15.105 17.764 21.938 1.00 52.81 435 HIS A C 1
ATOM 3383 O O . HIS A 1 435 ? -16.103 17.878 22.657 1.00 52.81 435 HIS A O 1
ATOM 3389 N N . PRO A 1 436 ? -13.946 18.377 22.251 1.00 57.12 436 PRO A N 1
ATOM 3390 C CA . PRO A 1 436 ? -13.834 19.241 23.419 1.00 57.12 436 PRO A CA 1
ATOM 3391 C C . PRO A 1 436 ? -14.711 20.483 23.244 1.00 57.12 436 PRO A C 1
ATOM 3393 O O . PRO A 1 436 ? -14.782 21.065 22.162 1.00 57.12 436 PRO A O 1
ATOM 3396 N N . ASP A 1 437 ? -15.362 20.904 24.327 1.00 61.34 437 ASP A N 1
ATOM 3397 C CA . ASP A 1 437 ? -16.001 22.214 24.367 1.00 61.34 437 ASP A CA 1
ATOM 3398 C C . ASP A 1 437 ? -14.953 23.340 24.426 1.00 61.34 437 ASP A C 1
ATOM 3400 O O . ASP A 1 437 ? -13.743 23.120 24.524 1.00 61.34 437 ASP A O 1
ATOM 3404 N N . LYS A 1 438 ? -15.429 24.583 24.370 1.00 60.62 438 LYS A N 1
ATOM 3405 C CA . LYS A 1 438 ? -14.589 25.782 24.317 1.00 60.62 438 LYS A CA 1
ATOM 3406 C C . LYS A 1 438 ? -13.595 25.915 25.474 1.00 60.62 438 LYS A C 1
ATOM 3408 O O . LYS A 1 438 ? -12.460 26.343 25.257 1.00 60.62 438 LYS A O 1
ATOM 3413 N N . ASP A 1 439 ? -14.009 25.611 26.699 1.00 64.19 439 ASP A N 1
ATOM 3414 C CA . ASP A 1 439 ? -13.132 25.768 27.860 1.00 64.19 439 ASP A CA 1
ATOM 3415 C C . ASP A 1 439 ? -12.108 24.634 27.898 1.00 64.19 439 ASP A C 1
ATOM 3417 O O . ASP A 1 439 ? -10.917 24.875 28.114 1.00 64.19 439 ASP A O 1
ATOM 3421 N N . ARG A 1 440 ? -12.529 23.426 27.517 1.00 68.31 440 ARG A N 1
ATOM 3422 C CA . ARG A 1 440 ? -11.645 22.269 27.400 1.00 68.31 440 ARG A CA 1
ATOM 3423 C C . ARG A 1 440 ? -10.601 22.419 26.298 1.00 68.31 440 ARG A C 1
ATOM 3425 O O . ARG A 1 440 ? -9.442 22.043 26.468 1.00 68.31 440 ARG A O 1
ATOM 3432 N N . ALA A 1 441 ? -10.982 23.019 25.178 1.00 62.28 441 ALA A N 1
ATOM 3433 C CA . ALA A 1 441 ? -10.078 23.262 24.068 1.00 62.28 441 ALA A CA 1
ATOM 3434 C C . ALA A 1 441 ? -8.986 24.299 24.423 1.00 62.28 441 ALA A C 1
ATOM 3436 O O . ALA A 1 441 ? -7.858 24.212 23.941 1.00 62.28 441 ALA A O 1
ATOM 3437 N N . ARG A 1 442 ? -9.254 25.238 25.340 1.00 64.19 442 ARG A N 1
ATOM 3438 C CA . ARG A 1 442 ? -8.230 26.168 25.857 1.00 64.19 442 ARG A CA 1
ATOM 3439 C C . ARG A 1 442 ? -7.210 25.488 26.771 1.00 64.19 442 ARG A C 1
ATOM 3441 O O . ARG A 1 442 ? -6.031 25.830 26.716 1.00 64.19 442 ARG A O 1
ATOM 3448 N N . GLU A 1 443 ? -7.637 24.526 27.582 1.00 66.94 443 GLU A N 1
ATOM 3449 C CA . GLU A 1 443 ? -6.740 23.734 28.438 1.00 66.94 443 GLU A CA 1
ATOM 3450 C C . GLU A 1 443 ? -5.805 22.848 27.602 1.00 66.94 443 GLU A C 1
ATOM 3452 O O . GLU A 1 443 ? -4.591 22.839 27.810 1.00 66.94 443 GLU A O 1
ATOM 3457 N N . LEU A 1 444 ? -6.353 22.195 26.575 1.00 66.56 444 LEU A N 1
ATOM 3458 C CA . LEU A 1 444 ? -5.609 21.390 25.602 1.00 66.56 444 LEU A CA 1
ATOM 3459 C C . LEU A 1 444 ? -4.472 22.172 24.910 1.00 66.56 444 LEU A C 1
ATOM 3461 O O . LEU A 1 444 ? -3.365 21.659 24.740 1.00 66.56 444 LEU A O 1
ATOM 3465 N N . VAL A 1 445 ? -4.726 23.433 24.551 1.00 62.81 445 VAL A N 1
ATOM 3466 C CA . VAL A 1 445 ? -3.752 24.381 23.970 1.00 62.81 445 VAL A CA 1
ATOM 3467 C C . VAL A 1 445 ? -2.586 24.659 24.936 1.00 62.81 445 VAL A C 1
ATOM 3469 O O . VAL A 1 445 ? -1.416 24.653 24.537 1.00 62.81 445 VAL A O 1
ATOM 3472 N N . VAL A 1 446 ? -2.870 24.844 26.228 1.00 66.94 446 VAL A N 1
ATOM 3473 C CA . VAL A 1 446 ? -1.835 25.030 27.263 1.00 66.94 446 VAL A CA 1
ATOM 3474 C C . VAL A 1 446 ? -1.012 23.752 27.446 1.00 66.94 446 VAL A C 1
ATOM 3476 O O . VAL A 1 446 ? 0.219 23.809 27.492 1.00 66.94 446 VAL A O 1
ATOM 3479 N N . ASN A 1 447 ? -1.667 22.592 27.469 1.00 67.75 447 ASN A N 1
ATOM 3480 C CA . ASN A 1 447 ? -1.007 21.294 27.611 1.00 67.75 447 ASN A CA 1
ATOM 3481 C C . ASN A 1 447 ? -0.083 20.969 26.429 1.00 67.75 447 ASN A C 1
ATOM 3483 O O . ASN A 1 447 ? 1.031 20.486 26.639 1.00 67.75 447 ASN A O 1
ATOM 3487 N N . LEU A 1 448 ? -0.490 21.306 25.201 1.00 64.75 448 LEU A N 1
ATOM 3488 C CA . LEU A 1 448 ? 0.342 21.160 24.001 1.00 64.75 448 LEU A CA 1
ATOM 3489 C C . LEU A 1 448 ? 1.620 22.010 24.079 1.00 64.75 448 LEU A C 1
ATOM 3491 O O . LEU A 1 448 ? 2.691 21.558 23.682 1.00 64.75 448 LEU A O 1
ATOM 3495 N N . SER A 1 449 ? 1.528 23.220 24.634 1.00 62.25 449 SER A N 1
ATOM 3496 C CA . SER A 1 449 ? 2.674 24.132 24.780 1.00 62.25 449 SER A CA 1
ATOM 3497 C C . SER A 1 449 ? 3.717 23.632 25.782 1.00 62.25 449 SER A C 1
ATOM 3499 O O . SER A 1 449 ? 4.902 23.936 25.652 1.00 62.25 449 SER A O 1
ATOM 3501 N N . ASN A 1 450 ? 3.274 22.865 26.780 1.00 66.44 450 ASN A N 1
ATOM 3502 C CA . ASN A 1 450 ? 4.101 22.415 27.898 1.00 66.44 450 ASN A CA 1
ATOM 3503 C C . ASN A 1 450 ? 4.637 20.980 27.730 1.00 66.44 450 ASN A C 1
ATOM 3505 O O . ASN A 1 450 ? 5.442 20.531 28.549 1.00 66.44 450 ASN A O 1
ATOM 3509 N N . ASN A 1 451 ? 4.217 20.251 26.689 1.00 64.31 451 ASN A N 1
ATOM 3510 C CA . ASN A 1 451 ? 4.593 18.856 26.462 1.00 64.31 451 ASN A CA 1
ATOM 3511 C C . ASN A 1 451 ? 5.515 18.706 25.245 1.00 64.31 451 ASN A C 1
ATOM 3513 O O . ASN A 1 451 ? 5.151 19.097 24.144 1.00 64.31 451 ASN A O 1
ATOM 3517 N N . ASN A 1 452 ? 6.694 18.105 25.433 1.00 65.44 452 ASN A N 1
ATOM 3518 C CA . ASN A 1 452 ? 7.676 17.867 24.366 1.00 65.44 452 ASN A CA 1
ATOM 3519 C C . ASN A 1 452 ? 7.706 16.407 23.863 1.00 65.44 452 ASN A C 1
ATOM 3521 O O . ASN A 1 452 ? 8.652 16.027 23.177 1.00 65.44 452 ASN A O 1
ATOM 3525 N N . ASP A 1 453 ? 6.746 15.556 24.248 1.00 65.25 453 ASP A N 1
ATOM 3526 C CA . ASP A 1 453 ? 6.613 14.197 23.705 1.00 65.25 453 ASP A CA 1
ATOM 3527 C C . ASP A 1 453 ? 5.776 14.245 22.414 1.00 65.25 453 ASP A C 1
ATOM 3529 O O . ASP A 1 453 ? 4.574 14.529 22.485 1.00 65.25 453 ASP A O 1
ATOM 3533 N N . PRO A 1 454 ? 6.364 13.932 21.242 1.00 62.34 454 PRO A N 1
ATOM 3534 C CA . PRO A 1 454 ? 5.668 13.978 19.957 1.00 62.34 454 PRO A CA 1
ATOM 3535 C C . PRO A 1 454 ? 4.367 13.174 19.927 1.00 62.34 454 PRO A C 1
ATOM 3537 O O . PRO A 1 454 ? 3.396 13.598 19.308 1.00 62.34 454 PRO A O 1
ATOM 3540 N N . ARG A 1 455 ? 4.313 12.044 20.646 1.00 66.25 455 ARG A N 1
ATOM 3541 C CA . ARG A 1 455 ? 3.129 11.170 20.683 1.00 66.25 455 ARG A CA 1
ATOM 3542 C C . ARG A 1 455 ? 1.979 11.799 21.455 1.00 66.25 455 ARG A C 1
ATOM 3544 O O . ARG A 1 455 ? 0.819 11.542 21.152 1.00 66.25 455 ARG A O 1
ATOM 3551 N N . VAL A 1 456 ? 2.291 12.594 22.480 1.00 67.19 456 VAL A N 1
ATOM 3552 C CA . VAL A 1 456 ? 1.269 13.331 23.229 1.00 67.19 456 VAL A CA 1
ATOM 3553 C C . VAL A 1 456 ? 0.833 14.552 22.428 1.00 67.19 456 VAL A C 1
ATOM 3555 O O . VAL A 1 456 ? -0.365 14.770 22.274 1.00 67.19 456 VAL A O 1
ATOM 3558 N N . ALA A 1 457 ? 1.785 15.288 21.846 1.00 64.75 457 ALA A N 1
ATOM 3559 C CA . ALA A 1 457 ? 1.499 16.443 21.001 1.00 64.75 457 ALA A CA 1
ATOM 3560 C C . ALA A 1 457 ? 0.552 16.089 19.843 1.00 64.75 457 ALA A C 1
ATOM 3562 O O . ALA A 1 457 ? -0.458 16.764 19.651 1.00 64.75 457 ALA A O 1
ATOM 3563 N N . GLU A 1 458 ? 0.822 14.996 19.120 1.00 61.47 458 GLU A N 1
ATOM 3564 C CA . GLU A 1 458 ? -0.006 14.536 17.998 1.00 61.47 458 GLU A CA 1
ATOM 3565 C C . GLU A 1 458 ? -1.473 14.325 18.392 1.00 61.47 458 GLU A C 1
ATOM 3567 O O . GLU A 1 458 ? -2.388 14.713 17.663 1.00 61.47 458 GLU A O 1
ATOM 3572 N N . ARG A 1 459 ? -1.720 13.756 19.575 1.00 66.00 459 ARG A N 1
ATOM 3573 C CA . ARG A 1 459 ? -3.084 13.499 20.044 1.00 66.00 459 ARG A CA 1
ATOM 3574 C C . ARG A 1 459 ? -3.772 14.749 20.566 1.00 66.00 459 ARG A C 1
ATOM 3576 O O . ARG A 1 459 ? -4.969 14.898 20.353 1.00 66.00 459 ARG A O 1
ATOM 3583 N N . LEU A 1 460 ? -3.041 15.655 21.211 1.00 64.94 460 LEU A N 1
ATOM 3584 C CA . LEU A 1 460 ? -3.615 16.927 21.658 1.00 64.94 460 LEU A CA 1
ATOM 3585 C C . LEU A 1 460 ? -4.076 17.754 20.463 1.00 64.94 460 LEU A C 1
ATOM 3587 O O . LEU A 1 460 ? -5.175 18.298 20.475 1.00 64.94 460 LEU A O 1
ATOM 3591 N N . MET A 1 461 ? -3.278 17.766 19.395 1.00 62.59 461 MET A N 1
ATOM 3592 C CA . MET A 1 461 ? -3.672 18.374 18.126 1.00 62.59 461 MET A CA 1
ATOM 3593 C C . MET A 1 461 ? -4.912 17.693 17.537 1.00 62.59 461 MET A C 1
ATOM 3595 O O . MET A 1 461 ? -5.804 18.381 17.054 1.00 62.59 461 MET A O 1
ATOM 3599 N N . ALA A 1 462 ? -5.024 16.365 17.645 1.00 57.66 462 ALA A N 1
ATOM 3600 C CA . ALA A 1 462 ? -6.208 15.632 17.204 1.00 57.66 462 ALA A CA 1
ATOM 3601 C C . ALA A 1 462 ? -7.487 15.969 17.976 1.00 57.66 462 ALA A C 1
ATOM 3603 O O . ALA A 1 462 ? -8.529 16.185 17.365 1.00 57.66 462 ALA A O 1
ATOM 3604 N N . ALA A 1 463 ? -7.413 16.055 19.301 1.00 61.50 463 ALA A N 1
ATOM 3605 C CA . ALA A 1 463 ? -8.552 16.449 20.122 1.00 61.50 463 ALA A CA 1
ATOM 3606 C C . ALA A 1 463 ? -8.977 17.895 19.828 1.00 61.50 463 ALA A C 1
ATOM 3608 O O . ALA A 1 463 ? -10.161 18.184 19.674 1.00 61.50 463 ALA A O 1
ATOM 3609 N N . LEU A 1 464 ? -8.007 18.798 19.660 1.00 59.91 464 LEU A N 1
ATOM 3610 C CA . LEU A 1 464 ? -8.263 20.181 19.256 1.00 59.91 464 LEU A CA 1
ATOM 3611 C C . LEU A 1 464 ? -8.895 20.275 17.859 1.00 59.91 464 LEU A C 1
ATOM 3613 O O . LEU A 1 464 ? -9.730 21.148 17.642 1.00 59.91 464 LEU A O 1
ATOM 3617 N N . ALA A 1 465 ? -8.564 19.353 16.947 1.00 52.81 465 ALA A N 1
ATOM 3618 C CA . ALA A 1 465 ? -9.213 19.209 15.640 1.00 52.81 465 ALA A CA 1
ATOM 3619 C C . ALA A 1 465 ? -10.706 18.933 15.731 1.00 52.81 465 ALA A C 1
ATOM 3621 O O . ALA A 1 465 ? -11.491 19.435 14.931 1.00 52.81 465 ALA A O 1
ATOM 3622 N N . ALA A 1 466 ? -11.072 18.068 16.672 1.00 52.84 466 ALA A N 1
ATOM 3623 C CA . ALA A 1 466 ? -12.442 17.648 16.870 1.00 52.84 466 ALA A CA 1
ATOM 3624 C C . ALA A 1 466 ? -13.268 18.735 17.577 1.00 52.84 466 ALA A C 1
ATOM 3626 O O . ALA A 1 466 ? -14.485 18.632 17.600 1.00 52.84 466 ALA A O 1
ATOM 3627 N N . SER A 1 467 ? -12.646 19.780 18.128 1.00 56.28 467 SER A N 1
ATOM 3628 C CA . SER A 1 467 ? -13.357 20.884 18.777 1.00 56.28 467 SER A CA 1
ATOM 3629 C C . SER A 1 467 ? -14.338 21.578 17.828 1.00 56.28 467 SER A C 1
ATOM 3631 O O . SER A 1 467 ? -14.015 21.828 16.666 1.00 56.28 467 SER A O 1
ATOM 3633 N N . ASP A 1 468 ? -15.498 21.965 18.357 1.00 54.62 468 ASP A N 1
ATOM 3634 C CA . ASP A 1 468 ? -16.436 22.868 17.678 1.00 54.62 468 ASP A CA 1
ATOM 3635 C C . ASP A 1 468 ? -16.088 24.358 17.924 1.00 54.62 468 ASP A C 1
ATOM 3637 O O . ASP A 1 468 ? -16.770 25.252 17.423 1.00 54.62 468 ASP A O 1
ATOM 3641 N N . ASP A 1 469 ? -15.038 24.658 18.709 1.00 57.59 469 ASP A N 1
ATOM 3642 C CA . ASP A 1 469 ? -14.546 26.025 18.934 1.00 57.59 469 ASP A CA 1
ATOM 3643 C C . ASP A 1 469 ? -13.439 26.414 17.941 1.00 57.59 469 ASP A C 1
ATOM 3645 O O . ASP A 1 469 ? -12.257 26.102 18.131 1.00 57.59 469 ASP A O 1
ATOM 3649 N N . ASP A 1 470 ? -13.823 27.209 16.940 1.00 52.88 470 ASP A N 1
ATOM 3650 C CA . ASP A 1 470 ? -12.938 27.817 15.936 1.00 52.88 470 ASP A CA 1
ATOM 3651 C C . ASP A 1 470 ? -11.736 28.562 16.554 1.00 52.88 470 ASP A C 1
ATOM 3653 O O . ASP A 1 470 ? -10.659 28.650 15.953 1.00 52.88 470 ASP A O 1
ATOM 3657 N N . THR A 1 471 ? -11.891 29.097 17.772 1.00 53.50 471 THR A N 1
ATOM 3658 C CA . THR A 1 471 ? -10.842 29.855 18.474 1.00 53.50 471 THR A CA 1
ATOM 3659 C C . THR A 1 471 ? -9.707 28.947 18.940 1.00 53.50 471 THR A C 1
ATOM 3661 O O . THR A 1 471 ? -8.532 29.280 18.771 1.00 53.50 471 THR A O 1
ATOM 3664 N N . ALA A 1 472 ? -10.040 27.798 19.527 1.00 52.78 472 ALA A N 1
ATOM 3665 C CA . ALA A 1 472 ? -9.057 26.845 20.022 1.00 52.78 472 ALA A CA 1
ATOM 3666 C C . ALA A 1 472 ? -8.340 26.121 18.880 1.00 52.78 472 ALA A C 1
ATOM 3668 O O . ALA A 1 472 ? -7.121 25.956 18.929 1.00 52.78 472 ALA A O 1
ATOM 3669 N N . ALA A 1 473 ? -9.066 25.791 17.810 1.00 50.28 473 ALA A N 1
ATOM 3670 C CA . ALA A 1 473 ? -8.472 25.232 16.605 1.00 50.28 473 ALA A CA 1
ATOM 3671 C C . ALA A 1 473 ? -7.490 26.234 15.945 1.00 50.28 473 ALA A C 1
ATOM 3673 O O . ALA A 1 473 ? -6.403 25.855 15.510 1.00 50.28 473 ALA A O 1
ATOM 3674 N N . SER A 1 474 ? -7.795 27.539 15.971 1.00 49.41 474 SER A N 1
ATOM 3675 C CA . SER A 1 474 ? -6.879 28.604 15.515 1.00 49.41 474 SER A CA 1
ATOM 3676 C C . SER A 1 474 ? -5.651 28.790 16.426 1.00 49.41 474 SER A C 1
ATOM 3678 O O . SER A 1 474 ? -4.559 29.109 15.949 1.00 49.41 474 SER A O 1
ATOM 3680 N N . ALA A 1 475 ? -5.795 28.567 17.737 1.00 53.12 475 ALA A N 1
ATOM 3681 C CA . ALA A 1 475 ? -4.703 28.669 18.709 1.00 53.12 475 ALA A CA 1
ATOM 3682 C C . ALA A 1 475 ? -3.648 27.557 18.547 1.00 53.12 475 ALA A C 1
ATOM 3684 O O . ALA A 1 475 ? -2.469 27.811 18.798 1.00 53.12 475 ALA A O 1
ATOM 3685 N N . VAL A 1 476 ? -4.036 26.372 18.051 1.00 53.12 476 VAL A N 1
ATOM 3686 C CA . VAL A 1 476 ? -3.109 25.281 17.678 1.00 53.12 476 VAL A CA 1
ATOM 3687 C C . VAL A 1 476 ? -2.041 25.770 16.708 1.00 53.12 476 VAL A C 1
ATOM 3689 O O . VAL A 1 476 ? -0.867 25.478 16.899 1.00 53.12 476 VAL A O 1
ATOM 3692 N N . TRP A 1 477 ? -2.422 26.559 15.702 1.00 51.12 477 TRP A N 1
ATOM 3693 C CA . TRP A 1 477 ? -1.495 27.066 14.687 1.00 51.12 477 TRP A CA 1
ATOM 3694 C C . TRP A 1 477 ? -0.610 28.192 15.218 1.00 51.12 477 TRP A C 1
ATOM 3696 O O . TRP A 1 477 ? 0.593 28.204 14.963 1.00 51.12 477 TRP A O 1
ATOM 3706 N N . GLY A 1 478 ? -1.164 29.090 16.040 1.00 51.59 478 GLY A N 1
ATOM 3707 C CA . GLY A 1 478 ? -0.368 30.094 16.756 1.00 51.59 478 GLY A CA 1
ATOM 3708 C C . GLY A 1 478 ? 0.710 29.466 17.650 1.00 51.59 478 GLY A C 1
ATOM 3709 O O . GLY A 1 478 ? 1.827 29.979 17.724 1.00 51.59 478 GLY A O 1
ATOM 3710 N N . LEU A 1 479 ? 0.399 28.322 18.268 1.00 50.47 479 LEU A N 1
ATOM 3711 C CA . LEU A 1 479 ? 1.328 27.551 19.087 1.00 50.47 479 LEU A CA 1
ATOM 3712 C C . LEU A 1 479 ? 2.269 26.662 18.278 1.00 50.47 479 LEU A C 1
ATOM 3714 O O . LEU A 1 479 ? 3.444 26.644 18.599 1.00 50.47 479 LEU A O 1
ATOM 3718 N N . ALA A 1 480 ? 1.842 25.986 17.211 1.00 47.44 480 ALA A N 1
ATOM 3719 C CA . ALA A 1 480 ? 2.719 25.151 16.377 1.00 47.44 480 ALA A CA 1
ATOM 3720 C C . ALA A 1 480 ? 3.922 25.938 15.809 1.00 47.44 480 ALA A C 1
ATOM 3722 O O . ALA A 1 480 ? 5.016 25.397 15.638 1.00 47.44 480 ALA A O 1
ATOM 3723 N N . PHE A 1 481 ? 3.760 27.251 15.620 1.00 48.66 481 PHE A N 1
ATOM 3724 C CA . PHE A 1 481 ? 4.835 28.167 15.224 1.00 48.66 481 PHE A CA 1
ATOM 3725 C C . PHE A 1 481 ? 5.502 28.925 16.392 1.00 48.66 481 PHE A C 1
ATOM 3727 O O . PHE A 1 481 ? 6.441 29.690 16.161 1.00 48.66 481 PHE A O 1
ATOM 3734 N N . GLY A 1 482 ? 5.039 28.714 17.630 1.00 43.28 482 GLY A N 1
ATOM 3735 C CA . GLY A 1 482 ? 5.592 29.240 18.887 1.00 43.28 482 GLY A CA 1
ATOM 3736 C C . GLY A 1 482 ? 6.147 28.175 19.854 1.00 43.28 482 GLY A C 1
ATOM 3737 O O . GLY A 1 482 ? 6.767 28.537 20.851 1.00 43.28 482 GLY A O 1
ATOM 3738 N N . VAL A 1 483 ? 5.958 26.880 19.573 1.00 48.22 483 VAL A N 1
ATOM 3739 C CA . VAL A 1 483 ? 6.463 25.740 20.359 1.00 48.22 483 VAL A CA 1
ATOM 3740 C C . VAL A 1 483 ? 7.951 25.484 20.106 1.00 48.22 483 VAL A C 1
ATOM 3742 O O . VAL A 1 483 ? 8.550 25.998 19.151 1.00 48.22 483 VAL A O 1
ATOM 3745 N N . SER A 1 484 ? 8.538 24.668 20.987 1.00 50.88 484 SER A N 1
ATOM 3746 C CA . SER A 1 484 ? 9.916 24.186 20.901 1.00 50.88 484 SER A CA 1
ATOM 3747 C C . SER A 1 484 ? 10.220 23.557 19.529 1.00 50.88 484 SER A C 1
ATOM 3749 O O . SER A 1 484 ? 9.355 22.947 18.899 1.00 50.88 484 SER A O 1
ATOM 3751 N N . GLU A 1 485 ? 11.466 23.693 19.064 1.00 50.94 485 GLU A N 1
ATOM 3752 C CA . GLU A 1 485 ? 11.915 23.157 17.767 1.00 50.94 485 GLU A CA 1
ATOM 3753 C C . GLU A 1 485 ? 11.608 21.655 17.572 1.00 50.94 485 GLU A C 1
ATOM 3755 O O . GLU A 1 485 ? 11.151 21.295 16.493 1.00 50.94 485 GLU A O 1
ATOM 3760 N N . PRO A 1 486 ? 11.739 20.770 18.585 1.00 49.12 486 PRO A N 1
ATOM 3761 C CA . PRO A 1 486 ? 11.369 19.360 18.445 1.00 49.12 486 PRO A CA 1
ATOM 3762 C C . PRO A 1 486 ? 9.876 19.128 18.193 1.00 49.12 486 PRO A C 1
ATOM 3764 O O . PRO A 1 486 ? 9.528 18.233 17.433 1.00 49.12 486 PRO A O 1
ATOM 3767 N N . ASN A 1 487 ? 8.992 19.931 18.792 1.00 48.75 487 ASN A N 1
ATOM 3768 C CA . ASN A 1 487 ? 7.547 19.818 18.579 1.00 48.75 487 ASN A CA 1
ATOM 3769 C C . ASN A 1 487 ? 7.134 20.371 17.222 1.00 48.75 487 ASN A C 1
ATOM 3771 O O . ASN A 1 487 ? 6.260 19.809 16.571 1.00 48.75 487 ASN A O 1
ATOM 3775 N N . ARG A 1 488 ? 7.785 21.449 16.778 1.00 51.72 488 ARG A N 1
ATOM 3776 C CA . ARG A 1 488 ? 7.605 21.985 15.430 1.00 51.72 488 ARG A CA 1
ATOM 3777 C C . ARG A 1 488 ? 8.107 21.004 14.382 1.00 51.72 488 ARG A C 1
ATOM 3779 O O . ARG A 1 488 ? 7.400 20.754 13.419 1.00 51.72 488 ARG A O 1
ATOM 3786 N N . GLN A 1 489 ? 9.279 20.409 14.589 1.00 50.53 489 GLN A N 1
ATOM 3787 C CA . GLN A 1 489 ? 9.812 19.387 13.697 1.00 50.53 489 GLN A CA 1
ATOM 3788 C C . GLN A 1 489 ? 8.929 18.141 13.711 1.00 50.53 489 GLN A C 1
ATOM 3790 O O . GLN A 1 489 ? 8.597 17.655 12.648 1.00 50.53 489 GLN A O 1
ATOM 3795 N N . ALA A 1 490 ? 8.457 17.678 14.871 1.00 49.03 490 ALA A N 1
ATOM 3796 C CA . ALA A 1 490 ? 7.502 16.577 14.947 1.00 49.03 490 ALA A CA 1
ATOM 3797 C C . ALA A 1 490 ? 6.185 16.908 14.235 1.00 49.03 490 ALA A C 1
ATOM 3799 O O . ALA A 1 490 ? 5.656 16.063 13.530 1.00 49.03 490 ALA A O 1
ATOM 3800 N N . PHE A 1 491 ? 5.671 18.130 14.371 1.00 49.75 491 PHE A N 1
ATOM 3801 C CA . PHE A 1 491 ? 4.487 18.599 13.657 1.00 49.75 491 PHE A CA 1
ATOM 3802 C C . PHE A 1 491 ? 4.705 18.634 12.141 1.00 49.75 491 PHE A C 1
ATOM 3804 O O . PHE A 1 491 ? 3.888 18.099 11.397 1.00 49.75 491 PHE A O 1
ATOM 3811 N N . MET A 1 492 ? 5.828 19.191 11.686 1.00 48.38 492 MET A N 1
ATOM 3812 C CA . MET A 1 492 ? 6.202 19.248 10.271 1.00 48.38 492 MET A CA 1
ATOM 3813 C C . MET A 1 492 ? 6.529 17.864 9.701 1.00 48.38 492 MET A C 1
ATOM 3815 O O . MET A 1 492 ? 6.159 17.587 8.572 1.00 48.38 492 MET A O 1
ATOM 3819 N N . ASP A 1 493 ? 7.151 16.968 10.467 1.00 46.84 493 ASP A N 1
ATOM 3820 C CA . ASP A 1 493 ? 7.406 15.571 10.098 1.00 46.84 493 ASP A CA 1
ATOM 3821 C C . ASP A 1 493 ? 6.098 14.783 10.020 1.00 46.84 493 ASP A C 1
ATOM 3823 O O . ASP A 1 493 ? 5.913 13.985 9.107 1.00 46.84 493 ASP A O 1
ATOM 3827 N N . CYS A 1 494 ? 5.165 15.037 10.939 1.00 43.84 494 CYS A N 1
ATOM 3828 C CA . CYS A 1 494 ? 3.831 14.445 10.948 1.00 43.84 494 CYS A CA 1
ATOM 3829 C C . CYS A 1 494 ? 3.044 14.903 9.706 1.00 43.84 494 CYS A C 1
ATOM 3831 O O . CYS A 1 494 ? 2.540 14.072 8.948 1.00 43.84 494 CYS A O 1
ATOM 3833 N N . LEU A 1 495 ? 3.060 16.207 9.405 1.00 44.19 495 LEU A N 1
ATOM 3834 C CA . LEU A 1 495 ? 2.547 16.751 8.146 1.00 44.19 495 LEU A CA 1
ATOM 3835 C C . LEU A 1 495 ? 3.276 16.137 6.929 1.00 44.19 495 LEU A C 1
ATOM 3837 O O . LEU A 1 495 ? 2.643 15.668 5.994 1.00 44.19 495 LEU A O 1
ATOM 3841 N N . ASN A 1 496 ? 4.599 16.025 6.928 1.00 40.22 496 ASN A N 1
ATOM 3842 C CA . ASN A 1 496 ? 5.335 15.524 5.764 1.00 40.22 496 ASN A CA 1
ATOM 3843 C C . ASN A 1 496 ? 5.162 14.018 5.516 1.00 40.22 496 ASN A C 1
ATOM 3845 O O . ASN A 1 496 ? 5.179 13.590 4.362 1.00 40.22 496 ASN A O 1
ATOM 3849 N N . GLN A 1 497 ? 4.978 13.213 6.564 1.00 38.16 497 GLN A N 1
ATOM 3850 C CA . GLN A 1 497 ? 4.919 11.753 6.459 1.00 38.16 497 GLN A CA 1
ATOM 3851 C C . GLN A 1 497 ? 3.491 11.219 6.287 1.00 38.16 497 GLN A C 1
ATOM 3853 O O . GLN A 1 497 ? 3.335 10.201 5.619 1.00 38.16 497 GLN A O 1
ATOM 3858 N N . ASN A 1 498 ? 2.471 11.897 6.838 1.00 41.38 498 ASN A N 1
ATOM 3859 C CA . ASN A 1 498 ? 1.085 11.405 6.899 1.00 41.38 498 ASN A CA 1
ATOM 3860 C C . ASN A 1 498 ? 0.008 12.520 6.848 1.00 41.38 498 ASN A C 1
ATOM 3862 O O . ASN A 1 498 ? -1.112 12.294 7.307 1.00 41.38 498 ASN A O 1
ATOM 3866 N N . TRP A 1 499 ? 0.275 13.714 6.286 1.00 39.72 499 TRP A N 1
ATOM 3867 C CA . TRP A 1 499 ? -0.688 14.841 6.310 1.00 39.72 499 TRP A CA 1
ATOM 3868 C C . TRP A 1 499 ? -2.120 14.502 5.878 1.00 39.72 499 TRP A C 1
ATOM 3870 O O . TRP A 1 499 ? -3.050 15.110 6.380 1.00 39.72 499 TRP A O 1
ATOM 3880 N N . LYS A 1 500 ? -2.341 13.523 4.997 1.00 42.09 500 LYS A N 1
ATOM 3881 C CA . LYS A 1 500 ? -3.682 13.165 4.489 1.00 42.09 500 LYS A CA 1
ATOM 3882 C C . LYS A 1 500 ? -4.489 12.237 5.409 1.00 42.09 500 LYS A C 1
ATOM 3884 O O . LYS A 1 500 ? -5.659 11.970 5.129 1.00 42.09 500 LYS A O 1
ATOM 3889 N N . GLU A 1 501 ? -3.872 11.722 6.471 1.00 41.22 501 GLU A N 1
ATOM 3890 C CA . GLU A 1 501 ? -4.498 10.822 7.453 1.00 41.22 501 GLU A CA 1
ATOM 3891 C C . GLU A 1 501 ? -4.503 11.405 8.869 1.00 41.22 501 GLU A C 1
ATOM 3893 O O . GLU A 1 501 ? -4.920 10.743 9.819 1.00 41.22 501 GLU A O 1
ATOM 3898 N N . LEU A 1 502 ? -4.076 12.662 9.022 1.00 45.69 502 LEU A N 1
ATOM 3899 C CA . LEU A 1 502 ? -3.953 13.271 10.333 1.00 45.69 502 LEU A CA 1
ATOM 3900 C C . LEU A 1 502 ? -5.186 14.082 10.743 1.00 45.69 502 LEU A C 1
ATOM 3902 O O . LEU A 1 502 ? -5.595 14.998 10.027 1.00 45.69 502 LEU A O 1
ATOM 3906 N N . PRO A 1 503 ? -5.662 13.881 11.982 1.00 41.16 503 PRO A N 1
ATOM 3907 C CA . PRO A 1 503 ? -6.496 14.845 12.684 1.00 41.16 503 PRO A CA 1
ATOM 3908 C C . PRO A 1 503 ? -5.945 16.282 12.647 1.00 41.16 503 PRO A C 1
ATOM 3910 O O . PRO A 1 503 ? -6.727 17.218 12.617 1.00 41.16 503 PRO A O 1
ATOM 3913 N N . ALA A 1 504 ? -4.617 16.481 12.627 1.00 41.03 504 ALA A N 1
ATOM 3914 C CA . ALA A 1 504 ? -3.976 17.801 12.532 1.00 41.03 504 ALA A CA 1
ATOM 3915 C C . ALA A 1 504 ? -4.254 18.503 11.190 1.00 41.03 504 ALA A C 1
ATOM 3917 O O . ALA A 1 504 ? -4.429 19.721 11.148 1.00 41.03 504 ALA A O 1
ATOM 3918 N N . PHE A 1 505 ? -4.354 17.732 10.103 1.00 45.81 505 PHE A N 1
ATOM 3919 C CA . PHE A 1 505 ? -4.827 18.229 8.816 1.00 45.81 505 PHE A CA 1
ATOM 3920 C C . PHE A 1 505 ? -6.341 18.427 8.848 1.00 45.81 505 PHE A C 1
ATOM 3922 O O . PHE A 1 505 ? -6.797 19.462 8.414 1.00 45.81 505 PHE A O 1
ATOM 3929 N N . GLU A 1 506 ? -7.138 17.557 9.476 1.00 46.53 506 GLU A N 1
ATOM 3930 C CA . GLU A 1 506 ? -8.572 17.831 9.710 1.00 46.53 506 GLU A CA 1
ATOM 3931 C C . GLU A 1 506 ? -8.806 19.111 10.546 1.00 46.53 506 GLU A C 1
ATOM 3933 O O . GLU A 1 506 ? -9.706 19.890 10.233 1.00 46.53 506 GLU A O 1
ATOM 3938 N N . SER A 1 507 ? -7.956 19.398 11.543 1.00 44.69 507 SER A N 1
ATOM 3939 C CA . SER A 1 507 ? -7.982 20.665 12.298 1.00 44.69 507 SER A CA 1
ATOM 3940 C C . SER A 1 507 ? -7.612 21.819 11.390 1.00 44.69 507 SER A C 1
ATOM 3942 O O . SER A 1 507 ? -8.276 22.846 11.405 1.00 44.69 507 SER A O 1
ATOM 3944 N N . TRP A 1 508 ? -6.551 21.655 10.597 1.00 48.28 508 TRP A N 1
ATOM 3945 C CA . TRP A 1 508 ? -6.146 22.628 9.593 1.00 48.28 508 TRP A CA 1
ATOM 3946 C C . TRP A 1 508 ? -7.284 22.927 8.615 1.00 48.28 508 TRP A C 1
ATOM 3948 O O . TRP A 1 508 ? -7.589 24.089 8.389 1.00 48.28 508 TRP A O 1
ATOM 3958 N N . LEU A 1 509 ? -7.961 21.897 8.105 1.00 47.25 509 LEU A N 1
ATOM 3959 C CA . LEU A 1 509 ? -9.081 21.972 7.175 1.00 47.25 509 LEU A CA 1
ATOM 3960 C C . LEU A 1 509 ? -10.277 22.691 7.812 1.00 47.25 509 LEU A C 1
ATOM 3962 O O . LEU A 1 509 ? -10.881 23.530 7.154 1.00 47.25 509 LEU A O 1
ATOM 3966 N N . ARG A 1 510 ? -10.603 22.421 9.086 1.00 45.53 510 ARG A N 1
ATOM 3967 C CA . ARG A 1 510 ? -11.673 23.117 9.832 1.00 45.53 510 ARG A CA 1
ATOM 3968 C C . ARG A 1 510 ? -11.327 24.580 10.110 1.00 45.53 510 ARG A C 1
ATOM 3970 O O . ARG A 1 510 ? -12.153 25.452 9.865 1.00 45.53 510 ARG A O 1
ATOM 3977 N N . VAL A 1 511 ? -10.095 24.867 10.525 1.00 44.31 511 VAL A N 1
ATOM 3978 C CA . VAL A 1 511 ? -9.589 26.234 10.762 1.00 44.31 511 VAL A CA 1
ATOM 3979 C C . VAL A 1 511 ? -9.499 27.032 9.459 1.00 44.31 511 VAL A C 1
ATOM 3981 O O . VAL A 1 511 ? -9.865 28.204 9.424 1.00 44.31 511 VAL A O 1
ATOM 3984 N N . ALA A 1 512 ? -9.057 26.404 8.369 1.00 42.12 512 ALA A N 1
ATOM 3985 C CA . ALA A 1 512 ? -8.997 26.995 7.036 1.00 42.12 512 ALA A CA 1
ATOM 3986 C C . ALA A 1 512 ? -10.393 27.156 6.409 1.00 42.12 512 ALA A C 1
ATOM 3988 O O . ALA A 1 512 ? -10.622 28.106 5.660 1.00 42.12 512 ALA A O 1
ATOM 3989 N N . ALA A 1 513 ? -11.339 26.262 6.718 1.00 41.97 513 ALA A N 1
ATOM 3990 C CA . ALA A 1 513 ? -12.738 26.374 6.305 1.00 41.97 513 ALA A CA 1
ATOM 3991 C C . ALA A 1 513 ? -13.520 27.413 7.132 1.00 41.97 513 ALA A C 1
ATOM 3993 O O . ALA A 1 513 ? -14.481 27.995 6.621 1.00 41.97 513 ALA A O 1
ATOM 3994 N N . GLY A 1 514 ? -13.096 27.682 8.373 1.00 47.59 514 GLY A N 1
ATOM 3995 C CA . GLY A 1 514 ? -13.584 28.757 9.231 1.00 47.59 514 GLY A CA 1
ATOM 3996 C C . GLY A 1 514 ? -13.247 30.130 8.645 1.00 47.59 514 GLY A C 1
ATOM 3997 O O . GLY A 1 514 ? -12.136 30.643 8.779 1.00 47.59 514 GLY A O 1
ATOM 3998 N N . TRP A 1 515 ? -14.234 30.739 7.985 1.00 39.03 515 TRP A N 1
ATOM 3999 C CA . TRP A 1 515 ? -14.138 32.005 7.240 1.00 39.03 515 TRP A CA 1
ATOM 4000 C C . TRP A 1 515 ? -13.414 33.176 7.966 1.00 39.03 515 TRP A C 1
ATOM 4002 O O . TRP A 1 515 ? -12.789 33.978 7.274 1.00 39.03 515 TRP A O 1
ATOM 4012 N N . PRO A 1 516 ? -13.403 33.302 9.314 1.00 41.16 516 PRO A N 1
ATOM 4013 C CA . PRO A 1 516 ? -12.628 34.344 10.012 1.00 41.16 516 PRO A CA 1
ATOM 4014 C C . PRO A 1 516 ? -11.135 34.021 10.253 1.00 41.16 516 PRO A C 1
ATOM 4016 O O . PRO A 1 516 ? -10.303 34.932 10.292 1.00 41.16 516 PRO A O 1
ATOM 4019 N N . ALA A 1 517 ? -10.770 32.747 10.430 1.00 44.75 517 ALA A N 1
ATOM 4020 C CA . ALA A 1 517 ? -9.405 32.332 10.779 1.00 44.75 517 ALA A CA 1
ATOM 4021 C C . ALA A 1 517 ? -8.493 32.206 9.547 1.00 44.75 517 ALA A C 1
ATOM 4023 O O . ALA A 1 517 ? -7.311 32.552 9.619 1.00 44.75 517 ALA A O 1
ATOM 4024 N N . ARG A 1 518 ? -9.056 31.811 8.394 1.00 49.25 518 ARG A N 1
ATOM 4025 C CA . ARG A 1 518 ? -8.358 31.718 7.096 1.00 49.25 518 ARG A CA 1
ATOM 4026 C C . ARG A 1 518 ? -7.654 33.022 6.706 1.00 49.25 518 ARG A C 1
ATOM 4028 O O . ARG A 1 518 ? -6.495 32.995 6.308 1.00 49.25 518 ARG A O 1
ATOM 4035 N N . GLU A 1 519 ? -8.329 34.162 6.859 1.00 53.56 519 GLU A N 1
ATOM 4036 C CA . GLU A 1 519 ? -7.771 35.485 6.526 1.00 53.56 519 GLU A CA 1
ATOM 4037 C C . GLU A 1 519 ? -6.701 35.939 7.531 1.00 53.56 519 GLU A C 1
ATOM 4039 O O . GLU A 1 519 ? -5.700 36.546 7.152 1.00 53.56 519 GLU A O 1
ATOM 4044 N N . SER A 1 520 ? -6.853 35.577 8.809 1.00 50.41 520 SER A N 1
ATOM 4045 C CA . SER A 1 520 ? -5.855 35.867 9.847 1.00 50.41 520 SER A CA 1
ATOM 4046 C C . SER A 1 520 ? -4.567 35.058 9.634 1.00 50.41 520 SER A C 1
ATOM 4048 O O . SER A 1 520 ? -3.467 35.605 9.728 1.00 50.41 520 SER A O 1
ATOM 4050 N N . LEU A 1 521 ? -4.693 33.771 9.287 1.00 49.12 521 LEU A N 1
ATOM 4051 C CA . LEU A 1 521 ? -3.568 32.901 8.930 1.00 49.12 521 LEU A CA 1
ATOM 4052 C C . LEU A 1 521 ? -2.904 33.332 7.622 1.00 49.12 521 LEU A C 1
ATOM 4054 O O . LEU A 1 521 ? -1.679 33.369 7.554 1.00 49.12 521 LEU A O 1
ATOM 4058 N N . ARG A 1 522 ? -3.690 33.732 6.617 1.00 55.66 522 ARG A N 1
ATOM 4059 C CA . ARG A 1 522 ? -3.181 34.321 5.373 1.00 55.66 522 ARG A CA 1
ATOM 4060 C C . ARG A 1 522 ? -2.359 35.582 5.651 1.00 55.66 522 ARG A C 1
ATOM 4062 O O . ARG A 1 522 ? -1.257 35.707 5.127 1.00 55.66 522 ARG A O 1
ATOM 4069 N N . GLY A 1 523 ? -2.842 36.478 6.513 1.00 53.50 523 GLY A N 1
ATOM 4070 C CA . GLY A 1 523 ? -2.108 37.684 6.909 1.00 53.50 523 GLY A CA 1
ATOM 4071 C C . GLY A 1 523 ? -0.797 37.380 7.644 1.00 53.50 523 GLY A C 1
ATOM 4072 O O . GLY A 1 523 ? 0.239 37.962 7.329 1.00 53.50 523 GLY A O 1
ATOM 4073 N N . LEU A 1 524 ? -0.811 36.423 8.578 1.00 47.28 524 LEU A N 1
ATOM 4074 C CA . LEU A 1 524 ? 0.390 35.950 9.283 1.00 47.28 524 LEU A CA 1
ATOM 4075 C C . LEU A 1 524 ? 1.405 35.298 8.337 1.00 47.28 524 LEU A C 1
ATOM 4077 O O . LEU A 1 524 ? 2.601 35.577 8.434 1.00 47.28 524 LEU A O 1
ATOM 4081 N N . ALA A 1 525 ? 0.939 34.457 7.415 1.00 51.69 525 ALA A N 1
ATOM 4082 C CA . ALA A 1 525 ? 1.783 33.793 6.431 1.00 51.69 525 ALA A CA 1
ATOM 4083 C C . ALA A 1 525 ? 2.397 34.803 5.447 1.00 51.69 525 ALA A C 1
ATOM 4085 O O . ALA A 1 525 ? 3.599 34.758 5.199 1.00 51.69 525 ALA A O 1
ATOM 4086 N N . GLN A 1 526 ? 1.630 35.798 4.985 1.00 58.69 526 GLN A N 1
ATOM 4087 C CA . GLN A 1 526 ? 2.150 36.929 4.203 1.00 58.69 526 GLN A CA 1
ATOM 4088 C C . GLN A 1 526 ? 3.201 37.728 4.978 1.00 58.69 526 GLN A C 1
ATOM 4090 O O . GLN A 1 526 ? 4.262 38.034 4.443 1.00 58.69 526 GLN A O 1
ATOM 4095 N N . GLN A 1 527 ? 2.945 38.032 6.254 1.00 53.31 527 GLN A N 1
ATOM 4096 C CA . GLN A 1 527 ? 3.886 38.773 7.097 1.00 53.31 527 GLN A CA 1
ATOM 4097 C C . GLN A 1 527 ? 5.206 38.015 7.302 1.00 53.31 527 GLN A C 1
ATOM 4099 O O . GLN A 1 527 ? 6.263 38.635 7.422 1.00 53.31 527 GLN A O 1
ATOM 4104 N N . LYS A 1 528 ? 5.149 36.681 7.349 1.00 48.28 528 LYS A N 1
ATOM 4105 C CA . LYS A 1 528 ? 6.313 35.804 7.510 1.00 48.28 528 LYS A CA 1
ATOM 4106 C C . LYS A 1 528 ? 6.930 35.330 6.189 1.00 48.28 528 LYS A C 1
ATOM 4108 O O . LYS A 1 528 ? 7.912 34.596 6.243 1.00 48.28 528 LYS A O 1
ATOM 4113 N N . ASN A 1 529 ? 6.409 35.756 5.032 1.00 50.66 529 ASN A N 1
ATOM 4114 C CA . ASN A 1 529 ? 6.800 35.236 3.715 1.00 50.66 529 ASN A CA 1
ATOM 4115 C C . ASN A 1 529 ? 6.705 33.695 3.616 1.00 50.66 529 ASN A C 1
ATOM 4117 O O . ASN A 1 529 ? 7.509 33.042 2.955 1.00 50.66 529 ASN A O 1
ATOM 4121 N N . ASP A 1 530 ? 5.714 33.112 4.286 1.00 45.22 530 ASP A N 1
ATOM 4122 C CA . ASP A 1 530 ? 5.459 31.675 4.321 1.00 45.22 530 ASP A CA 1
ATOM 4123 C C . ASP A 1 530 ? 4.556 31.268 3.146 1.00 45.22 530 ASP A C 1
ATOM 4125 O O . ASP A 1 530 ? 3.326 31.226 3.243 1.00 45.22 530 ASP A O 1
ATOM 4129 N N . SER A 1 531 ? 5.187 31.013 2.000 1.00 47.69 531 SER A N 1
ATOM 4130 C CA . SER A 1 531 ? 4.508 30.625 0.761 1.00 47.69 531 SER A CA 1
ATOM 4131 C C . SER A 1 531 ? 3.773 29.286 0.871 1.00 47.69 531 SER A C 1
ATOM 4133 O O . SER A 1 531 ? 2.727 29.120 0.248 1.00 47.69 531 SER A O 1
ATOM 4135 N N . GLN A 1 532 ? 4.269 28.363 1.700 1.00 44.47 532 GLN A N 1
ATOM 4136 C CA . GLN A 1 532 ? 3.692 27.031 1.891 1.00 44.47 532 GLN A CA 1
ATOM 4137 C C . GLN A 1 532 ? 2.306 27.108 2.540 1.00 44.47 532 GLN A C 1
ATOM 4139 O O . GLN A 1 532 ? 1.352 26.482 2.077 1.00 44.47 532 GLN A O 1
ATOM 4144 N N . THR A 1 533 ? 2.172 27.910 3.597 1.00 47.75 533 THR A N 1
ATOM 4145 C CA . THR A 1 533 ? 0.889 28.093 4.288 1.00 47.75 533 THR A CA 1
ATOM 4146 C C . THR A 1 533 ? -0.136 28.808 3.401 1.00 47.75 533 THR A C 1
ATOM 4148 O O . THR A 1 533 ? -1.318 28.464 3.422 1.00 47.75 533 THR A O 1
ATOM 4151 N N . LEU A 1 534 ? 0.298 29.782 2.593 1.00 53.97 534 LEU A N 1
ATOM 4152 C CA . LEU A 1 534 ? -0.587 30.509 1.676 1.00 53.97 534 LEU A CA 1
ATOM 4153 C C . LEU A 1 534 ? -1.191 29.607 0.605 1.00 53.97 534 LEU A C 1
ATOM 4155 O O . LEU A 1 534 ? -2.380 29.717 0.319 1.00 53.97 534 LEU A O 1
ATOM 4159 N N . GLU A 1 535 ? -0.388 28.702 0.062 1.00 51.19 535 GLU A N 1
ATOM 4160 C CA . GLU A 1 535 ? -0.814 27.765 -0.967 1.00 51.19 535 GLU A CA 1
ATOM 4161 C C . GLU A 1 535 ? -1.811 26.730 -0.434 1.00 51.19 535 GLU A C 1
ATOM 4163 O O . GLU A 1 535 ? -2.848 26.476 -1.048 1.00 51.19 535 GLU A O 1
ATOM 4168 N N . LEU A 1 536 ? -1.539 26.187 0.755 1.00 48.84 536 LEU A N 1
ATOM 4169 C CA . LEU A 1 536 ? -2.450 25.285 1.449 1.00 48.84 536 LEU A CA 1
ATOM 4170 C C . LEU A 1 536 ? -3.820 25.956 1.653 1.00 48.84 536 LEU A C 1
ATOM 4172 O O . LEU A 1 536 ? -4.854 25.376 1.330 1.00 48.84 536 LEU A O 1
ATOM 4176 N N . LEU A 1 537 ? -3.853 27.213 2.111 1.00 51.09 537 LEU A N 1
ATOM 4177 C CA . LEU A 1 537 ? -5.101 27.938 2.374 1.00 51.09 537 LEU A CA 1
ATOM 4178 C C . LEU A 1 537 ? -5.977 28.160 1.130 1.00 51.09 537 LEU A C 1
ATOM 4180 O O . LEU A 1 537 ? -7.130 28.545 1.306 1.00 51.09 537 LEU A O 1
ATOM 4184 N N . GLU A 1 538 ? -5.493 27.958 -0.098 1.00 52.91 538 GLU A N 1
ATOM 4185 C CA . GLU A 1 538 ? -6.260 28.139 -1.343 1.00 52.91 538 GLU A CA 1
ATOM 4186 C C . GLU A 1 538 ? -6.947 26.863 -1.859 1.00 52.91 538 GLU A C 1
ATOM 4188 O O . GLU A 1 538 ? -7.774 26.947 -2.765 1.00 52.91 538 GLU A O 1
ATOM 4193 N N . HIS A 1 539 ? -6.691 25.702 -1.249 1.00 50.19 539 HIS A N 1
ATOM 4194 C CA . HIS A 1 539 ? -7.199 24.408 -1.715 1.00 50.19 539 HIS A CA 1
ATOM 4195 C C . HIS A 1 539 ? -8.712 24.227 -1.441 1.00 50.19 539 HIS A C 1
ATOM 4197 O O . HIS A 1 539 ? -9.166 24.330 -0.305 1.00 50.19 539 HIS A O 1
ATOM 4203 N N . ASP A 1 540 ? -9.512 23.911 -2.469 1.00 43.16 540 ASP A N 1
ATOM 4204 C CA . ASP A 1 540 ? -10.996 23.926 -2.442 1.00 43.16 540 ASP A CA 1
ATOM 4205 C C . ASP A 1 540 ? -11.656 22.619 -1.915 1.00 43.16 540 ASP A C 1
ATOM 4207 O O . ASP A 1 540 ? -12.881 22.470 -1.915 1.00 43.16 540 ASP A O 1
ATOM 4211 N N . VAL A 1 541 ? -10.855 21.664 -1.422 1.00 43.75 541 VAL A N 1
ATOM 4212 C CA . VAL A 1 541 ? -11.254 20.285 -1.033 1.00 43.75 541 VAL A CA 1
ATOM 4213 C C . VAL A 1 541 ? -12.091 20.225 0.268 1.00 43.75 541 VAL A C 1
ATOM 4215 O O . VAL A 1 541 ? -12.699 19.211 0.604 1.00 43.75 541 VAL A O 1
ATOM 4218 N N . LEU A 1 542 ? -12.225 21.358 0.957 1.00 47.41 542 LEU A N 1
ATOM 4219 C CA . LEU A 1 542 ? -12.547 21.463 2.387 1.00 47.41 542 LEU A CA 1
ATOM 4220 C C . LEU A 1 542 ? -14.008 21.158 2.780 1.00 47.41 542 LEU A C 1
ATOM 4222 O O . LEU A 1 542 ? -14.288 20.857 3.937 1.00 47.41 542 LEU A O 1
ATOM 4226 N N . ARG A 1 543 ? -14.975 21.261 1.856 1.00 42.69 543 ARG A N 1
ATOM 4227 C CA . ARG A 1 543 ? -16.419 21.163 2.187 1.00 42.69 543 ARG A CA 1
ATOM 4228 C C . ARG A 1 543 ? -17.041 19.775 2.004 1.00 42.69 543 ARG A C 1
ATOM 4230 O O . ARG A 1 543 ? -18.079 19.504 2.610 1.00 42.69 543 ARG A O 1
ATOM 4237 N N . GLY A 1 544 ? -16.439 18.914 1.183 1.00 45.69 544 GLY A N 1
ATOM 4238 C CA . GLY A 1 544 ? -16.903 17.533 0.985 1.00 45.69 544 GLY A CA 1
ATOM 4239 C C . GLY A 1 544 ? -16.501 16.608 2.137 1.00 45.69 544 GLY A C 1
ATOM 4240 O O . GLY A 1 544 ? -17.270 15.738 2.536 1.00 45.69 544 GLY A O 1
ATOM 4241 N N . GLU A 1 545 ? -15.326 16.860 2.714 1.00 49.47 545 GLU A N 1
ATOM 4242 C CA . GLU A 1 545 ? -14.699 16.045 3.757 1.00 49.47 545 GLU A CA 1
ATOM 4243 C C . GLU A 1 545 ? -15.499 16.061 5.075 1.00 49.47 545 GLU A C 1
ATOM 4245 O O . GLU A 1 545 ? -15.846 15.007 5.602 1.00 49.47 545 GLU A O 1
ATOM 4250 N N . LEU A 1 546 ? -15.931 17.237 5.547 1.00 48.34 546 LEU A N 1
ATOM 4251 C CA . LEU A 1 546 ? -16.629 17.373 6.837 1.00 48.34 546 LEU A CA 1
ATOM 4252 C C . LEU A 1 546 ? -18.013 16.699 6.881 1.00 48.34 546 LEU A C 1
ATOM 4254 O O . LEU A 1 546 ? -18.335 16.025 7.855 1.00 48.34 546 LEU A O 1
ATOM 4258 N N . ARG A 1 547 ? -18.829 16.821 5.823 1.00 51.03 547 ARG A N 1
ATOM 4259 C CA . ARG A 1 547 ? -20.190 16.238 5.795 1.00 51.03 547 ARG A CA 1
ATOM 4260 C C . ARG A 1 547 ? -20.185 14.718 5.694 1.00 51.03 547 ARG A C 1
ATOM 4262 O O . ARG A 1 547 ? -21.064 14.056 6.239 1.00 51.03 547 ARG A O 1
ATOM 4269 N N . TYR A 1 548 ? -19.205 14.168 4.987 1.00 57.69 548 TYR A N 1
ATOM 4270 C CA . TYR A 1 548 ? -19.062 12.728 4.845 1.00 57.69 548 TYR A CA 1
ATOM 4271 C C . TYR A 1 548 ? -18.589 12.070 6.154 1.00 57.69 548 TYR A C 1
ATOM 4273 O O . TYR A 1 548 ? -18.995 10.963 6.515 1.00 57.69 548 TYR A O 1
ATOM 4281 N N . MET A 1 549 ? -17.777 12.795 6.914 1.00 58.28 549 MET A N 1
ATOM 4282 C CA . MET A 1 549 ? -17.123 12.302 8.119 1.00 58.28 549 MET A CA 1
ATOM 4283 C C . MET A 1 549 ? -18.057 12.113 9.322 1.00 58.28 549 MET A C 1
ATOM 4285 O O . MET A 1 549 ? -17.856 11.170 10.094 1.00 58.28 549 MET A O 1
ATOM 4289 N N . ASP A 1 550 ? -19.145 12.881 9.413 1.00 62.84 550 ASP A N 1
ATOM 4290 C CA . ASP A 1 550 ? -20.215 12.638 10.392 1.00 62.84 550 ASP A CA 1
ATOM 4291 C C . ASP A 1 550 ? -20.992 11.342 10.113 1.00 62.84 550 ASP A C 1
ATOM 4293 O O . ASP A 1 550 ? -21.392 10.637 11.048 1.00 62.84 550 ASP A O 1
ATOM 4297 N N . SER A 1 551 ? -21.166 10.988 8.833 1.00 71.00 551 SER A N 1
ATOM 4298 C CA . SER A 1 551 ? -21.821 9.736 8.431 1.00 71.00 551 SER A CA 1
ATOM 4299 C C . SER A 1 551 ? -21.014 8.525 8.893 1.00 71.00 551 SER A C 1
ATOM 4301 O O . SER A 1 551 ? -21.582 7.574 9.428 1.00 71.00 551 SER A O 1
ATOM 4303 N N . VAL A 1 552 ? -19.684 8.575 8.750 1.00 76.62 552 VAL A N 1
ATOM 4304 C CA . VAL A 1 552 ? -18.787 7.497 9.195 1.00 76.62 552 VAL A CA 1
ATOM 4305 C C . VAL A 1 552 ? -18.862 7.306 10.711 1.00 76.62 552 VAL A C 1
ATOM 4307 O O . VAL A 1 552 ? -18.954 6.169 11.169 1.00 76.62 552 VAL A O 1
ATOM 4310 N N . ALA A 1 553 ? -18.874 8.389 11.495 1.00 74.62 553 ALA A N 1
ATOM 4311 C CA . ALA A 1 553 ? -19.005 8.306 12.952 1.00 74.62 553 ALA A CA 1
ATOM 4312 C C . ALA A 1 553 ? -20.363 7.716 13.384 1.00 74.62 553 ALA A C 1
ATOM 4314 O O . ALA A 1 553 ? -20.424 6.870 14.279 1.00 74.62 553 ALA A O 1
ATOM 4315 N N . GLY A 1 554 ? -21.457 8.120 12.727 1.00 78.75 554 GLY A N 1
ATOM 4316 C CA . GLY A 1 554 ? -22.796 7.583 12.994 1.00 78.75 554 GLY A CA 1
ATOM 4317 C C . GLY A 1 554 ? -22.938 6.096 12.646 1.00 78.75 554 GLY A C 1
ATOM 4318 O O . GLY A 1 554 ? -23.483 5.320 13.441 1.00 78.75 554 GLY A O 1
ATOM 4319 N N . ASP A 1 555 ? -22.416 5.686 11.487 1.00 86.44 555 ASP A N 1
ATOM 4320 C CA . ASP A 1 555 ? -22.398 4.285 11.060 1.00 86.44 555 ASP A CA 1
ATOM 4321 C C . ASP A 1 555 ? -21.504 3.429 11.970 1.00 86.44 555 ASP A C 1
ATOM 4323 O O . ASP A 1 555 ? -21.889 2.312 12.319 1.00 86.44 555 ASP A O 1
ATOM 4327 N N . LEU A 1 556 ? -20.350 3.957 12.401 1.00 86.88 556 LEU A N 1
ATOM 4328 C CA . LEU A 1 556 ? -19.439 3.286 13.332 1.00 86.88 556 LEU A CA 1
ATOM 4329 C C . LEU A 1 556 ? -20.138 2.982 14.656 1.00 86.88 556 LEU A C 1
ATOM 4331 O O . LEU A 1 556 ? -20.156 1.830 15.082 1.00 86.88 556 LEU A O 1
ATOM 4335 N N . GLY A 1 557 ? -20.751 3.990 15.279 1.00 85.50 557 GLY A N 1
ATOM 4336 C CA . GLY A 1 557 ? -21.471 3.806 16.538 1.00 85.50 557 GLY A CA 1
ATOM 4337 C C . GLY A 1 557 ? -22.631 2.822 16.410 1.00 85.50 557 GLY A C 1
ATOM 4338 O O . GLY A 1 557 ? -22.848 1.973 17.272 1.00 85.50 557 GLY A O 1
ATOM 4339 N N . SER A 1 558 ? -23.364 2.883 15.296 1.00 90.81 558 SER A N 1
ATOM 4340 C CA . SER A 1 558 ? -24.470 1.956 15.034 1.00 90.81 558 SER A CA 1
ATOM 4341 C C . SER A 1 558 ? -23.987 0.513 14.875 1.00 90.81 558 SER A C 1
ATOM 4343 O O . SER A 1 558 ? -24.611 -0.397 15.415 1.00 90.81 558 SER A O 1
ATOM 4345 N N . TRP A 1 559 ? -22.867 0.302 14.179 1.00 95.25 559 TRP A N 1
ATOM 4346 C CA . TRP A 1 559 ? -22.250 -1.016 14.033 1.00 95.25 559 TRP A CA 1
ATOM 4347 C C . TRP A 1 559 ? -21.693 -1.537 15.364 1.00 95.25 559 TRP A C 1
ATOM 4349 O O . TRP A 1 559 ? -21.916 -2.699 15.694 1.00 95.25 559 TRP A O 1
ATOM 4359 N N . LEU A 1 560 ? -21.037 -0.678 16.154 1.00 91.75 560 LEU A N 1
ATOM 4360 C CA . LEU A 1 560 ? -20.492 -1.032 17.469 1.00 91.75 560 LEU A CA 1
ATOM 4361 C C . LEU A 1 560 ? -21.585 -1.453 18.451 1.00 91.75 560 LEU A C 1
ATOM 4363 O O . LEU A 1 560 ? -21.401 -2.429 19.158 1.00 91.75 560 LEU A O 1
ATOM 4367 N N . ARG A 1 561 ? -22.726 -0.754 18.486 1.00 89.19 561 ARG A N 1
ATOM 4368 C CA . ARG A 1 561 ? -23.844 -1.079 19.392 1.00 89.19 561 ARG A CA 1
ATOM 4369 C C . ARG A 1 561 ? -24.641 -2.319 18.981 1.00 89.19 561 ARG A C 1
ATOM 4371 O O . ARG A 1 561 ? -25.394 -2.849 19.792 1.00 89.19 561 ARG A O 1
ATOM 4378 N N . ALA A 1 562 ? -24.540 -2.737 17.721 1.00 90.31 562 ALA A N 1
ATOM 4379 C CA . ALA A 1 562 ? -25.239 -3.914 17.208 1.00 90.31 562 ALA A CA 1
ATOM 4380 C C . ALA A 1 562 ? -24.514 -5.237 17.520 1.00 90.31 562 ALA A C 1
ATOM 4382 O O . ALA A 1 562 ? -25.101 -6.302 17.323 1.00 90.31 562 ALA A O 1
ATOM 4383 N N . ARG A 1 563 ? -23.256 -5.175 17.964 1.00 86.12 563 ARG A N 1
ATOM 4384 C CA . ARG A 1 563 ? -22.394 -6.313 18.303 1.00 86.12 563 ARG A CA 1
ATOM 4385 C C . ARG A 1 563 ? -22.040 -6.279 19.784 1.00 86.12 563 ARG A C 1
ATOM 4387 O O . ARG A 1 563 ? -21.793 -7.380 20.322 1.00 86.12 563 ARG A O 1
#